Protein 4JCM (pdb70)

Nearest PDB structures (foldseek):
  4jcm-assembly1_A  TM=1.001E+00  e=0.000E+00  Evansella clarkii
  3bmv-assembly1_A  TM=9.777E-01  e=0.000E+00  Thermoanaerobacterium thermosulfurigenes
  1a47-assembly1_A  TM=9.792E-01  e=0.000E+00  Thermoanaerobacterium thermosulfurigenes
  1cyg-assembly1_A  TM=9.808E-01  e=2.756E-102  Geobacillus stearothermophilus
  1cgt-assembly1_A  TM=9.764E-01  e=5.165E-102  Niallia circulans

Foldseek 3Di:
DCPFFAQLLFAEAEDQQQFEDQQDQPLADDDLQEDDVCPPVQHRPRGALNGVLVCLVVVLPVLLLGAEYEYAAFAAADPWADPVSGHCSRNQAHAELQFGNPSRHGLVSVLSSLVSSVVSNYAYEYEDELFFHHQCVTPQRWHAYVNHTPDGQPPDPQQQFQDFDDDDPDDQVCLARPDDPRTTTGPCLRWVSVVSSLVSVLSVVVSPHAEYEYESPSHHFLFSLLLSLQSVLVRHFHAYEYEDDDALLGDPVRLCCCAPSLHHYAPRNQQRQLCCCLQVVHFFVVSNVVSQVNCLVSHLAQLSHEYENDEQAFWQSQDPPDDLLSLLLSLLCQLQGHYHYYYYQQSLVRQGAGGPPRVRHRNDDSDCPGLNSLSSSLRSNCSVQFVQSSFFRKDWQDDDRFWTWIKGDAQLKIKIKIFGSAQPDKDKDAPGFDPHAADKWAFSSNCSQDAGIWGADHRRGTHIDMQHRSHMGMTIDGDPQGAFWEWRDKGSQEHEAFRKIKTFGGNQDQDADWKDWANHTWAWDHDGGGITITGHHQDAWAWTFIWGAHNVGHIYDTRTGGYANANKAWEKEKEAPQDDDPQKAKWKAWCHVQQPNRDLVSTHDSFAAVIPHHPVMTIGIGIHHAQDKIWMWMWMAGPVGDIDTQDDGTDIDHHNDPTYYYDYYYGHD

B-factor: mean 29.0, std 12.61, range [12.06, 100.18]

CATH classification: 3.20.20.80 (+3 more: 2.60.40.1180, 2.60.40.10, 2.60.40.10)

InterPro domains:
  IPR002044 Carbohydrate binding module family 20 [PF00686] (603-695)
  IPR002044 Carbohydrate binding module family 20 [PS51166] (596-702)
  IPR002044 Carbohydrate binding module family 20 [SM01065] (601-698)
  IPR002909 IPT domain [PF01833] (518-595)
  IPR006046 Alpha amylase [PR00110] (154-165)
  IPR006046 Alpha amylase [PR00110] (242-253)
  IPR006046 Alpha amylase [PR00110] (336-348)
  IPR006047 Glycosyl hydrolase family 13, catalytic domain [PF00128] (48-402)
  IPR006047 Glycosyl hydrolase family 13, catalytic domain [SM00642] (47-416)
  IPR013780 Glycosyl hydrolase, all-beta [G3DSA:2.60.40.1180] (419-513)
  IPR013783 Immunoglobulin-like fold [G3DSA:2.60.40.10] (514-597)
  IPR013783 Immunoglobulin-like fold [G3DSA:2.60.40.10] (598-701)
  IPR013784 Carbohydrate-binding-like fold [SSF49452] (598-699)
  IPR014756 Immunoglobulin E-set [SSF81296] (517-596)
  IPR017853 Glycoside hydrolase superfamily [SSF51445] (37-421)
  IPR031319 Alpha-amylase, C-terminal domain [SM00632] (428-512)

Sequence (669 aa):
DLSNVNYAEEVIYHIVTDRFKDGDPDNNNPQGQLFSNGCSDLTKYCGGDWQGIIDEIESGYLPDMGITALWISPPVENVFDLHPEEGFSSYHGYYWARDFKKTNPFFGDFDDFSRLIETAHAHDIKVVIDFVPNHTSPVVDDIEEDGALYDNGTLLGHYSTDANNYFYNNYGGSDFSDYENSSIYRNLYDLASLNQQHSSFIDKKYLKESIQLWLDTGIDGIRVDDAVAHMPLGWQKAFISSSSVYDDYNPVFTFGEWFTGAQGSNHYHHFVNNSGMSALDFRYAQQVAQDVLRNQKGTMHDIYDMLASTQLDYERPQDQVTFIDNNHDIDRFTVEGRRDTRTTDIGLAFLLTSRGVPAIYYGTENNYMTGKGDPGNRKMMESFDQTTTAYQVIQKLAPLRQENKAVAYGSTKERWINDDVLIYERSFNGDYLLVAINKNVNQAYTISSGLLTEEMPAQVYHDVLDSLLDGQSLAVKENGTVVDSFLLGPGEVSVWQHISESGSAPVIGQVGPPMGKPGDAVKKISGSGFGSEPGTVYFRDTKIDDVLTWDDETIVITLPEETLGGKAQQISVTNSDGVTSNGYDFQQLLTGKQESVRFVVDNAHTNYGENVYLVGNVPELGNNWNPADAIGPMFNQVVYSYPTWYYDVSVPADTALEFKFIIVDGNGNVTWESGGNHNYRVTSGSTDTVRVSFRRR

Solvent-accessible surface area: 23376 Å² total; per-residue (Å²): 136,12,69,18,4,25,1,1,51,24,0,0,0,3,0,7,0,0,0,2,64,42,22,44,86,135,27,27,7,168,57,133,13,40,8,122,82,17,102,54,35,29,26,2,10,2,1,0,0,43,0,0,4,39,14,0,113,73,10,2,0,33,78,0,19,5,22,0,0,1,0,3,1,0,5,10,2,1,70,75,32,26,94,133,20,95,1,1,8,22,1,36,26,2,46,0,1,24,70,13,1,58,32,1,2,77,74,100,24,0,59,102,0,11,113,16,0,71,72,82,127,3,33,0,0,0,1,3,6,0,6,8,0,0,1,38,100,25,36,36,0,2,0,44,32,105,44,87,84,31,15,54,25,79,100,34,96,78,96,25,5,12,76,70,43,57,36,117,214,46,76,41,10,22,26,8,1,56,20,34,184,52,14,0,4,1,16,5,15,60,38,84,0,3,86,2,0,24,88,0,0,46,51,0,2,99,35,24,3,9,0,3,2,6,13,16,0,17,44,0,9,43,12,3,3,27,2,8,2,4,8,1,16,54,100,46,18,3,13,3,0,0,20,18,115,14,33,29,134,17,46,101,69,0,34,79,0,4,21,52,0,8,9,7,0,0,0,0,3,0,0,36,11,0,12,48,2,10,14,49,134,121,46,34,2,80,60,1,44,94,7,4,48,35,0,72,151,50,3,61,22,22,19,7,2,0,0,2,2,3,1,10,50,17,34,2,1,7,38,145,88,71,88,50,45,20,2,5,2,0,0,0,1,0,0,0,3,10,0,0,0,3,2,2,0,0,2,0,18,42,2,39,12,150,34,89,36,14,0,16,76,50,11,113,65,60,56,68,107,19,45,0,0,59,0,0,65,70,0,0,47,4,1,78,78,0,31,0,0,0,20,6,49,10,86,61,58,48,47,38,79,17,0,0,0,2,2,1,28,14,31,32,8,34,0,0,0,0,2,0,42,35,52,135,88,39,42,85,0,60,67,1,96,8,91,5,51,37,87,84,5,130,12,28,0,97,62,44,0,76,9,53,56,4,53,7,102,164,118,11,45,11,92,72,28,106,0,14,61,0,4,0,0,0,0,40,42,78,42,91,74,17,103,42,3,35,5,4,2,0,0,8,21,1,3,46,34,53,28,35,0,44,0,7,2,6,4,0,22,86,112,80,18,30,0,64,0,110,127,42,131,10,98,38,98,80,23,74,28,77,40,0,20,0,34,6,14,163,42,95,4,16,93,11,82,0,21,0,22,14,72,124,54,68,79,15,69,42,16,42,1,20,2,2,49,14,69,0,2,2,0,20,0,0,0,27,78,0,91,31,112,227,63,38,56,0,48,0,0,0,41,10,27,8,0,6,55,74,68,46,104,87,19,43,26,59,7,20,32,97,14,29,53,75,94,39,18,6,0,42,4,4,3,0,0,6,82,30,63,2,58,2,23,1,0,16,22,44,77,139,44,95,56,66,104,1,50,48,42,67,26,105,73,128,1,108,35,46,31,10,42,62,12,128,29,57,24,116,223

Secondary structure (DSSP, 8-state):
--TTS--TT--EEE--GGGT--S-GGGS--GGGB-GGG-STTSB----HHHHHHHHHTSHHHHHT--EEEE---EEE--S--TTS--STTS-SEEEEEEE-TTT--HHHHHHHHHHHHHTT-EEEEEE-TTEEEEHHHHTT-EEETTEEEE-STT-SS--B------SS--HHHHHHS-STTEEEB-TTSHHHHHHHHHHHHHHHHTT--EEEES-GGGS-HHHHHHHHHHHHHHS--EEEE-----TT--HHHHHHHHHSSSEEB-HHHHHHHIIIIIT--S-HHHHHHHHHHHHHH-S-GGGSEE-S--TTS--SS-TTS-THHHHHHHHHHHHSSSEEEEETTGGGT----STTTT--------TTSHHHHHHHHHTTHHHH-HHHHH-EEEEEEE-SSEEEEEEEETTEEEEEEEE--TT--EEE-S-B--SPSEEE--TTTTTTS---EEE-TTSBB--EEE-TT-EEEEEE--SS-SS-EEEEEESSEE-TT-EEEEEEE---SS--EEEETTEE-EEEEE-SSEEEEE--SS--EEEEEEEE-TTS-B---EEEEE-SSSEEEEEEEEES----TT-EEEEEESSGGGTTT-GGG-B-PPB-SSSS-TT-EEEEEEEETTSEEEEEEEEE-TT--EEEPSSS-EEEE--SSS-EEEEEE---

Structure (mmCIF, N/CA/C/O backbone):
data_4JCM
#
_entry.id   4JCM
#
_cell.length_a   205.736
_cell.length_b   205.736
_cell.length_c   43.504
_cell.angle_alpha   90.00
_cell.angle_beta   90.00
_cell.angle_gamma   120.00
#
_symmetry.space_group_name_H-M   'H 3'
#
loop_
_entity.id
_entity.type
_entity.pdbx_description
1 polymer 'Cyclodextrin glucanotransferase'
2 non-polymer 'CALCIUM ION'
3 non-polymer 'CHLORIDE ION'
4 non-polymer 'SODIUM ION'
5 non-polymer 'SULFATE ION'
6 non-polymer GLYCEROL
7 non-polymer 1,2-ETHANEDIOL
8 water water
#
loop_
_atom_site.group_PDB
_atom_site.id
_atom_site.type_symbol
_atom_site.label_atom_id
_atom_site.label_alt_id
_atom_site.label_comp_id
_atom_site.label_asym_id
_atom_site.label_entity_id
_atom_site.label_seq_id
_atom_site.pdbx_PDB_ins_code
_atom_site.Cartn_x
_atom_site.Cartn_y
_atom_site.Cartn_z
_atom_site.occupancy
_atom_site.B_iso_or_equiv
_atom_site.auth_seq_id
_atom_site.auth_comp_id
_atom_site.auth_asym_id
_atom_site.auth_atom_id
_atom_site.pdbx_PDB_model_num
ATOM 1 N N . ASP A 1 34 ? 30.359 25.970 21.384 1.00 53.62 6 ASP A N 1
ATOM 2 C CA . ASP A 1 34 ? 28.968 25.967 20.927 1.00 47.58 6 ASP A CA 1
ATOM 3 C C . ASP A 1 34 ? 28.822 26.573 19.539 1.00 36.29 6 ASP A C 1
ATOM 4 O O . ASP A 1 34 ? 28.330 25.923 18.619 1.00 35.05 6 ASP A O 1
ATOM 9 N N . LEU A 1 35 ? 29.201 27.841 19.413 1.00 24.01 7 LEU A N 1
ATOM 10 C CA . LEU A 1 35 ? 29.440 28.434 18.103 1.00 22.34 7 LEU A CA 1
ATOM 11 C C . LEU A 1 35 ? 30.945 28.497 17.875 1.00 25.93 7 LEU A C 1
ATOM 12 O O . LEU A 1 35 ? 31.424 29.262 17.037 1.00 25.77 7 LEU A O 1
ATOM 17 N N . SER A 1 36 ? 31.694 27.683 18.615 1.00 23.41 8 SER A N 1
ATOM 18 C CA . SER A 1 36 ? 33.151 27.751 18.536 1.00 23.23 8 SER A CA 1
ATOM 19 C C . SER A 1 36 ? 33.699 27.131 17.247 1.00 25.61 8 SER A C 1
ATOM 20 O O . SER A 1 36 ? 34.877 27.315 16.912 1.00 24.43 8 SER A O 1
ATOM 23 N N . ASN A 1 37 ? 32.841 26.423 16.515 1.00 20.35 9 ASN A N 1
ATOM 24 C CA . ASN A 1 37 ? 33.265 25.702 15.316 1.00 17.12 9 ASN A CA 1
ATOM 25 C C . ASN A 1 37 ? 32.666 26.212 14.012 1.00 18.02 9 ASN A C 1
ATOM 26 O O . ASN A 1 37 ? 32.784 25.542 12.983 1.00 20.21 9 ASN A O 1
ATOM 31 N N . VAL A 1 38 ? 32.041 27.389 14.032 1.00 17.54 10 VAL A N 1
ATOM 32 C CA . VAL A 1 38 ? 31.292 27.841 12.857 1.00 19.58 10 VAL A CA 1
ATOM 33 C C . VAL A 1 38 ? 32.104 28.720 11.912 1.00 20.24 10 VAL A C 1
ATOM 34 O O . VAL A 1 38 ? 31.684 28.980 10.786 1.00 22.10 10 VAL A O 1
ATOM 38 N N . ASN A 1 39 ? 33.260 29.177 12.383 1.00 18.79 11 ASN A N 1
ATOM 39 C CA . ASN A 1 39 ? 34.100 30.100 11.632 1.00 19.82 11 ASN A CA 1
ATOM 40 C C . ASN A 1 39 ? 35.499 29.527 11.522 1.00 18.10 11 ASN A C 1
ATOM 41 O O . ASN A 1 39 ? 36.213 29.426 12.520 1.00 20.30 11 ASN A O 1
ATOM 46 N N . TYR A 1 40 ? 35.886 29.143 10.309 1.00 18.81 12 TYR A N 1
ATOM 47 C CA . TYR A 1 40 ? 37.199 28.551 10.077 1.00 20.99 12 TYR A CA 1
ATOM 48 C C . TYR A 1 40 ? 38.174 29.506 9.396 1.00 20.16 12 TYR A C 1
ATOM 49 O O . TYR A 1 40 ? 39.268 29.106 8.991 1.00 19.92 12 TYR A O 1
ATOM 58 N N . ALA A 1 41 ? 37.778 30.762 9.264 1.00 17.23 13 ALA A N 1
ATOM 59 C CA . ALA A 1 41 ? 38.605 31.741 8.545 1.00 21.24 13 ALA A CA 1
ATOM 60 C C . ALA A 1 41 ? 40.014 31.868 9.115 1.00 18.23 13 ALA A C 1
ATOM 61 O O . ALA A 1 41 ? 40.940 32.238 8.393 1.00 20.49 13 ALA A O 1
ATOM 63 N N . GLU A 1 42 ? 40.176 31.572 10.403 1.00 20.67 14 GLU A N 1
ATOM 64 C CA . GLU A 1 42 ? 41.472 31.728 11.062 1.00 20.56 14 GLU A CA 1
ATOM 65 C C . GLU A 1 42 ? 42.212 30.394 11.197 1.00 22.68 14 GLU A C 1
ATOM 66 O O . GLU A 1 42 ? 43.269 30.315 11.824 1.00 24.20 14 GLU A O 1
ATOM 72 N N . GLU A 1 43 ? 41.657 29.349 10.596 1.00 19.58 15 GLU A N 1
ATOM 73 C CA . GLU A 1 43 ? 42.232 28.017 10.712 1.00 20.10 15 GLU A CA 1
ATOM 74 C C . GLU A 1 43 ? 43.142 27.683 9.540 1.00 21.89 15 GLU A C 1
ATOM 75 O O . GLU A 1 43 ? 43.041 28.279 8.468 1.00 21.00 15 GLU A O 1
ATOM 81 N N . VAL A 1 44 ? 44.036 26.723 9.761 1.00 19.22 16 VAL A N 1
ATOM 82 C CA . VAL A 1 44 ? 44.801 26.116 8.687 1.00 19.05 16 VAL A CA 1
ATOM 83 C C . VAL A 1 44 ? 44.590 24.622 8.838 1.00 16.63 16 VAL A C 1
ATOM 84 O O . VAL A 1 44 ? 44.892 24.043 9.883 1.00 22.11 16 VAL A O 1
ATOM 88 N N . ILE A 1 45 ? 44.038 24.006 7.801 1.00 15.79 17 ILE A N 1
ATOM 89 C CA . ILE A 1 45 ? 43.686 22.593 7.846 1.00 16.90 17 ILE A CA 1
ATOM 90 C C . ILE A 1 45 ? 44.818 21.738 7.287 1.00 20.31 17 ILE A C 1
ATOM 91 O O . ILE A 1 45 ? 45.473 22.105 6.306 1.00 20.31 17 ILE A O 1
ATOM 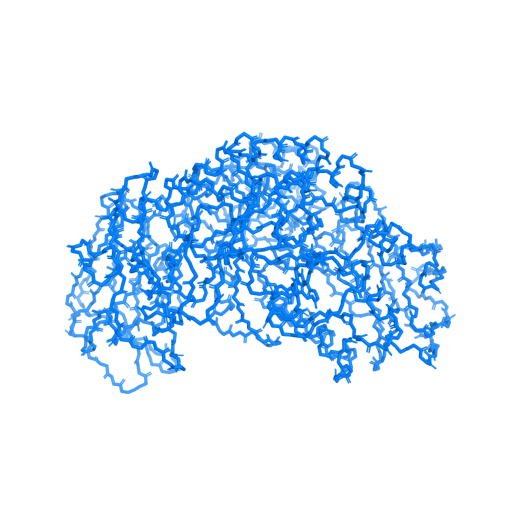96 N N . TYR A 1 46 ? 45.051 20.602 7.932 1.00 17.21 18 TYR A N 1
ATOM 97 C CA . TYR A 1 46 ? 45.987 19.609 7.426 1.00 17.70 18 TYR A CA 1
ATOM 98 C C . TYR A 1 46 ? 45.163 18.367 7.105 1.00 16.12 18 TYR A C 1
ATOM 99 O O . TYR A 1 46 ? 44.509 17.802 7.985 1.00 17.04 18 TYR A O 1
ATOM 108 N N . HIS A 1 47 ? 45.180 17.963 5.835 1.00 16.36 19 HIS A N 1
ATOM 109 C CA . HIS A 1 47 ? 44.293 16.918 5.329 1.00 18.32 19 HIS A CA 1
ATOM 110 C C . HIS A 1 47 ? 45.005 15.561 5.281 1.00 18.45 19 HIS A C 1
ATOM 111 O O . HIS A 1 47 ? 45.972 15.374 4.545 1.00 19.73 19 HIS A O 1
ATOM 118 N N . ILE A 1 48 ? 44.509 14.618 6.072 1.00 18.24 20 ILE A N 1
ATOM 119 C CA . ILE A 1 48 ? 45.116 13.302 6.205 1.00 20.22 20 ILE A CA 1
ATOM 120 C C . ILE A 1 48 ? 44.242 12.222 5.574 1.00 22.85 20 ILE A C 1
ATOM 121 O O . ILE A 1 48 ? 43.035 12.180 5.814 1.00 21.17 20 ILE A O 1
ATOM 126 N N . VAL A 1 49 ? 44.846 11.371 4.749 1.00 21.34 21 VAL A N 1
ATOM 127 C CA . VAL A 1 49 ? 44.236 10.093 4.394 1.00 17.29 21 VAL A CA 1
ATOM 128 C C . VAL A 1 49 ? 44.678 9.113 5.477 1.00 20.79 21 VAL A C 1
ATOM 129 O O . VAL A 1 49 ? 45.849 8.722 5.546 1.00 20.72 21 VAL A O 1
ATOM 133 N N . THR A 1 50 ? 43.738 8.749 6.343 1.00 20.14 22 THR A N 1
ATOM 134 C CA . THR A 1 50 ? 44.052 8.044 7.581 1.00 19.52 22 THR A CA 1
ATOM 135 C C . THR A 1 50 ? 44.947 6.821 7.395 1.00 18.70 22 THR A C 1
ATOM 136 O O . THR A 1 50 ? 45.941 6.646 8.117 1.00 23.57 22 THR A O 1
ATOM 140 N N . ASP A 1 51 ? 44.615 5.992 6.416 1.00 17.70 23 ASP A N 1
ATOM 141 C CA . ASP A 1 51 ? 45.357 4.752 6.192 1.00 19.63 23 ASP A CA 1
ATOM 142 C C . ASP A 1 51 ? 46.813 4.988 5.780 1.00 21.98 23 ASP A C 1
ATOM 143 O O . ASP A 1 51 ? 47.657 4.097 5.911 1.00 23.56 23 ASP A O 1
ATOM 148 N N . ARG A 1 52 ? 47.102 6.185 5.282 1.00 23.15 24 ARG A N 1
ATOM 149 C CA . ARG A 1 52 ? 48.389 6.458 4.657 1.00 21.89 24 ARG A CA 1
ATOM 150 C C . ARG A 1 52 ? 49.282 7.410 5.457 1.00 22.70 24 ARG A C 1
ATOM 151 O O . ARG A 1 52 ? 50.354 7.806 4.988 1.00 26.35 24 ARG A O 1
ATOM 159 N N . PHE A 1 53 ? 48.850 7.769 6.663 1.00 22.09 25 PHE A N 1
ATOM 160 C CA . PHE A 1 53 ? 49.607 8.711 7.486 1.00 20.75 25 PHE A CA 1
ATOM 161 C C . PHE A 1 53 ? 50.571 7.983 8.434 1.00 24.73 25 PHE A C 1
ATOM 162 O O . PHE A 1 53 ? 51.778 7.983 8.206 1.00 25.31 25 PHE A O 1
ATOM 170 N N . LYS A 1 54 ? 50.050 7.352 9.482 1.00 22.25 26 LYS A N 1
ATOM 171 C CA . LYS A 1 54 ? 50.910 6.603 10.396 1.00 25.88 26 LYS A CA 1
ATOM 172 C C . LYS A 1 54 ? 50.200 5.431 11.056 1.00 25.34 26 LYS A C 1
ATOM 173 O O . LYS A 1 54 ? 49.116 5.579 11.628 1.00 23.63 26 LYS A O 1
ATOM 179 N N . ASP A 1 55 ? 50.830 4.266 10.971 1.00 27.55 27 ASP A N 1
ATOM 180 C CA . ASP A 1 55 ? 50.345 3.070 11.639 1.00 28.63 27 ASP A CA 1
ATOM 181 C C . ASP A 1 55 ? 50.783 3.118 13.102 1.00 28.73 27 ASP A C 1
ATOM 182 O O . ASP A 1 55 ? 51.875 2.668 13.452 1.00 31.17 27 ASP A O 1
ATOM 187 N N . GLY A 1 56 ? 49.934 3.688 13.949 1.00 24.31 28 GLY A N 1
ATOM 188 C CA . GLY A 1 56 ? 50.242 3.821 15.361 1.00 26.12 28 GLY A CA 1
ATOM 189 C C . GLY A 1 56 ? 49.906 2.571 16.147 1.00 32.16 28 GLY A C 1
ATOM 190 O O . GLY A 1 56 ? 50.400 2.371 17.257 1.00 35.07 28 GLY A O 1
ATOM 191 N N . ASP A 1 57 ? 49.069 1.720 15.568 1.00 31.89 29 ASP A N 1
ATOM 192 C CA . ASP A 1 57 ? 48.662 0.494 16.237 1.00 32.63 29 ASP A CA 1
ATOM 193 C C . ASP A 1 57 ? 48.632 -0.672 15.254 1.00 32.03 29 ASP A C 1
ATOM 194 O O . ASP A 1 57 ? 47.595 -0.971 14.674 1.00 29.82 29 ASP A O 1
ATOM 199 N N . PRO A 1 58 ? 49.778 -1.341 15.067 1.00 31.57 30 PRO A N 1
ATOM 200 C CA . PRO A 1 58 ? 49.842 -2.462 14.122 1.00 31.17 30 PRO A CA 1
ATOM 201 C C . PRO A 1 58 ? 48.819 -3.557 14.422 1.00 37.68 30 PRO A C 1
ATOM 202 O O . PRO A 1 58 ? 48.444 -4.309 13.519 1.00 38.61 30 PRO A O 1
ATOM 206 N N . ASP A 1 59 ? 48.366 -3.638 15.671 1.00 39.13 31 ASP A N 1
ATOM 207 C CA . ASP A 1 59 ? 47.439 -4.691 16.080 1.00 36.96 31 ASP A CA 1
ATOM 208 C C . ASP A 1 59 ? 46.050 -4.584 15.441 1.00 36.26 31 ASP A C 1
ATOM 209 O O . ASP A 1 59 ? 45.352 -5.587 15.319 1.00 37.81 31 ASP A O 1
ATOM 214 N N . ASN A 1 60 ? 45.648 -3.380 15.038 1.00 29.54 32 ASN A N 1
ATOM 215 C CA A ASN A 1 60 ? 44.362 -3.248 14.358 0.77 27.11 32 ASN A CA 1
ATOM 216 C CA B ASN A 1 60 ? 44.379 -3.157 14.346 0.23 28.89 32 ASN A CA 1
ATOM 217 C C . ASN A 1 60 ? 44.492 -3.346 12.834 1.00 29.31 32 ASN A C 1
ATOM 218 O O . ASN A 1 60 ? 43.521 -3.175 12.107 1.00 28.46 32 ASN A O 1
ATOM 227 N N . ASN A 1 61 ? 45.691 -3.658 12.355 1.00 28.70 33 ASN A N 1
ATOM 228 C CA . ASN A 1 61 ? 45.897 -3.843 10.921 1.00 27.03 33 ASN A CA 1
ATOM 229 C C . ASN A 1 61 ? 45.046 -4.979 10.380 1.00 21.93 33 ASN A C 1
ATOM 230 O O . ASN A 1 61 ? 44.890 -6.005 11.044 1.00 29.60 33 ASN A O 1
ATOM 235 N N . PRO A 1 62 ? 44.506 -4.815 9.162 1.00 27.16 34 PRO A N 1
ATOM 236 C CA . PRO A 1 62 ? 43.866 -5.970 8.524 1.00 32.45 34 PRO A CA 1
ATOM 237 C C . PRO A 1 62 ? 44.891 -7.079 8.331 1.00 37.16 34 PRO A C 1
ATOM 238 O O . PRO A 1 62 ? 46.094 -6.813 8.303 1.00 35.97 34 PRO A O 1
ATOM 242 N N . GLN A 1 63 ? 44.417 -8.310 8.199 1.00 42.81 35 GLN A N 1
ATOM 243 C CA . GLN A 1 63 ? 45.293 -9.439 7.918 1.00 45.06 35 GLN A CA 1
ATOM 244 C C . GLN A 1 63 ? 44.877 -10.066 6.599 1.00 46.89 35 GLN A C 1
ATOM 245 O O . GLN A 1 63 ? 43.689 -10.149 6.299 1.00 54.21 35 GLN A O 1
ATOM 251 N N . GLY A 1 64 ? 45.851 -10.495 5.807 1.00 44.27 36 GLY A N 1
ATOM 252 C CA . GLY A 1 64 ? 45.560 -11.173 4.558 1.00 40.83 36 GLY A CA 1
ATOM 253 C C . GLY A 1 64 ? 45.424 -10.238 3.373 1.00 40.61 36 GLY A C 1
ATOM 254 O O . GLY A 1 64 ? 46.100 -9.213 3.293 1.00 40.29 36 GLY A O 1
ATOM 255 N N . GLN A 1 65 ? 44.530 -10.583 2.453 1.00 45.08 37 GLN A N 1
ATOM 256 C CA . GLN A 1 65 ? 44.461 -9.892 1.171 1.00 45.41 37 GLN A CA 1
ATOM 257 C C . GLN A 1 65 ? 44.140 -8.400 1.280 1.00 37.14 37 GLN A C 1
ATOM 258 O O . GLN A 1 65 ? 44.478 -7.633 0.381 1.00 38.06 37 GLN A O 1
ATOM 264 N N . LEU A 1 66 ? 43.504 -7.985 2.373 1.00 33.76 38 LEU A N 1
ATOM 265 C CA . LEU A 1 66 ? 43.148 -6.574 2.539 1.00 31.01 38 LEU A CA 1
ATOM 266 C C . LEU A 1 66 ? 44.354 -5.701 2.859 1.00 29.26 38 LEU A C 1
ATOM 267 O O . LEU A 1 66 ? 44.305 -4.484 2.684 1.00 28.24 38 LEU A O 1
ATOM 272 N N . PHE A 1 67 ? 45.432 -6.323 3.328 1.00 31.65 39 PHE A N 1
ATOM 273 C CA . PHE A 1 67 ? 46.598 -5.589 3.816 1.00 32.59 39 PHE A CA 1
ATOM 274 C C . PHE A 1 67 ? 47.793 -5.677 2.873 1.00 33.10 39 PHE A C 1
ATOM 275 O O . PHE A 1 67 ? 48.082 -6.738 2.307 1.00 36.04 39 PHE A O 1
ATOM 283 N N . SER A 1 68 ? 48.495 -4.557 2.714 1.00 35.99 40 SER A N 1
ATOM 284 C CA . SER A 1 68 ? 49.716 -4.537 1.926 1.00 31.99 40 SER A CA 1
ATOM 285 C C . SER A 1 68 ? 50.901 -4.204 2.820 1.00 37.48 40 SER A C 1
ATOM 286 O O . SER A 1 68 ? 51.047 -3.068 3.266 1.00 37.54 40 SER A O 1
ATOM 289 N N . ASN A 1 69 ? 51.738 -5.202 3.093 1.00 38.54 41 ASN A N 1
ATOM 290 C CA . ASN A 1 69 ? 52.960 -4.973 3.856 1.00 44.39 41 ASN A CA 1
ATOM 291 C C . ASN A 1 69 ? 53.890 -4.009 3.133 1.00 45.87 41 ASN A C 1
ATOM 292 O O . ASN A 1 69 ? 54.206 -4.208 1.961 1.00 50.27 41 ASN A O 1
ATOM 297 N N . GLY A 1 70 ? 54.313 -2.959 3.829 1.00 43.92 42 GLY A N 1
ATOM 298 C CA . GLY A 1 70 ? 55.186 -1.953 3.247 1.00 40.03 42 GLY A CA 1
ATOM 299 C C . GLY A 1 70 ? 54.478 -1.017 2.285 1.00 41.35 42 GLY A C 1
ATOM 300 O O . GLY A 1 70 ? 55.115 -0.181 1.641 1.00 43.44 42 GLY A O 1
ATOM 301 N N . CYS A 1 71 ? 53.157 -1.154 2.194 1.00 38.69 43 CYS A N 1
ATOM 302 C CA . CYS A 1 71 ? 52.333 -0.334 1.303 1.00 36.48 43 CYS A CA 1
ATOM 303 C C . CYS A 1 71 ? 52.825 -0.382 -0.146 1.00 37.96 43 CYS A C 1
ATOM 304 O O . CYS A 1 71 ? 52.937 0.652 -0.807 1.00 40.70 43 CYS A O 1
ATOM 307 N N . SER A 1 72 ? 53.113 -1.586 -0.634 1.00 38.14 44 SER A N 1
ATOM 308 C CA . SER A 1 72 ? 53.565 -1.770 -2.011 1.00 39.24 44 SER A CA 1
ATOM 309 C C . SER A 1 72 ? 52.403 -1.771 -3.006 1.00 35.44 44 SER A C 1
ATOM 310 O O . SER A 1 72 ? 52.587 -1.463 -4.184 1.00 37.35 44 SER A O 1
ATOM 313 N N . ASP A 1 73 ? 51.214 -2.123 -2.522 1.00 30.10 45 ASP A N 1
ATOM 314 C CA . ASP A 1 73 ? 49.999 -2.100 -3.329 1.00 29.10 45 ASP A CA 1
ATOM 315 C C . ASP A 1 73 ? 49.112 -0.979 -2.797 1.00 32.07 45 ASP A C 1
ATOM 316 O O . ASP A 1 73 ? 48.508 -1.118 -1.740 1.00 34.14 45 ASP A O 1
ATOM 321 N N . LEU A 1 74 ? 49.048 0.131 -3.528 1.00 31.59 46 LEU A N 1
ATOM 322 C CA . LEU A 1 74 ? 48.382 1.343 -3.049 1.00 27.76 46 LEU A CA 1
ATOM 323 C C . LEU A 1 74 ? 46.855 1.267 -3.076 1.00 26.32 46 LEU A C 1
ATOM 324 O O . LEU A 1 74 ? 46.168 2.250 -2.773 1.00 26.37 46 LEU A O 1
ATOM 329 N N . THR A 1 75 ? 46.321 0.105 -3.434 1.00 27.56 47 THR A N 1
ATOM 330 C CA . THR A 1 75 ? 44.873 -0.083 -3.433 1.00 26.66 47 THR A CA 1
ATOM 331 C C . THR A 1 75 ? 44.400 -0.795 -2.168 1.00 22.81 47 THR A C 1
ATOM 332 O O . THR A 1 75 ? 43.203 -0.948 -1.946 1.00 26.27 47 THR A O 1
ATOM 336 N N . LYS A 1 76 ? 45.348 -1.210 -1.332 1.00 24.37 48 LYS A N 1
ATOM 337 C CA . LYS A 1 76 ? 45.038 -1.986 -0.132 1.00 22.49 48 LYS A CA 1
ATOM 338 C C . LYS A 1 76 ? 45.179 -1.140 1.128 1.00 24.78 48 LYS A C 1
ATOM 339 O O . LYS A 1 76 ? 45.608 0.006 1.063 1.00 25.37 48 LYS A O 1
ATOM 345 N N . TYR A 1 77 ? 44.810 -1.700 2.275 1.00 22.27 49 TYR A N 1
ATOM 346 C CA . TYR A 1 77 ? 45.091 -1.049 3.548 1.00 20.54 49 TYR A CA 1
ATOM 347 C C . TYR A 1 77 ? 46.578 -1.162 3.842 1.00 23.22 49 TYR A C 1
ATOM 348 O O . TYR A 1 77 ? 47.158 -2.255 3.728 1.00 26.44 49 TYR A O 1
ATOM 357 N N . CYS A 1 78 ? 47.187 -0.048 4.241 1.00 24.43 50 CYS A N 1
ATOM 358 C CA . CYS A 1 78 ? 48.596 -0.032 4.609 1.00 22.25 50 CYS A CA 1
ATOM 359 C C . CYS A 1 78 ? 48.814 0.106 6.112 1.00 25.04 50 CYS A C 1
ATOM 360 O O . CYS A 1 78 ? 49.939 -0.039 6.599 1.00 28.74 50 CYS A O 1
ATOM 363 N N . GLY A 1 79 ? 47.749 0.405 6.845 1.00 23.66 51 GLY A N 1
ATOM 364 C CA . GLY A 1 79 ? 47.816 0.349 8.292 1.00 22.09 51 GLY A CA 1
ATOM 365 C C . GLY A 1 79 ? 47.671 1.649 9.056 1.00 26.14 51 GLY A C 1
ATOM 366 O O . GLY A 1 79 ? 47.580 1.623 10.279 1.00 26.54 51 GLY A O 1
ATOM 367 N N . GLY A 1 80 ? 47.652 2.783 8.361 1.00 21.64 52 GLY A N 1
ATOM 368 C CA . GLY A 1 80 ? 47.497 4.062 9.035 1.00 22.58 52 GLY A CA 1
ATOM 369 C C . GLY A 1 80 ? 46.225 4.126 9.864 1.00 22.05 52 GLY A C 1
ATOM 370 O O . GLY A 1 80 ? 45.160 3.673 9.427 1.00 23.06 52 GLY A O 1
ATOM 371 N N . ASP A 1 81 ? 46.316 4.702 11.061 1.00 20.78 53 ASP A N 1
ATOM 372 C CA . ASP A 1 81 ? 45.178 4.662 11.976 1.00 20.63 53 ASP A CA 1
ATOM 373 C C . ASP A 1 81 ? 45.112 5.887 12.886 1.00 23.68 53 ASP A C 1
ATOM 374 O O . ASP A 1 81 ? 45.940 6.788 12.780 1.00 22.25 53 ASP A O 1
ATOM 379 N N . TRP A 1 82 ? 44.119 5.925 13.770 1.00 20.79 54 TRP A N 1
ATOM 380 C CA . TRP A 1 82 ? 43.922 7.092 14.634 1.00 20.68 54 TRP A CA 1
ATOM 381 C C . TRP A 1 82 ? 45.030 7.221 15.679 1.00 22.61 54 TRP A C 1
ATOM 382 O O . TRP A 1 82 ? 45.450 8.329 16.019 1.00 22.08 54 TRP A O 1
ATOM 393 N N . GLN A 1 83 ? 45.519 6.095 16.180 1.00 21.47 55 GLN A N 1
ATOM 394 C CA . GLN A 1 83 ? 46.632 6.145 17.123 1.00 22.86 55 GLN A CA 1
ATOM 395 C C . GLN A 1 83 ? 47.846 6.816 16.483 1.00 20.83 55 GLN A C 1
ATOM 396 O O . GLN A 1 83 ? 48.585 7.541 17.151 1.00 24.74 55 GLN A O 1
ATOM 402 N N . GLY A 1 84 ? 48.043 6.583 15.186 1.00 21.37 56 GLY A N 1
ATOM 403 C CA . GLY A 1 84 ? 49.141 7.204 14.464 1.00 21.49 56 GLY A CA 1
ATOM 404 C C . GLY A 1 84 ? 49.009 8.715 14.425 1.00 19.28 56 GLY A C 1
ATOM 405 O O . GLY A 1 84 ? 49.987 9.439 14.584 1.00 24.08 56 GLY A O 1
ATOM 406 N N . ILE A 1 85 ? 47.794 9.206 14.201 1.00 23.08 57 ILE A N 1
ATOM 407 C CA . ILE A 1 85 ? 47.579 10.648 14.220 1.00 23.60 57 ILE A CA 1
ATOM 408 C C . ILE A 1 85 ? 47.850 11.191 15.621 1.00 26.58 57 ILE A C 1
ATOM 409 O O . ILE A 1 85 ? 48.521 12.212 15.787 1.00 23.11 57 ILE A O 1
ATOM 414 N N . ILE A 1 86 ? 47.339 10.497 16.630 1.00 23.64 58 ILE A N 1
ATOM 415 C CA . ILE A 1 86 ? 47.592 10.885 18.009 1.00 21.97 58 ILE A CA 1
ATOM 416 C C . ILE A 1 86 ? 49.098 10.980 18.263 1.00 24.84 58 ILE A C 1
ATOM 417 O O . ILE A 1 86 ? 49.577 11.956 18.849 1.00 25.75 58 ILE A O 1
ATOM 422 N N . ASP A 1 87 ? 49.841 9.967 17.820 1.00 25.29 59 ASP A N 1
ATOM 423 C CA . ASP A 1 87 ? 51.295 9.939 18.004 1.00 28.60 59 ASP A CA 1
ATOM 424 C C . ASP A 1 87 ? 51.961 11.201 17.477 1.00 30.43 59 ASP A C 1
ATOM 425 O O . ASP A 1 87 ? 52.906 11.715 18.088 1.00 30.43 59 ASP A O 1
ATOM 430 N N . GLU A 1 88 ? 51.486 11.680 16.328 1.00 26.97 60 GLU A N 1
ATOM 431 C CA . GLU A 1 88 ? 52.104 12.828 15.669 1.00 27.28 60 GLU A CA 1
ATOM 432 C C . GLU A 1 88 ? 51.601 14.163 16.212 1.00 26.82 60 GLU A C 1
ATOM 433 O O . GLU A 1 88 ? 52.161 15.215 15.908 1.00 27.80 60 GLU A O 1
ATOM 439 N N . ILE A 1 89 ? 50.539 14.124 17.006 1.00 27.22 61 ILE A N 1
ATOM 440 C CA . IL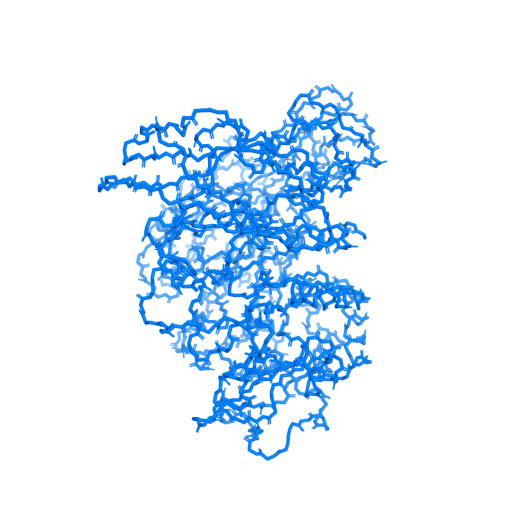E A 1 89 ? 50.169 15.295 17.784 1.00 28.60 61 ILE A CA 1
ATOM 441 C C . ILE A 1 89 ? 51.063 15.351 19.019 1.00 28.73 61 ILE A C 1
ATOM 442 O O . ILE A 1 89 ? 51.654 16.388 19.330 1.00 26.40 61 ILE A O 1
ATOM 447 N N . GLU A 1 90 ? 51.173 14.221 19.710 1.00 27.95 62 GLU A N 1
ATOM 448 C CA . GLU A 1 90 ? 51.964 14.145 20.937 1.00 31.10 62 GLU A CA 1
ATOM 449 C C . GLU A 1 90 ? 53.449 14.425 20.714 1.00 30.77 62 GLU A C 1
ATOM 450 O O . GLU A 1 90 ? 54.128 14.936 21.605 1.00 35.93 62 GLU A O 1
ATOM 456 N N . SER A 1 91 ? 53.958 14.082 19.536 1.00 30.25 63 SER A N 1
ATOM 457 C CA . SER A 1 91 ? 55.377 14.269 19.251 1.00 27.47 63 SER A CA 1
ATOM 458 C C . SER A 1 91 ? 55.663 15.734 18.943 1.00 30.96 63 SER A C 1
ATOM 459 O O . SER A 1 91 ? 56.813 16.181 18.977 1.00 33.15 63 SER A O 1
ATOM 462 N N . GLY A 1 92 ? 54.607 16.476 18.631 1.00 29.22 64 GLY A N 1
ATOM 463 C CA . GLY A 1 92 ? 54.735 17.880 18.295 1.00 27.03 64 GLY A CA 1
ATOM 464 C C . GLY A 1 92 ? 54.735 18.121 16.799 1.00 25.68 64 GLY A C 1
ATOM 465 O O . GLY A 1 92 ? 54.599 19.259 16.352 1.00 31.17 64 GLY A O 1
ATOM 466 N N . TYR A 1 93 ? 54.877 17.056 16.015 1.00 23.56 65 TYR A N 1
ATOM 467 C CA . TYR A 1 93 ? 54.993 17.222 14.568 1.00 24.48 65 TYR A CA 1
ATOM 468 C C . TYR A 1 93 ? 53.861 18.065 13.997 1.00 23.96 65 TYR A C 1
ATOM 469 O O . TYR A 1 93 ? 54.095 19.005 13.237 1.00 24.34 65 TYR A O 1
ATOM 478 N N . LEU A 1 94 ? 52.631 17.725 14.362 1.00 24.03 66 LEU A N 1
ATOM 479 C CA . LEU A 1 94 ? 51.475 18.440 13.833 1.00 22.89 66 LEU A CA 1
ATOM 480 C C . LEU A 1 94 ? 51.298 19.843 14.436 1.00 20.89 66 LEU A C 1
ATOM 481 O O . LEU A 1 94 ? 51.298 20.836 13.703 1.00 26.18 66 LEU A O 1
ATOM 486 N N . PRO A 1 95 ? 51.169 19.943 15.770 1.00 24.66 67 PRO A N 1
ATOM 487 C CA . PRO A 1 95 ? 50.955 21.287 16.334 1.00 24.09 67 PRO A CA 1
ATOM 488 C C . PRO A 1 95 ? 52.120 22.249 16.090 1.00 23.94 67 PRO A C 1
ATOM 489 O O . PRO A 1 95 ? 51.881 23.438 15.879 1.00 28.27 67 PRO A O 1
ATOM 493 N N . ASP A 1 96 ? 53.355 21.754 16.123 1.00 23.97 68 ASP A N 1
ATOM 494 C CA . ASP A 1 96 ? 54.507 22.627 15.903 1.00 26.06 68 ASP A CA 1
ATOM 495 C C . ASP A 1 96 ? 54.556 23.185 14.483 1.00 24.08 68 ASP A C 1
ATOM 496 O O . ASP A 1 96 ? 55.196 24.211 14.236 1.00 26.46 68 ASP A O 1
ATOM 501 N N . MET A 1 97 ? 53.895 22.502 13.553 1.00 24.82 69 MET A N 1
ATOM 502 C CA . MET A 1 97 ? 53.837 22.950 12.164 1.00 23.52 69 MET A CA 1
ATOM 503 C C . MET A 1 97 ? 53.007 24.224 12.026 1.00 22.06 69 MET A C 1
ATOM 504 O O . MET A 1 97 ? 53.174 24.982 11.071 1.00 24.27 69 MET A O 1
ATOM 509 N N . GLY A 1 98 ? 52.107 24.447 12.980 1.00 22.42 70 GLY A N 1
ATOM 510 C CA . GLY A 1 98 ? 51.279 25.638 12.973 1.00 24.87 70 GLY A CA 1
ATOM 511 C C . GLY A 1 98 ? 49.876 25.375 12.463 1.00 25.73 70 GLY A C 1
ATOM 512 O O . GLY A 1 98 ? 49.036 26.278 12.442 1.00 25.16 70 GLY A O 1
ATOM 513 N N . ILE A 1 99 ? 49.604 24.143 12.043 1.00 23.04 71 ILE A N 1
ATOM 514 C CA . ILE A 1 99 ? 48.258 23.807 11.583 1.00 25.83 71 ILE A CA 1
ATOM 515 C C . ILE A 1 99 ? 47.304 23.790 12.775 1.00 27.55 71 ILE A C 1
ATOM 516 O O . ILE A 1 99 ? 47.723 23.583 13.912 1.00 29.62 71 ILE A O 1
ATOM 521 N N . THR A 1 100 ? 46.021 24.019 12.523 1.00 22.20 72 THR A N 1
ATOM 522 C CA . THR A 1 100 ? 45.072 24.183 13.621 1.00 21.81 72 THR A CA 1
ATOM 523 C C . THR A 1 100 ? 43.851 23.281 13.488 1.00 18.63 72 THR A C 1
ATOM 524 O O . THR A 1 100 ? 42.946 23.328 14.322 1.00 21.83 72 THR A O 1
ATOM 528 N N . ALA A 1 101 ? 43.818 22.471 12.434 1.00 18.22 73 ALA A N 1
ATOM 529 C CA . ALA A 1 101 ? 42.702 21.556 12.220 1.00 18.33 73 ALA A CA 1
ATOM 530 C C . ALA A 1 101 ? 43.189 20.350 11.441 1.00 22.00 73 ALA A C 1
ATOM 531 O O . ALA A 1 101 ? 44.066 20.474 10.589 1.00 22.87 73 ALA A O 1
ATOM 533 N N . LEU A 1 102 ? 42.631 19.184 11.753 1.00 17.76 74 LEU A N 1
ATOM 534 C CA . LEU A 1 102 ? 42.955 17.942 11.056 1.00 17.93 74 LEU A CA 1
ATOM 535 C C . LEU A 1 102 ? 41.710 17.438 10.350 1.00 22.29 74 LEU A C 1
ATOM 536 O O . LEU A 1 102 ? 40.682 17.214 10.977 1.00 27.29 74 LEU A O 1
ATOM 541 N N . TRP A 1 103 ? 41.809 17.258 9.042 1.00 17.08 75 TRP A N 1
ATOM 542 C CA . TRP A 1 103 ? 40.688 16.790 8.241 1.00 17.86 75 TRP A CA 1
ATOM 543 C C . TRP A 1 103 ? 41.028 15.353 7.851 1.00 21.03 75 TRP A C 1
ATOM 544 O O . TRP A 1 103 ? 42.044 15.112 7.214 1.00 19.31 75 TRP A O 1
ATOM 555 N N . ILE A 1 104 ? 40.202 14.398 8.275 1.00 17.22 76 ILE A N 1
ATOM 556 C CA . ILE A 1 104 ? 40.532 12.987 8.125 1.00 17.83 76 ILE A CA 1
ATOM 557 C C . ILE A 1 104 ? 39.487 12.200 7.323 1.00 18.67 76 ILE A C 1
ATOM 558 O O . ILE A 1 104 ? 38.373 12.676 7.094 1.00 18.68 76 ILE A O 1
ATOM 563 N N . SER A 1 105 ? 39.867 10.992 6.903 1.00 18.21 77 SER A N 1
ATOM 564 C CA . SER A 1 105 ? 38.989 10.094 6.159 1.00 17.94 77 SER A CA 1
ATOM 565 C C . SER A 1 105 ? 37.726 9.759 6.947 1.00 18.88 77 SER A C 1
ATOM 566 O O . SER A 1 105 ? 37.695 9.891 8.171 1.00 19.94 77 SER A O 1
ATOM 569 N N . PRO A 1 106 ? 36.674 9.314 6.248 1.00 15.37 78 PRO A N 1
ATOM 570 C CA . PRO A 1 106 ? 35.456 8.906 6.960 1.00 16.11 78 PRO A CA 1
ATOM 571 C C . PRO A 1 106 ? 35.817 7.928 8.058 1.00 16.51 78 PRO A C 1
ATOM 572 O O . PRO A 1 106 ? 36.605 7.010 7.819 1.00 20.04 78 PRO A O 1
ATOM 576 N N . PRO A 1 107 ? 35.273 8.124 9.260 1.00 16.14 79 PRO A N 1
ATOM 577 C CA . PRO A 1 107 ? 35.625 7.226 10.364 1.00 17.30 79 PRO A CA 1
ATOM 578 C C . PRO A 1 107 ? 34.716 6.007 10.461 1.00 21.63 79 PRO A C 1
ATOM 579 O O . PRO A 1 107 ? 34.953 5.172 11.330 1.00 21.32 79 PRO A O 1
ATOM 583 N N . VAL A 1 108 ? 33.707 5.906 9.594 1.00 16.59 80 VAL A N 1
ATOM 584 C CA . VAL A 1 108 ? 32.665 4.885 9.737 1.00 17.48 80 VAL A CA 1
ATOM 585 C C . VAL A 1 108 ? 33.063 3.498 9.221 1.00 17.24 80 VAL A C 1
ATOM 586 O O . VAL A 1 108 ? 33.946 3.354 8.370 1.00 18.72 80 VAL A O 1
ATOM 590 N N . GLU A 1 109 ? 32.395 2.474 9.735 1.00 16.13 81 GLU A N 1
ATOM 591 C CA . GLU A 1 109 ? 32.704 1.110 9.333 1.00 14.69 81 GLU A CA 1
ATOM 592 C C . GLU A 1 109 ? 32.508 0.934 7.831 1.00 16.78 81 GLU A C 1
ATOM 593 O O . GLU A 1 109 ? 31.467 1.316 7.283 1.00 20.90 81 GLU A O 1
ATOM 599 N N . ASN A 1 110 ? 33.516 0.366 7.172 1.00 17.52 82 ASN A N 1
ATOM 600 C CA . ASN A 1 110 ? 33.470 0.116 5.733 1.00 19.80 82 ASN A CA 1
ATOM 601 C C . ASN A 1 110 ? 33.413 -1.377 5.443 1.00 19.19 82 ASN A C 1
ATOM 602 O O . ASN A 1 110 ? 33.689 -2.199 6.323 1.00 23.26 82 ASN A O 1
ATOM 607 N N . VAL A 1 111 ? 33.103 -1.730 4.199 1.00 16.97 83 VAL A N 1
ATOM 608 C CA . VAL A 1 111 ? 33.098 -3.132 3.808 1.00 19.07 83 VAL A CA 1
ATOM 609 C C . VAL A 1 111 ? 34.452 -3.793 4.068 1.00 23.08 83 VAL A C 1
ATOM 610 O O . VAL A 1 111 ? 35.508 -3.158 3.965 1.00 21.26 83 VAL A O 1
ATOM 614 N N . PHE A 1 112 ? 34.408 -5.076 4.407 1.00 21.89 84 PHE A N 1
ATOM 615 C CA . PHE A 1 112 ? 35.605 -5.821 4.791 1.00 23.72 84 PHE A CA 1
ATOM 616 C C . PHE A 1 112 ? 36.115 -6.749 3.691 1.00 24.71 84 PHE A C 1
ATOM 617 O O . PHE A 1 112 ? 37.107 -7.449 3.880 1.00 33.44 84 PHE A O 1
ATOM 625 N N . ASP A 1 113 ? 35.429 -6.766 2.556 1.00 25.03 85 ASP A N 1
ATOM 626 C CA . ASP A 1 113 ? 35.844 -7.582 1.418 1.00 25.97 85 ASP A CA 1
ATOM 627 C C . ASP A 1 113 ? 36.380 -6.694 0.307 1.00 26.78 85 ASP A C 1
ATOM 628 O O . ASP A 1 113 ? 36.025 -5.510 0.213 1.00 24.71 85 ASP A O 1
ATOM 633 N N . LEU A 1 114 ? 37.230 -7.268 -0.539 1.00 26.77 86 LEU A N 1
ATOM 634 C CA . LEU A 1 114 ? 37.795 -6.538 -1.668 1.00 24.77 86 LEU A CA 1
ATOM 635 C C . LEU A 1 114 ? 36.819 -6.460 -2.836 1.00 23.60 86 LEU A C 1
ATOM 636 O O . LEU A 1 114 ? 35.988 -7.352 -3.030 1.00 26.67 86 LEU A O 1
ATOM 641 N N . HIS A 1 115 ? 36.937 -5.383 -3.607 1.00 23.18 87 HIS A N 1
ATOM 642 C CA . HIS A 1 115 ? 36.325 -5.283 -4.924 1.00 22.06 87 HIS A CA 1
ATOM 643 C C . HIS A 1 115 ? 36.868 -6.432 -5.771 1.00 27.36 87 HIS A C 1
ATOM 644 O O . HIS A 1 115 ? 38.018 -6.833 -5.605 1.00 29.58 87 HIS A O 1
ATOM 651 N N . PRO A 1 116 ? 36.045 -6.972 -6.680 1.00 29.17 88 PRO A N 1
ATOM 652 C CA . PRO A 1 116 ? 36.504 -8.063 -7.550 1.00 31.17 88 PRO A CA 1
ATOM 653 C C . PRO A 1 116 ? 37.797 -7.732 -8.301 1.00 35.25 88 PRO A C 1
ATOM 654 O O . PRO A 1 116 ? 38.535 -8.646 -8.677 1.00 41.17 88 PRO A O 1
ATOM 658 N N . GLU A 1 117 ? 38.085 -6.450 -8.502 1.00 32.49 89 GLU A N 1
ATOM 659 C CA A GLU A 1 117 ? 39.286 -6.037 -9.222 0.50 36.10 89 GLU A CA 1
ATOM 660 C CA B GLU A 1 117 ? 39.293 -6.071 -9.225 0.50 35.42 89 GLU A CA 1
ATOM 661 C C . GLU A 1 117 ? 40.481 -5.807 -8.299 1.00 35.00 89 GLU A C 1
ATOM 662 O O . GLU A 1 117 ? 41.561 -5.444 -8.755 1.00 41.65 89 GLU A O 1
ATOM 673 N N . GLY A 1 118 ? 40.282 -6.010 -6.999 1.00 33.06 90 GLY A N 1
ATOM 674 C CA . GLY A 1 118 ? 41.365 -5.901 -6.036 1.00 33.99 90 GLY A CA 1
ATOM 675 C C . GLY A 1 118 ? 41.317 -4.689 -5.115 1.00 34.22 90 GLY A C 1
ATOM 676 O O . GLY A 1 118 ? 42.046 -4.624 -4.123 1.00 37.64 90 GLY A O 1
ATOM 677 N N . PHE A 1 119 ? 40.462 -3.727 -5.435 1.00 28.13 91 PHE A N 1
ATOM 678 C CA . PHE A 1 119 ? 40.389 -2.485 -4.661 1.00 25.57 91 PHE A CA 1
ATOM 679 C C . PHE A 1 119 ? 39.811 -2.681 -3.261 1.00 21.20 91 PHE A C 1
ATOM 680 O O . PHE A 1 119 ? 38.820 -3.392 -3.088 1.00 24.51 91 PHE A O 1
ATOM 688 N N . SER A 1 120 ? 40.427 -2.040 -2.271 1.00 21.20 92 SER A N 1
ATOM 689 C CA . SER A 1 120 ? 39.978 -2.125 -0.884 1.00 19.98 92 SER A CA 1
ATOM 690 C C . SER A 1 120 ? 39.313 -0.823 -0.421 1.00 19.77 92 SER A C 1
ATOM 691 O O . SER A 1 120 ? 39.382 0.207 -1.095 1.00 23.66 92 SER A O 1
ATOM 694 N N . SER A 1 121 ? 38.699 -0.873 0.757 1.00 19.56 93 SER A N 1
ATOM 695 C CA . SER A 1 121 ? 38.012 0.284 1.322 1.00 20.64 93 SER A CA 1
ATOM 696 C C . SER A 1 121 ? 38.925 1.139 2.193 1.00 19.48 93 SER A C 1
ATOM 697 O O . SER A 1 121 ? 38.441 1.850 3.078 1.00 17.52 93 SER A O 1
ATOM 700 N N . TYR A 1 122 ? 40.233 1.088 1.941 1.00 19.12 94 TYR A N 1
ATOM 701 C CA . TYR A 1 122 ? 41.203 1.797 2.783 1.00 20.71 94 TYR A CA 1
ATOM 702 C C . TYR A 1 122 ? 40.858 3.275 2.942 1.00 19.88 94 TYR A C 1
ATOM 703 O O . TYR A 1 122 ? 41.201 3.896 3.950 1.00 18.64 94 TYR A O 1
ATOM 712 N N . HIS A 1 123 ? 40.181 3.825 1.938 1.00 19.12 95 HIS A N 1
ATOM 713 C CA . HIS A 1 123 ? 39.905 5.255 1.874 1.00 17.21 95 HIS A CA 1
ATOM 714 C C . HIS A 1 123 ? 38.696 5.680 2.715 1.00 21.29 95 HIS A C 1
ATOM 715 O O . HIS A 1 123 ? 38.504 6.872 2.970 1.00 19.02 95 HIS A O 1
ATOM 722 N N . GLY A 1 124 ? 37.881 4.711 3.130 1.00 18.63 96 GLY A N 1
ATOM 723 C CA . GLY A 1 124 ? 36.738 4.986 3.988 1.00 16.01 96 GLY A CA 1
ATOM 724 C C . GLY A 1 124 ? 35.453 5.371 3.263 1.00 17.60 96 GLY A C 1
ATOM 725 O O . GLY A 1 124 ? 34.441 5.681 3.899 1.00 17.62 96 GLY A O 1
ATOM 726 N N A TYR A 1 125 ? 35.473 5.369 1.935 0.58 18.35 97 TYR A N 1
ATOM 727 N N B TYR A 1 125 ? 35.502 5.295 1.933 0.42 16.75 97 TYR A N 1
ATOM 728 C CA A TYR A 1 125 ? 34.314 5.867 1.196 0.58 18.77 97 TYR A CA 1
ATOM 729 C CA B TYR A 1 125 ? 34.454 5.782 1.029 0.42 16.46 97 TYR A CA 1
ATOM 730 C C A TYR A 1 125 ? 33.309 4.777 0.822 0.58 21.07 97 TYR A C 1
ATOM 731 C C B TYR A 1 125 ? 33.315 4.784 0.841 0.42 17.55 97 TYR A C 1
ATOM 732 O O A TYR A 1 125 ? 32.365 5.031 0.066 0.58 21.97 97 TYR A O 1
ATOM 733 O O B TYR A 1 125 ? 32.291 5.100 0.226 0.42 15.35 97 TYR A O 1
ATOM 750 N N . TRP A 1 126 ? 33.500 3.578 1.366 1.00 16.44 98 TRP A N 1
ATOM 751 C CA . TRP A 1 126 ? 32.573 2.471 1.121 1.00 17.29 98 TRP A CA 1
ATOM 752 C C . TRP A 1 126 ? 31.904 1.998 2.409 1.00 18.05 98 TRP A C 1
ATOM 753 O O . TRP A 1 126 ? 32.181 0.906 2.901 1.00 20.53 98 TRP A O 1
ATOM 764 N N . ALA A 1 127 ? 31.009 2.821 2.940 1.00 17.60 99 ALA A N 1
ATOM 765 C CA . ALA A 1 127 ? 30.394 2.560 4.235 1.00 14.97 99 ALA A CA 1
ATOM 766 C C . ALA A 1 127 ? 29.493 1.332 4.243 1.00 15.73 99 ALA A C 1
ATOM 767 O O . ALA A 1 127 ? 28.816 1.040 3.263 1.00 17.44 99 ALA A O 1
ATOM 769 N N . ARG A 1 128 ? 29.478 0.633 5.370 1.00 16.85 100 ARG A N 1
ATOM 770 C CA . ARG A 1 128 ? 28.467 -0.397 5.602 1.00 17.64 100 ARG A CA 1
ATOM 771 C C . ARG A 1 128 ? 27.663 -0.102 6.879 1.00 19.26 100 ARG A C 1
ATOM 772 O O . ARG A 1 128 ? 26.556 -0.588 7.036 1.00 19.15 100 ARG A O 1
ATOM 780 N N . ASP A 1 129 ? 28.200 0.725 7.773 1.00 16.60 101 ASP A N 1
ATOM 781 C CA . ASP A 1 129 ? 27.481 1.068 9.008 1.00 15.44 101 ASP A CA 1
ATOM 782 C C . ASP A 1 129 ? 27.918 2.449 9.493 1.00 18.51 101 ASP A C 1
ATOM 783 O O . ASP A 1 129 ? 29.030 2.621 9.977 1.00 17.19 101 ASP A O 1
ATOM 788 N N . PHE A 1 130 ? 27.038 3.433 9.355 1.00 16.17 102 PHE A N 1
ATOM 789 C CA . PHE A 1 130 ? 27.379 4.814 9.689 1.00 17.08 102 PHE A CA 1
ATOM 790 C C . PHE A 1 130 ? 27.415 5.061 11.193 1.00 18.08 102 PHE A C 1
ATOM 791 O O . PHE A 1 130 ? 27.806 6.146 11.623 1.00 20.69 102 PHE A O 1
ATOM 799 N N . LYS A 1 131 ? 27.017 4.059 11.982 1.00 17.56 103 LYS A N 1
ATOM 800 C CA . LYS A 1 131 ? 26.939 4.181 13.440 1.00 15.65 103 LYS A CA 1
ATOM 801 C C . LYS A 1 131 ? 28.120 3.527 14.153 1.00 20.12 103 LYS A C 1
ATOM 802 O O . LYS A 1 131 ? 28.189 3.557 15.383 1.00 22.17 103 LYS A O 1
ATOM 808 N N . LYS A 1 132 ? 29.031 2.918 13.395 1.00 18.29 104 LYS A N 1
ATOM 809 C CA . LYS A 1 132 ? 30.173 2.221 13.981 1.00 20.26 104 LYS A CA 1
ATOM 810 C C . LYS A 1 132 ? 31.483 2.733 13.393 1.00 17.45 104 LYS A C 1
ATOM 811 O O . LYS A 1 132 ? 31.496 3.311 12.313 1.00 19.54 104 LYS A O 1
ATOM 817 N N . THR A 1 133 ? 32.583 2.525 14.112 1.00 19.68 105 THR A N 1
ATOM 818 C CA . THR A 1 133 ? 33.898 2.893 13.599 1.00 16.40 105 THR A CA 1
ATOM 819 C C . THR A 1 133 ? 34.399 1.872 12.582 1.00 20.53 105 THR A C 1
ATOM 820 O O . THR A 1 133 ? 33.942 0.720 12.551 1.00 20.00 105 THR A O 1
ATOM 824 N N . ASN A 1 134 ? 35.333 2.311 11.745 1.00 19.55 106 ASN A N 1
ATOM 825 C CA . ASN A 1 134 ? 36.140 1.409 10.941 1.00 17.97 106 ASN A CA 1
ATOM 826 C C . ASN A 1 134 ? 37.174 0.824 11.890 1.00 26.50 106 ASN A C 1
ATOM 827 O O . ASN A 1 134 ? 38.057 1.545 12.348 1.00 21.26 106 ASN A O 1
ATOM 832 N N . PRO A 1 135 ? 37.065 -0.480 12.213 1.00 21.93 107 PRO A N 1
ATOM 833 C CA . PRO A 1 135 ? 37.926 -1.007 13.281 1.00 23.46 107 PRO A CA 1
ATOM 834 C C . PRO A 1 135 ? 39.399 -1.017 12.894 1.00 24.77 107 PRO A C 1
ATOM 835 O O . PRO A 1 135 ? 40.259 -1.197 13.763 1.00 27.62 107 PRO A O 1
ATOM 839 N N . PHE A 1 136 ? 39.695 -0.824 11.613 1.00 21.24 108 PHE A N 1
ATOM 840 C CA . PHE A 1 136 ? 41.091 -0.739 11.187 1.00 19.44 108 PHE A CA 1
ATOM 841 C C . PHE A 1 136 ? 41.711 0.607 11.561 1.00 24.00 108 PHE A C 1
ATOM 842 O O . PHE A 1 136 ? 42.927 0.710 11.708 1.00 24.32 108 PHE A O 1
ATOM 850 N N . PHE A 1 137 ? 40.875 1.630 11.719 1.00 22.86 109 PHE A N 1
ATOM 851 C CA . PHE A 1 137 ? 41.338 2.935 12.187 1.00 22.25 109 PHE A CA 1
ATOM 852 C C . PHE A 1 137 ? 41.326 2.999 13.720 1.00 23.09 109 PHE A C 1
ATOM 853 O O . PHE A 1 137 ? 42.133 3.714 14.334 1.00 23.36 109 PHE A O 1
ATOM 861 N N . GLY A 1 138 ? 40.406 2.256 14.332 1.00 20.70 110 GLY A N 1
ATOM 862 C CA . GLY A 1 138 ? 40.290 2.204 15.780 1.00 22.11 110 GLY A CA 1
ATOM 863 C C . GLY A 1 138 ? 38.865 1.951 16.244 1.00 24.72 110 GLY A C 1
ATOM 864 O O . GLY A 1 138 ? 37.950 1.840 15.418 1.00 24.15 110 GLY A O 1
ATOM 865 N N . ASP A 1 139 ? 38.674 1.847 17.560 1.00 23.61 111 ASP A N 1
ATOM 866 C CA . ASP A 1 139 ? 37.333 1.733 18.134 1.00 24.19 111 ASP A CA 1
ATOM 867 C C . ASP A 1 139 ? 36.878 3.094 18.656 1.00 22.08 111 ASP A C 1
ATOM 868 O O . ASP A 1 139 ? 37.608 4.074 18.533 1.00 23.87 111 ASP A O 1
ATOM 873 N N . PHE A 1 140 ? 35.676 3.173 19.223 1.00 22.07 112 PHE A N 1
ATOM 874 C CA . PHE A 1 140 ? 35.185 4.473 19.693 1.00 22.73 112 PHE A CA 1
ATOM 875 C C . PHE A 1 140 ? 36.084 5.082 20.766 1.00 22.43 112 PHE A C 1
ATOM 876 O O . PHE A 1 140 ? 36.229 6.304 20.838 1.00 23.81 112 PHE A O 1
ATOM 884 N N . ASP A 1 141 ? 36.704 4.240 21.587 1.00 26.08 113 ASP A N 1
ATOM 885 C CA . ASP A 1 141 ? 37.657 4.742 22.574 1.00 25.31 113 ASP A CA 1
ATOM 886 C C . ASP A 1 141 ? 38.855 5.417 21.908 1.00 27.72 113 ASP A C 1
ATOM 887 O O . ASP A 1 141 ? 39.294 6.488 22.342 1.00 26.50 113 ASP A O 1
ATOM 892 N N . ASP A 1 142 ? 39.379 4.798 20.852 1.00 25.44 114 ASP A N 1
ATOM 893 C CA . ASP A 1 142 ? 40.487 5.384 20.100 1.00 25.31 114 ASP A CA 1
ATOM 894 C C . ASP A 1 142 ? 40.060 6.717 19.510 1.00 23.29 114 ASP A C 1
ATOM 895 O O . ASP A 1 142 ? 40.798 7.700 19.564 1.00 22.58 114 ASP A O 1
ATOM 900 N N . PHE A 1 143 ? 38.861 6.749 18.938 1.00 24.11 115 PHE A N 1
ATOM 901 C CA . PHE A 1 143 ? 38.378 7.977 18.322 1.00 20.99 115 PHE A CA 1
ATOM 902 C C . PHE A 1 143 ? 38.257 9.088 19.359 1.00 21.22 115 PHE A C 1
ATOM 903 O O . PHE A 1 143 ? 38.635 10.230 19.102 1.00 22.80 115 PHE A O 1
ATOM 911 N N . SER A 1 144 ? 37.732 8.748 20.532 1.00 21.51 116 SER A N 1
ATOM 912 C CA . SER A 1 144 ? 37.609 9.722 21.611 1.00 24.86 116 SER A CA 1
ATOM 913 C C . SER A 1 144 ? 38.971 10.244 22.039 1.00 27.71 116 SER A C 1
ATOM 914 O O . SER A 1 144 ? 39.115 11.419 22.369 1.00 26.07 116 SER A O 1
ATOM 917 N N . ARG A 1 145 ? 39.971 9.369 22.041 1.00 23.99 117 ARG A N 1
ATOM 918 C CA . ARG A 1 145 ? 41.314 9.789 22.424 1.00 26.23 117 ARG A CA 1
ATOM 919 C C . ARG A 1 145 ? 41.898 10.722 21.374 1.00 21.67 117 ARG A C 1
ATOM 920 O O . ARG A 1 145 ? 42.632 11.650 21.703 1.00 25.40 117 ARG A O 1
ATOM 928 N N . LEU A 1 146 ? 41.568 10.480 20.110 1.00 21.27 118 LEU A N 1
ATOM 929 C CA . LEU A 1 146 ? 41.993 11.378 19.044 1.00 21.12 118 LEU A CA 1
ATOM 930 C C . LEU A 1 146 ? 41.373 12.765 19.227 1.00 22.09 118 LEU A C 1
ATOM 931 O O . LEU A 1 146 ? 42.068 13.783 19.179 1.00 20.75 118 LEU A O 1
ATOM 936 N N . ILE A 1 147 ? 40.061 12.803 19.438 1.00 22.19 119 ILE A N 1
ATOM 937 C CA . ILE A 1 147 ? 39.368 14.063 19.678 1.00 23.39 119 ILE A CA 1
ATOM 938 C C . ILE A 1 147 ? 39.962 14.804 20.873 1.00 24.85 119 ILE A C 1
ATOM 939 O O . ILE A 1 147 ? 40.249 16.005 20.795 1.00 24.74 119 ILE A O 1
ATOM 944 N N . GLU A 1 148 ? 40.142 14.084 21.976 1.00 23.84 120 GLU A N 1
ATOM 945 C CA . GLU A 1 148 ? 40.666 14.674 23.211 1.00 24.89 120 GLU A CA 1
ATOM 946 C C . GLU A 1 148 ? 42.086 15.206 23.008 1.00 22.75 120 GLU A C 1
ATOM 947 O O . GLU A 1 148 ? 42.423 16.303 23.455 1.00 25.14 120 GLU A O 1
ATOM 953 N N . THR A 1 149 ? 42.916 14.425 22.323 1.00 22.78 121 THR A N 1
ATOM 954 C CA . THR A 1 149 ? 44.298 14.824 22.077 1.00 27.13 121 THR A CA 1
ATOM 955 C C . THR A 1 149 ? 44.394 16.055 21.179 1.00 26.30 121 THR A C 1
ATOM 956 O O . THR A 1 149 ? 45.162 16.966 21.458 1.00 26.35 121 THR A O 1
ATOM 960 N N . ALA A 1 150 ? 43.613 16.078 20.103 1.00 20.87 122 ALA A N 1
ATOM 961 C CA . ALA A 1 150 ? 43.595 17.226 19.203 1.00 18.01 122 ALA A CA 1
ATOM 962 C C . ALA A 1 150 ? 43.106 18.461 19.952 1.00 22.76 122 ALA A C 1
ATOM 963 O O . ALA A 1 150 ? 43.723 19.522 19.890 1.00 22.68 122 ALA A O 1
ATOM 965 N N . HIS A 1 151 ? 41.983 18.328 20.653 1.00 22.37 123 HIS A N 1
ATOM 966 C CA . HIS A 1 151 ? 41.433 19.460 21.395 1.00 23.12 123 HIS A CA 1
ATOM 967 C C . HIS A 1 151 ? 42.407 19.988 22.448 1.00 27.33 123 HIS A C 1
ATOM 968 O O . HIS A 1 151 ? 42.476 21.200 22.700 1.00 25.56 123 HIS A O 1
ATOM 975 N N . ALA A 1 152 ? 43.172 19.083 23.049 1.00 27.57 124 ALA A N 1
ATOM 976 C CA . ALA A 1 152 ? 44.149 19.475 24.064 1.00 31.16 124 ALA A CA 1
ATOM 977 C C . ALA A 1 152 ? 45.200 20.419 23.486 1.00 29.99 124 ALA A C 1
ATOM 978 O O . ALA A 1 152 ? 45.827 21.192 24.215 1.00 30.16 124 ALA A O 1
ATOM 980 N N . HIS A 1 153 ? 45.389 20.357 22.174 1.00 27.45 125 HIS A N 1
ATOM 981 C CA . HIS A 1 153 ? 46.352 21.224 21.501 1.00 31.61 125 HIS A CA 1
ATOM 982 C C . HIS A 1 153 ? 45.667 22.274 20.629 1.00 29.76 125 HIS A C 1
ATOM 983 O O . HIS A 1 153 ? 46.287 22.831 19.724 1.00 32.36 125 HIS A O 1
ATOM 990 N N . ASP A 1 154 ? 44.392 22.539 20.912 1.00 30.12 126 ASP A N 1
ATOM 991 C CA . ASP A 1 154 ? 43.608 23.515 20.150 1.00 29.87 126 ASP A CA 1
ATOM 992 C C . ASP A 1 154 ? 43.592 23.204 18.661 1.00 30.57 126 ASP A C 1
ATOM 993 O O . ASP A 1 154 ? 43.637 24.102 17.817 1.00 29.54 126 ASP A O 1
ATOM 998 N N . ILE A 1 155 ? 43.530 21.918 18.351 1.00 24.10 127 ILE A N 1
ATOM 999 C CA . ILE A 1 155 ? 43.394 21.464 16.979 1.00 20.94 127 ILE A CA 1
ATOM 1000 C C . ILE A 1 155 ? 41.975 20.930 16.780 1.00 21.23 127 ILE A C 1
ATOM 1001 O O . ILE A 1 155 ? 41.492 20.128 17.580 1.00 24.90 127 ILE A O 1
ATOM 1006 N N . LYS A 1 156 ? 41.301 21.400 15.735 1.00 18.67 128 LYS A N 1
ATOM 1007 C CA . LYS A 1 156 ? 39.947 20.941 15.424 1.00 22.10 128 LYS A CA 1
ATOM 1008 C C . LYS A 1 156 ? 40.022 19.666 14.594 1.00 21.35 128 LYS A C 1
ATOM 1009 O O . LYS A 1 156 ? 41.019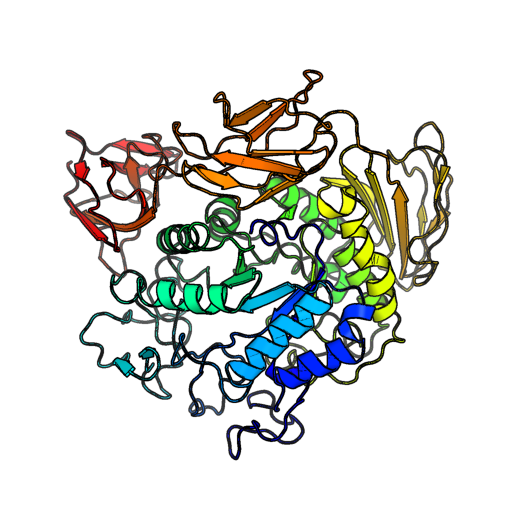 19.432 13.913 1.00 21.63 128 LYS A O 1
ATOM 1015 N N . VAL A 1 157 ? 38.971 18.847 14.643 1.00 19.30 129 VAL A N 1
ATOM 1016 C CA . VAL A 1 157 ? 38.915 17.635 13.835 1.00 18.65 129 VAL A CA 1
ATOM 1017 C C . VAL A 1 157 ? 37.720 17.664 12.884 1.00 18.20 129 VAL A C 1
ATOM 1018 O O . VAL A 1 157 ? 36.567 17.771 13.307 1.00 19.54 129 VAL A O 1
ATOM 1022 N N . VAL A 1 158 ? 38.021 17.578 11.595 1.00 18.86 130 VAL A N 1
ATOM 1023 C CA . VAL A 1 158 ? 37.023 17.559 10.532 1.00 19.76 130 VAL A CA 1
ATOM 1024 C C . VAL A 1 158 ? 36.963 16.149 9.950 1.00 16.25 130 VAL A C 1
ATOM 1025 O O . VAL A 1 158 ? 38.003 15.580 9.616 1.00 18.54 130 VAL A O 1
ATOM 1029 N N . ILE A 1 159 ? 35.767 15.577 9.828 1.00 17.08 131 ILE A N 1
ATOM 1030 C CA . ILE A 1 159 ? 35.633 14.254 9.214 1.00 16.62 131 ILE A CA 1
ATOM 1031 C C . ILE A 1 159 ? 34.926 14.322 7.866 1.00 18.03 131 ILE A C 1
ATOM 1032 O O . ILE A 1 159 ? 34.021 15.145 7.674 1.00 16.85 131 ILE A O 1
ATOM 1037 N N . ASP A 1 160 ? 35.360 13.467 6.935 1.00 15.02 132 ASP A N 1
ATOM 1038 C CA . ASP A 1 160 ? 34.603 13.177 5.721 1.00 14.98 132 ASP A CA 1
ATOM 1039 C C . ASP A 1 160 ? 33.305 12.468 6.092 1.00 18.66 132 ASP A C 1
ATOM 1040 O O . ASP A 1 160 ? 33.286 11.647 7.007 1.00 18.50 132 ASP A O 1
ATOM 1045 N N . PHE A 1 161 ? 32.230 12.783 5.374 1.00 17.32 133 PHE A N 1
ATOM 1046 C CA . PHE A 1 161 ? 30.934 12.127 5.564 1.00 15.54 133 PHE A CA 1
ATOM 1047 C C . PHE A 1 161 ? 30.308 11.892 4.189 1.00 17.35 133 PHE A C 1
ATOM 1048 O O . PHE A 1 161 ? 30.220 12.810 3.370 1.00 17.66 133 PHE A O 1
ATOM 1056 N N . VAL A 1 162 ? 29.866 10.662 3.941 1.00 15.05 134 VAL A N 1
ATOM 1057 C CA . VAL A 1 162 ? 29.469 10.250 2.600 1.00 16.44 134 VAL A CA 1
ATOM 1058 C C . VAL A 1 162 ? 28.020 9.755 2.551 1.00 18.80 134 VAL A C 1
ATOM 1059 O O . VAL A 1 162 ? 27.780 8.553 2.520 1.00 22.31 134 VAL A O 1
ATOM 1063 N N . PRO A 1 163 ? 27.047 10.681 2.525 1.00 17.14 135 PRO A N 1
ATOM 1064 C CA . PRO A 1 163 ? 25.629 10.284 2.588 1.00 18.45 135 PRO A CA 1
ATOM 1065 C C . PRO A 1 163 ? 25.057 9.811 1.255 1.00 17.67 135 PRO A C 1
ATOM 1066 O O . PRO A 1 163 ? 23.865 9.456 1.179 1.00 17.94 135 PRO A O 1
ATOM 1070 N N . ASN A 1 164 ? 25.893 9.791 0.221 1.00 14.31 136 ASN A N 1
ATOM 1071 C CA . ASN A 1 164 ? 25.426 9.438 -1.120 1.00 14.74 136 ASN A CA 1
ATOM 1072 C C . ASN A 1 164 ? 25.257 7.944 -1.377 1.00 15.23 136 ASN A C 1
ATOM 1073 O O . ASN A 1 164 ? 24.399 7.529 -2.159 1.00 15.85 136 ASN A O 1
ATOM 1078 N N . HIS A 1 165 ? 26.101 7.138 -0.755 1.00 15.51 137 HIS A N 1
ATOM 1079 C CA . HIS A 1 165 ? 26.169 5.737 -1.128 1.00 14.58 137 HIS A CA 1
ATOM 1080 C C . HIS A 1 165 ? 26.772 4.889 -0.034 1.00 16.30 137 HIS A C 1
ATOM 1081 O O . HIS A 1 165 ? 27.395 5.398 0.897 1.00 17.23 137 HIS A O 1
ATOM 1088 N N . THR A 1 166 ? 26.580 3.583 -0.156 1.00 14.89 138 THR A N 1
ATOM 1089 C CA . THR A 1 166 ? 27.301 2.655 0.693 1.00 16.54 138 THR A CA 1
ATOM 1090 C C . THR A 1 166 ? 28.554 2.164 -0.032 1.00 17.70 138 THR A C 1
ATOM 1091 O O . THR A 1 166 ? 29.587 2.834 0.001 1.00 18.77 138 THR A O 1
ATOM 1095 N N . SER A 1 167 ? 28.457 1.027 -0.715 1.00 19.00 139 SER A N 1
ATOM 1096 C CA . SER A 1 167 ? 29.638 0.385 -1.274 1.00 16.93 139 SER A CA 1
ATOM 1097 C C . SER A 1 167 ? 29.418 -0.138 -2.696 1.00 17.89 139 SER A C 1
ATOM 1098 O O . SER A 1 167 ? 28.279 -0.222 -3.165 1.00 19.16 139 SER A O 1
ATOM 1101 N N . PRO A 1 168 ? 30.509 -0.508 -3.388 1.00 18.02 140 PRO A N 1
ATOM 1102 C CA . PRO A 1 168 ? 30.369 -1.067 -4.736 1.00 20.16 140 PRO A CA 1
ATOM 1103 C C . PRO A 1 168 ? 29.434 -2.270 -4.700 1.00 18.98 140 PRO A C 1
ATOM 1104 O O . PRO A 1 168 ? 29.602 -3.155 -3.864 1.00 22.80 140 PRO A O 1
ATOM 1108 N N . VAL A 1 169 ? 28.468 -2.299 -5.610 1.00 19.22 141 VAL A N 1
ATOM 1109 C CA A VAL A 1 169 ? 27.405 -3.296 -5.550 0.53 18.29 141 VAL A CA 1
ATOM 1110 C CA B VAL A 1 169 ? 27.402 -3.293 -5.580 0.47 19.35 141 VAL A CA 1
ATOM 1111 C C . VAL A 1 169 ? 27.891 -4.744 -5.642 1.00 20.90 141 VAL A C 1
ATOM 1112 O O . VAL A 1 169 ? 27.231 -5.648 -5.135 1.00 26.20 141 VAL A O 1
ATOM 1119 N N . ASP A 1 170 ? 29.046 -4.974 -6.261 1.00 19.12 142 ASP A N 1
ATOM 1120 C CA A ASP A 1 170 ? 29.527 -6.345 -6.474 0.65 23.61 142 ASP A CA 1
ATOM 1121 C CA B ASP A 1 170 ? 29.520 -6.347 -6.471 0.35 22.92 142 ASP A CA 1
ATOM 1122 C C . ASP A 1 170 ? 30.248 -6.963 -5.274 1.00 22.77 142 ASP A C 1
ATOM 1123 O O . ASP A 1 170 ? 30.624 -8.142 -5.307 1.00 26.12 142 ASP A O 1
ATOM 1132 N N . ILE A 1 171 ? 30.444 -6.183 -4.216 1.00 20.65 143 ILE A N 1
ATOM 1133 C CA . ILE A 1 171 ? 31.166 -6.679 -3.043 1.00 22.31 143 ILE A CA 1
ATOM 1134 C C . ILE A 1 171 ? 30.239 -7.384 -2.051 1.00 19.59 143 ILE A C 1
ATOM 1135 O O . ILE A 1 171 ? 30.396 -8.575 -1.773 1.00 24.87 143 ILE A O 1
ATOM 1140 N N . GLU A 1 172 ? 29.269 -6.652 -1.522 1.00 20.06 144 GLU A N 1
ATOM 1141 C CA A GLU A 1 172 ? 28.281 -7.265 -0.633 0.37 20.55 144 GLU A CA 1
ATOM 1142 C CA B GLU A 1 172 ? 28.320 -7.179 -0.555 0.63 19.37 144 GLU A CA 1
ATOM 1143 C C . GLU A 1 172 ? 26.908 -6.657 -0.856 1.00 17.83 144 GLU A C 1
ATOM 1144 O O . GLU A 1 172 ? 26.147 -6.403 0.066 1.00 17.23 144 GLU A O 1
ATOM 1155 N N . ASP A 1 173 ? 26.591 -6.464 -2.130 1.00 17.03 145 ASP A N 1
ATOM 1156 C CA . ASP A 1 173 ? 25.289 -5.949 -2.538 1.00 17.29 145 ASP A CA 1
ATOM 1157 C C . ASP A 1 173 ? 24.895 -4.707 -1.738 1.00 15.62 145 ASP A C 1
ATOM 1158 O O . ASP A 1 173 ? 23.747 -4.568 -1.306 1.00 16.92 145 ASP A O 1
ATOM 1163 N N . GLY A 1 174 ? 25.859 -3.811 -1.543 1.00 17.87 146 GLY A N 1
ATOM 1164 C CA . GLY A 1 174 ? 25.603 -2.510 -0.944 1.00 16.56 146 GLY A CA 1
ATOM 1165 C C . GLY A 1 174 ? 25.134 -2.521 0.502 1.00 14.41 146 GLY A C 1
ATOM 1166 O O . GLY A 1 174 ? 24.591 -1.521 0.988 1.00 16.96 146 GLY A O 1
ATOM 1167 N N . ALA A 1 175 ? 25.373 -3.631 1.201 1.00 16.93 147 ALA A N 1
ATOM 1168 C CA . ALA A 1 175 ? 24.825 -3.831 2.549 1.00 17.55 147 ALA A CA 1
ATOM 1169 C C . ALA A 1 175 ? 24.874 -2.587 3.429 1.00 17.52 147 ALA A C 1
ATOM 1170 O O . ALA A 1 175 ? 25.911 -1.943 3.558 1.00 18.80 147 ALA A O 1
ATOM 1172 N N . LEU A 1 176 ? 23.734 -2.269 4.030 1.00 14.68 148 LEU A N 1
ATOM 1173 C CA . LEU A 1 176 ? 23.619 -1.167 4.978 1.00 15.42 148 LEU A CA 1
ATOM 1174 C C . LEU A 1 176 ? 23.188 -1.712 6.333 1.00 15.89 148 LEU A C 1
ATOM 1175 O O . LEU A 1 176 ? 22.179 -2.424 6.431 1.00 15.97 148 LEU A O 1
ATOM 1180 N N . TYR A 1 177 ? 23.957 -1.378 7.367 1.00 16.48 149 TYR A N 1
ATOM 1181 C CA . TYR A 1 177 ? 23.647 -1.744 8.749 1.00 15.28 149 TYR A CA 1
ATOM 1182 C C . TYR A 1 177 ? 23.439 -0.495 9.604 1.00 14.54 149 TYR A C 1
ATOM 1183 O O . TYR A 1 177 ? 23.958 0.593 9.299 1.00 18.60 149 TYR A O 1
ATOM 1192 N N . ASP A 1 178 ? 22.694 -0.676 10.689 1.00 18.24 150 ASP A N 1
ATOM 1193 C CA . ASP A 1 178 ? 22.354 0.391 11.617 1.00 19.47 150 ASP A CA 1
ATOM 1194 C C . ASP A 1 178 ? 22.811 -0.057 12.998 1.00 21.26 150 ASP A C 1
ATOM 1195 O O . ASP A 1 178 ? 22.084 -0.756 13.707 1.00 24.22 150 ASP A O 1
ATOM 1200 N N . ASN A 1 179 ? 24.030 0.328 13.365 1.00 20.53 151 ASN A N 1
ATOM 1201 C CA . ASN A 1 179 ? 24.635 -0.125 14.615 1.00 23.68 151 ASN A CA 1
ATOM 1202 C C . ASN A 1 179 ? 24.544 -1.645 14.791 1.00 24.99 151 ASN A C 1
ATOM 1203 O O . ASN A 1 179 ? 24.182 -2.145 15.862 1.00 27.85 151 ASN A O 1
ATOM 1208 N N . GLY A 1 180 ? 24.866 -2.376 13.726 1.00 23.24 152 GLY A N 1
ATOM 1209 C CA . GLY A 1 180 ? 24.925 -3.826 13.773 1.00 29.22 152 GLY A CA 1
ATOM 1210 C C . GLY A 1 180 ? 23.691 -4.523 13.236 1.00 25.36 152 GLY A C 1
ATOM 1211 O O . GLY A 1 180 ? 23.727 -5.717 12.930 1.00 29.81 152 GLY A O 1
ATOM 1212 N N . THR A 1 181 ? 22.596 -3.781 13.125 1.00 23.27 153 THR A N 1
ATOM 1213 C CA . THR A 1 181 ? 21.338 -4.330 12.628 1.00 22.83 153 THR A CA 1
ATOM 1214 C C . THR A 1 181 ? 21.223 -4.134 11.126 1.00 21.17 153 THR A C 1
ATOM 1215 O O . THR A 1 181 ? 21.275 -3.006 10.637 1.00 20.95 153 THR A O 1
ATOM 1219 N N . LEU A 1 182 ? 21.080 -5.228 10.386 1.00 18.44 154 LEU A N 1
ATOM 1220 C CA . LEU A 1 182 ? 20.980 -5.133 8.934 1.00 18.23 154 LEU A CA 1
ATOM 1221 C C . LEU A 1 182 ? 19.720 -4.375 8.560 1.00 19.75 154 LEU A C 1
ATOM 1222 O O . LEU A 1 182 ? 18.630 -4.736 9.018 1.00 19.66 154 LEU A O 1
ATOM 1227 N N . LEU A 1 183 ? 19.871 -3.334 7.739 1.00 16.69 155 LEU A N 1
ATOM 1228 C CA . LEU A 1 183 ? 18.729 -2.596 7.205 1.00 18.78 155 LEU A CA 1
ATOM 1229 C C . LEU A 1 183 ? 18.311 -3.164 5.856 1.00 21.10 155 LEU A C 1
ATOM 1230 O O . LEU A 1 183 ? 17.120 -3.330 5.574 1.00 21.41 155 LEU A O 1
ATOM 1235 N N . GLY A 1 184 ? 19.294 -3.448 5.011 1.00 17.52 156 GLY A N 1
ATOM 1236 C CA . GLY A 1 184 ? 18.990 -4.012 3.711 1.00 16.62 156 GLY A CA 1
ATOM 1237 C C . GLY A 1 184 ? 20.131 -3.994 2.718 1.00 14.27 156 GLY A C 1
ATOM 1238 O O . GLY A 1 184 ? 21.236 -3.545 3.012 1.00 18.44 156 GLY A O 1
ATOM 1239 N N . HIS A 1 185 ? 19.838 -4.496 1.526 1.00 15.44 157 HIS A N 1
ATOM 1240 C CA . HIS A 1 185 ? 20.806 -4.588 0.451 1.00 16.38 157 HIS A CA 1
ATOM 1241 C C . HIS A 1 185 ? 20.267 -3.876 -0.776 1.00 17.42 157 HIS A C 1
ATOM 1242 O O . HIS A 1 185 ? 19.077 -3.561 -0.857 1.00 17.48 157 HIS A O 1
ATOM 1249 N N . TYR A 1 186 ? 21.148 -3.641 -1.740 1.00 17.16 158 TYR A N 1
ATOM 1250 C CA . TYR A 1 186 ? 20.819 -2.839 -2.908 1.00 15.79 158 TYR A CA 1
ATOM 1251 C C . TYR A 1 186 ? 19.920 -3.559 -3.923 1.00 18.93 158 TYR A C 1
ATOM 1252 O O . TYR A 1 186 ? 18.812 -3.098 -4.243 1.00 16.22 158 TYR A O 1
ATOM 1261 N N . SER A 1 187 ? 20.386 -4.690 -4.437 1.00 18.61 159 SER A N 1
ATOM 1262 C CA . SER A 1 187 ? 19.683 -5.326 -5.549 1.00 18.17 159 SER A CA 1
ATOM 1263 C C . SER A 1 187 ? 18.347 -5.926 -5.125 1.00 14.24 159 SER A C 1
ATOM 1264 O O . SER A 1 187 ? 17.430 -6.044 -5.942 1.00 20.44 159 SER A O 1
ATOM 1267 N N . THR A 1 188 ? 18.247 -6.294 -3.849 1.00 15.57 160 THR A N 1
ATOM 1268 C CA . THR A 1 188 ? 17.060 -6.958 -3.305 1.00 17.62 160 THR A CA 1
ATOM 1269 C C . THR A 1 188 ? 16.194 -5.993 -2.495 1.00 16.44 160 THR A C 1
ATOM 1270 O O . THR A 1 188 ? 15.243 -6.407 -1.822 1.00 18.88 160 THR A O 1
ATOM 1274 N N . ASP A 1 189 ? 16.537 -4.709 -2.556 1.00 19.12 161 ASP A N 1
ATOM 1275 C CA . ASP A 1 189 ? 15.851 -3.661 -1.790 1.00 17.69 161 ASP A CA 1
ATOM 1276 C C . ASP A 1 189 ? 14.330 -3.760 -1.896 1.00 19.29 161 ASP A C 1
ATOM 1277 O O . ASP A 1 189 ? 13.768 -3.663 -2.989 1.00 22.04 161 ASP A O 1
ATOM 1282 N N . ALA A 1 190 ? 13.677 -3.963 -0.752 1.00 19.15 162 ALA A N 1
ATOM 1283 C CA . ALA A 1 190 ? 12.219 -4.051 -0.680 1.00 23.85 162 ALA A CA 1
ATOM 1284 C C . ALA A 1 190 ? 11.590 -2.819 -0.037 1.00 27.00 162 ALA A C 1
ATOM 1285 O O . ALA A 1 190 ? 10.358 -2.706 0.032 1.00 32.89 162 ALA A O 1
ATOM 1287 N N . ASN A 1 191 ? 12.428 -1.905 0.439 1.00 21.28 163 ASN A N 1
ATOM 1288 C CA . ASN A 1 191 ? 11.946 -0.777 1.232 1.00 17.93 163 ASN A CA 1
ATOM 1289 C C . ASN A 1 191 ? 12.285 0.579 0.627 1.00 19.74 163 ASN A C 1
ATOM 1290 O O . ASN A 1 191 ? 12.133 1.613 1.282 1.00 20.96 163 ASN A O 1
ATOM 1295 N N . ASN A 1 192 ? 12.728 0.574 -0.627 1.00 17.27 164 ASN A N 1
ATOM 1296 C CA . ASN A 1 192 ? 13.186 1.799 -1.274 1.00 18.19 164 ASN A CA 1
ATOM 1297 C C . ASN A 1 192 ? 14.238 2.546 -0.458 1.00 15.63 164 ASN A C 1
ATOM 1298 O O . ASN A 1 192 ? 14.215 3.783 -0.377 1.00 19.38 164 ASN A O 1
ATOM 1303 N N . TYR A 1 193 ? 15.154 1.794 0.147 1.00 16.40 165 TYR A N 1
ATOM 1304 C CA . TYR A 1 193 ? 16.292 2.391 0.852 1.00 15.21 165 TYR A CA 1
ATOM 1305 C C . TYR A 1 193 ? 17.356 2.891 -0.125 1.00 13.07 165 TYR A C 1
ATOM 1306 O O . TYR A 1 193 ? 18.181 3.730 0.229 1.00 16.81 165 TYR A O 1
ATOM 1315 N N . PHE A 1 194 ? 17.332 2.368 -1.351 1.00 14.42 166 PHE A N 1
ATOM 1316 C CA . PHE A 1 194 ? 18.332 2.701 -2.362 1.00 16.87 166 PHE A CA 1
ATOM 1317 C C . PHE A 1 194 ? 17.657 3.197 -3.628 1.00 19.10 166 PHE A C 1
ATOM 1318 O O . PHE A 1 194 ? 16.496 2.876 -3.884 1.00 19.52 166 PHE A O 1
ATOM 1326 N N . TYR A 1 195 ? 18.392 3.973 -4.421 1.00 14.70 167 TYR A N 1
ATOM 1327 C CA . TYR A 1 195 ? 17.981 4.278 -5.788 1.00 16.68 167 TYR A CA 1
ATOM 1328 C C . TYR A 1 195 ? 18.495 3.201 -6.729 1.00 24.66 167 TYR A C 1
ATOM 1329 O O . TYR A 1 195 ? 19.703 2.930 -6.772 1.00 26.86 167 TYR A O 1
ATOM 1338 N N . ASN A 1 196 ? 17.589 2.600 -7.494 1.00 26.20 168 ASN A N 1
ATOM 1339 C CA A ASN A 1 196 ? 17.940 1.567 -8.458 0.43 29.07 168 ASN A CA 1
ATOM 1340 C CA B ASN A 1 196 ? 18.005 1.604 -8.479 0.57 27.94 168 ASN A CA 1
ATOM 1341 C C . ASN A 1 196 ? 17.590 1.975 -9.892 1.00 30.79 168 ASN A C 1
ATOM 1342 O O . ASN A 1 196 ? 16.665 1.410 -10.478 1.00 34.40 168 ASN A O 1
ATOM 1351 N N . TYR A 1 197 ? 18.303 2.943 -10.448 1.00 31.94 169 TYR A N 1
ATOM 1352 C CA . TYR A 1 197 ? 18.057 3.345 -11.821 1.00 35.29 169 TYR A CA 1
ATOM 1353 C C . TYR A 1 197 ? 19.212 2.877 -12.700 1.00 47.20 169 TYR A C 1
ATOM 1354 O O . TYR A 1 197 ? 20.233 2.402 -12.196 1.00 50.74 169 TYR A O 1
ATOM 1363 N N . GLY A 1 198 ? 19.035 2.977 -14.012 1.00 57.52 170 GLY A N 1
ATOM 1364 C CA . GLY A 1 198 ? 20.042 2.508 -14.945 1.00 65.19 170 GLY A CA 1
ATOM 1365 C C . GLY A 1 198 ? 21.267 3.397 -14.944 1.00 71.18 170 GLY A C 1
ATOM 1366 O O . GLY A 1 198 ? 21.348 4.350 -14.172 1.00 75.52 170 GLY A O 1
ATOM 1367 N N . GLY A 1 199 ? 22.225 3.076 -15.806 1.00 71.92 171 GLY A N 1
ATOM 1368 C CA . GLY A 1 199 ? 23.416 3.888 -15.969 1.00 72.11 171 GLY A CA 1
ATOM 1369 C C . GLY A 1 199 ? 24.290 4.029 -14.735 1.00 71.32 171 GLY A C 1
ATOM 1370 O O . GLY A 1 199 ? 24.241 3.218 -13.807 1.00 67.14 171 GLY A O 1
ATOM 1371 N N . SER A 1 200 ? 25.102 5.080 -14.740 1.00 71.55 172 SER A N 1
ATOM 1372 C CA . SER A 1 200 ? 25.082 6.013 -15.858 1.00 74.27 172 SER A CA 1
ATOM 1373 C C . SER A 1 200 ? 26.479 6.371 -16.360 1.00 71.15 172 SER A C 1
ATOM 1374 O O . SER A 1 200 ? 27.445 6.388 -15.594 1.00 68.26 172 SER A O 1
ATOM 1377 N N . ASP A 1 201 ? 26.573 6.647 -17.658 1.00 70.99 173 ASP A N 1
ATOM 1378 C CA . ASP A 1 201 ? 27.821 7.083 -18.271 1.00 67.84 173 ASP A CA 1
ATOM 1379 C C . ASP A 1 201 ? 27.639 8.479 -18.850 1.00 60.75 173 ASP A C 1
ATOM 1380 O O . ASP A 1 201 ? 26.610 8.771 -19.464 1.00 59.42 173 ASP A O 1
ATOM 1385 N N . PHE A 1 202 ? 28.637 9.337 -18.653 1.00 55.73 174 PHE A N 1
ATOM 1386 C CA . PHE A 1 202 ? 28.589 10.699 -19.172 1.00 49.37 174 PHE A CA 1
ATOM 1387 C C . PHE A 1 202 ? 27.216 11.323 -18.912 1.00 50.46 174 PHE A C 1
ATOM 1388 O O . PHE A 1 202 ? 26.507 11.685 -19.850 1.00 51.60 174 PHE A O 1
ATOM 1396 N N . SER A 1 203 ? 26.851 11.449 -17.638 1.00 42.19 175 SER A N 1
ATOM 1397 C CA . SER A 1 203 ? 25.506 11.877 -17.241 1.00 51.20 175 SER A CA 1
ATOM 1398 C C . SER A 1 203 ? 25.264 13.389 -17.304 1.00 50.34 175 SER A C 1
ATOM 1399 O O . SER A 1 203 ? 26.207 14.171 -17.179 1.00 50.60 175 SER A O 1
ATOM 1402 N N . ASP A 1 204 ? 23.998 13.789 -17.483 1.00 39.13 176 ASP A N 1
ATOM 1403 C CA . ASP A 1 204 ? 23.583 15.170 -17.212 1.00 30.87 176 ASP A CA 1
ATOM 1404 C C . ASP A 1 204 ? 23.327 15.320 -15.713 1.00 25.08 176 ASP A C 1
ATOM 1405 O O . ASP A 1 204 ? 23.519 14.364 -14.974 1.00 27.14 176 ASP A O 1
ATOM 1410 N N . TYR A 1 205 ? 22.912 16.504 -15.263 1.00 26.65 177 TYR A N 1
ATOM 1411 C CA . TYR A 1 205 ? 22.750 16.761 -13.825 1.00 24.29 177 TYR A CA 1
ATOM 1412 C C . TYR A 1 205 ? 21.772 15.782 -13.172 1.00 25.30 177 TYR A C 1
ATOM 1413 O O . TYR A 1 205 ? 22.085 15.156 -12.163 1.00 23.34 177 TYR A O 1
ATOM 1422 N N . GLU A 1 206 ? 20.586 15.656 -13.753 1.00 22.65 178 GLU A N 1
ATOM 1423 C CA . GLU A 1 206 ? 19.576 14.757 -13.216 1.00 20.54 178 GLU A CA 1
ATOM 1424 C C . GLU A 1 206 ? 20.106 13.326 -13.110 1.00 17.08 178 GLU A C 1
ATOM 1425 O O . GLU A 1 206 ? 19.957 12.664 -12.079 1.00 19.74 178 GLU A O 1
ATOM 1431 N N . ASN A 1 207 ? 20.720 12.841 -14.184 1.00 20.79 179 ASN A N 1
ATOM 1432 C CA . ASN A 1 207 ? 21.275 11.498 -14.169 1.00 21.92 179 ASN A CA 1
ATOM 1433 C C . ASN A 1 207 ? 22.427 11.382 -13.175 1.00 21.44 179 ASN A C 1
ATOM 1434 O O . ASN A 1 207 ? 22.641 10.325 -12.590 1.00 25.15 179 ASN A O 1
ATOM 1439 N N A SER A 1 208 ? 23.152 12.479 -12.980 0.60 20.95 180 SER A N 1
ATOM 1440 N N B SER A 1 208 ? 23.145 12.485 -12.977 0.40 21.15 180 SER A N 1
ATOM 1441 C CA A SER A 1 208 ? 24.296 12.492 -12.076 0.60 21.56 180 SER A CA 1
ATOM 1442 C CA B SER A 1 208 ? 24.302 12.514 -12.086 0.40 21.59 180 SER A CA 1
ATOM 1443 C C A SER A 1 208 ? 23.838 12.326 -10.634 0.60 19.39 180 SER A C 1
ATOM 1444 C C B SER A 1 208 ? 23.870 12.438 -10.625 0.40 19.43 180 SER A C 1
ATOM 1445 O O A SER A 1 208 ? 24.593 11.858 -9.776 0.60 19.76 180 SER A O 1
ATOM 1446 O O B SER A 1 208 ? 24.680 12.144 -9.744 0.40 24.92 180 SER A O 1
ATOM 1451 N N . ILE A 1 209 ? 22.590 12.705 -10.378 1.00 19.64 181 ILE A N 1
ATOM 1452 C CA . ILE A 1 209 ? 22.034 12.636 -9.029 1.00 17.09 181 ILE A CA 1
ATOM 1453 C C . ILE A 1 209 ? 21.340 11.308 -8.734 1.00 16.77 181 ILE A C 1
ATOM 1454 O O . ILE A 1 209 ? 21.545 10.717 -7.672 1.00 19.47 181 ILE A O 1
ATOM 1459 N N . TYR A 1 210 ? 20.521 10.830 -9.663 1.00 18.40 182 TYR A N 1
ATOM 1460 C CA . TYR A 1 210 ? 19.662 9.688 -9.352 1.00 19.96 182 TYR A CA 1
ATOM 1461 C C . TYR A 1 210 ? 20.165 8.329 -9.849 1.00 24.57 182 TYR A C 1
ATOM 1462 O O . TYR A 1 210 ? 19.697 7.287 -9.389 1.00 24.06 182 TYR A O 1
ATOM 1471 N N . ARG A 1 211 ? 21.110 8.340 -10.782 1.00 25.58 183 ARG A N 1
ATOM 1472 C CA . ARG A 1 211 ? 21.754 7.104 -11.210 1.00 28.08 183 ARG A CA 1
ATOM 1473 C C . ARG A 1 211 ? 23.050 6.905 -10.419 1.00 29.95 183 ARG A C 1
ATOM 1474 O O . ARG A 1 211 ? 23.564 7.848 -9.822 1.00 31.11 183 ARG A O 1
ATOM 1482 N N . ASN A 1 212 ? 23.571 5.681 -10.394 1.00 33.90 184 ASN A N 1
ATOM 1483 C CA . ASN A 1 212 ? 24.726 5.372 -9.544 1.00 36.75 184 ASN A CA 1
ATOM 1484 C C . ASN A 1 212 ? 26.017 6.093 -9.917 1.00 31.15 184 ASN A C 1
ATOM 1485 O O . ASN A 1 212 ? 26.333 6.261 -11.090 1.00 29.94 184 ASN A O 1
ATOM 1490 N N . LEU A 1 213 ? 26.749 6.523 -8.894 1.00 37.55 185 LEU A N 1
ATOM 1491 C CA . LEU A 1 213 ? 28.110 7.007 -9.058 1.00 32.23 185 LEU A CA 1
ATOM 1492 C C . LEU A 1 213 ? 29.005 5.777 -9.236 1.00 27.80 185 LEU A C 1
ATOM 1493 O O . LEU A 1 213 ? 29.149 4.968 -8.317 1.00 28.76 185 LEU A O 1
ATOM 1498 N N . TYR A 1 214 ? 29.585 5.625 -10.423 1.00 30.70 186 TYR A N 1
ATOM 1499 C CA . TYR A 1 214 ? 30.374 4.436 -10.729 1.00 33.33 186 TYR A CA 1
ATOM 1500 C C . TYR A 1 214 ? 29.534 3.185 -10.466 1.00 31.99 186 TYR A C 1
ATOM 1501 O O . TYR A 1 214 ? 28.435 3.063 -11.006 1.00 32.65 186 TYR A O 1
ATOM 1510 N N . ASP A 1 215 ? 30.028 2.269 -9.634 1.00 25.26 187 ASP A N 1
ATOM 1511 C CA . ASP A 1 215 ? 29.273 1.056 -9.306 1.00 22.59 187 ASP A CA 1
ATOM 1512 C C . ASP A 1 215 ? 28.793 1.049 -7.861 1.00 23.91 187 ASP A C 1
ATOM 1513 O O . ASP A 1 215 ? 28.514 -0.007 -7.290 1.00 24.96 187 ASP A O 1
ATOM 1518 N N . LEU A 1 216 ? 28.683 2.239 -7.285 1.00 19.07 188 LEU A N 1
ATOM 1519 C CA . LEU A 1 216 ? 28.338 2.413 -5.880 1.00 17.47 188 LEU A CA 1
ATOM 1520 C C . LEU A 1 216 ? 26.827 2.364 -5.650 1.00 16.07 188 LEU A C 1
ATOM 1521 O O . LEU A 1 216 ? 26.057 2.952 -6.415 1.00 24.25 188 LEU A O 1
ATOM 1526 N N . ALA A 1 217 ? 26.412 1.683 -4.585 1.00 16.13 189 ALA A N 1
ATOM 1527 C CA . ALA A 1 217 ? 24.994 1.580 -4.235 1.00 16.79 189 ALA A CA 1
ATOM 1528 C C . ALA A 1 217 ? 24.466 2.917 -3.729 1.00 17.72 189 ALA A C 1
ATOM 1529 O O . ALA A 1 217 ? 24.794 3.338 -2.621 1.00 16.84 189 ALA A O 1
ATOM 1531 N N . SER A 1 218 ? 23.627 3.566 -4.529 1.00 18.57 190 SER A N 1
ATOM 1532 C CA . SER A 1 218 ? 23.086 4.883 -4.176 1.00 16.70 190 SER A CA 1
ATOM 1533 C C . SER A 1 218 ? 22.021 4.807 -3.090 1.00 13.56 190 SER A C 1
ATOM 1534 O O . SER A 1 218 ? 21.010 4.112 -3.262 1.00 18.38 190 SER A O 1
ATOM 1537 N N . LEU A 1 219 ? 22.229 5.531 -1.990 1.00 14.09 191 LEU A N 1
ATOM 1538 C CA . LEU A 1 219 ? 21.207 5.634 -0.952 1.00 15.93 191 LEU A CA 1
ATOM 1539 C C . LEU A 1 219 ? 20.064 6.519 -1.417 1.00 16.93 191 LEU A C 1
ATOM 1540 O O . LEU A 1 219 ? 20.278 7.527 -2.090 1.00 16.56 191 LEU A O 1
ATOM 1545 N N . ASN A 1 220 ? 18.844 6.132 -1.070 1.00 14.89 192 ASN A N 1
ATOM 1546 C CA . ASN A 1 220 ? 17.685 6.964 -1.363 1.00 15.96 192 ASN A CA 1
ATOM 1547 C C . ASN A 1 220 ? 17.458 7.918 -0.204 1.00 16.85 192 ASN A C 1
ATOM 1548 O O . ASN A 1 220 ? 16.733 7.582 0.731 1.00 15.49 192 ASN A O 1
ATOM 1553 N N . GLN A 1 221 ? 18.069 9.107 -0.260 1.00 14.23 193 GLN A N 1
ATOM 1554 C CA . GLN A 1 221 ? 18.011 10.037 0.869 1.00 14.23 193 GLN A CA 1
ATOM 1555 C C . GLN A 1 221 ? 16.615 10.569 1.100 1.00 15.67 193 GLN A C 1
ATOM 1556 O O . GLN A 1 221 ? 16.301 11.026 2.196 1.00 17.32 193 GLN A O 1
ATOM 1562 N N . GLN A 1 222 ? 15.786 10.513 0.065 1.00 15.31 194 GLN A N 1
ATOM 1563 C CA . GLN A 1 222 ? 14.439 11.078 0.127 1.00 16.23 194 GLN A CA 1
ATOM 1564 C C . GLN A 1 222 ? 13.472 10.154 0.874 1.00 16.08 194 GLN A C 1
ATOM 1565 O O . GLN A 1 222 ? 12.383 10.572 1.272 1.00 16.73 194 GLN A O 1
ATOM 1571 N N . HIS A 1 223 ? 13.871 8.898 1.062 1.00 15.58 195 HIS A N 1
ATOM 1572 C CA . HIS A 1 223 ? 13.070 7.963 1.844 1.00 14.96 195 HIS A CA 1
ATOM 1573 C C . HIS A 1 223 ? 13.171 8.364 3.304 1.00 14.69 195 HIS A C 1
ATOM 1574 O O . HIS A 1 223 ? 14.272 8.503 3.842 1.00 18.38 195 HIS A O 1
ATOM 1581 N N . SER A 1 224 ? 12.026 8.559 3.953 1.00 14.36 196 SER A N 1
ATOM 1582 C CA A SER A 1 224 ? 12.013 9.085 5.315 0.33 15.27 196 SER A CA 1
ATOM 1583 C CA B SER A 1 224 ? 12.012 9.085 5.316 0.67 15.35 196 SER A CA 1
ATOM 1584 C C . SER A 1 224 ? 12.940 8.328 6.266 1.00 18.21 196 SER A C 1
ATOM 1585 O O . SER A 1 224 ? 13.705 8.939 7.013 1.00 18.64 196 SER A O 1
ATOM 1590 N N . PHE A 1 225 ? 12.875 6.996 6.239 1.00 17.90 197 PHE A N 1
ATOM 1591 C CA . PHE A 1 225 ? 13.707 6.205 7.137 1.00 18.68 197 PHE A CA 1
ATOM 1592 C C . PHE A 1 225 ? 15.207 6.432 6.922 1.00 16.12 197 PHE A C 1
ATOM 1593 O O . PHE A 1 225 ? 15.976 6.458 7.883 1.00 18.60 197 PHE A O 1
ATOM 1601 N N . ILE A 1 226 ? 15.622 6.586 5.664 1.00 14.48 198 ILE A N 1
ATOM 1602 C CA . ILE A 1 226 ? 17.043 6.771 5.355 1.00 15.24 198 ILE A CA 1
ATOM 1603 C C . ILE A 1 226 ? 17.496 8.192 5.708 1.00 14.33 198 ILE A C 1
ATOM 1604 O O . ILE A 1 226 ? 18.601 8.400 6.224 1.00 15.71 198 ILE A O 1
ATOM 1609 N N . ASP A 1 227 ? 16.640 9.171 5.434 1.00 15.95 199 ASP A N 1
ATOM 1610 C CA . ASP A 1 227 ? 16.925 10.537 5.859 1.00 14.94 199 ASP A CA 1
ATOM 1611 C C . ASP A 1 227 ? 17.127 10.563 7.368 1.00 18.47 199 ASP A C 1
ATOM 1612 O O . ASP A 1 227 ? 18.100 11.144 7.864 1.00 16.02 199 ASP A O 1
ATOM 1617 N N . LYS A 1 228 ? 16.232 9.909 8.102 1.00 14.64 200 LYS A N 1
ATOM 1618 C CA A LYS A 1 228 ? 16.335 9.876 9.562 0.53 15.42 200 LYS A CA 1
ATOM 1619 C CA B LYS A 1 228 ? 16.330 9.880 9.557 0.47 14.56 200 LYS A CA 1
ATOM 1620 C C . LYS A 1 228 ? 17.608 9.169 10.018 1.00 16.69 200 LYS A C 1
ATOM 1621 O O . LYS A 1 228 ? 18.276 9.598 10.972 1.00 16.73 200 LYS A O 1
ATOM 1632 N N . TYR A 1 229 ? 17.941 8.075 9.345 1.00 15.55 201 TYR A N 1
ATOM 1633 C CA . TYR A 1 229 ? 19.149 7.320 9.652 1.00 14.97 201 TYR A CA 1
ATOM 1634 C C . TYR A 1 229 ? 20.412 8.152 9.448 1.00 13.77 201 TYR A C 1
ATOM 1635 O O . TYR A 1 229 ? 21.325 8.122 10.282 1.00 16.48 201 TYR A O 1
ATOM 1644 N N . LEU A 1 230 ? 20.476 8.887 8.341 1.00 14.19 202 LEU A N 1
ATOM 1645 C CA . LEU A 1 230 ? 21.641 9.720 8.079 1.00 13.61 202 LEU A CA 1
ATOM 1646 C C . LEU A 1 230 ? 21.765 10.854 9.107 1.00 16.85 202 LEU A C 1
ATOM 1647 O O . LEU A 1 230 ? 22.877 11.224 9.519 1.00 15.39 202 LEU A O 1
ATOM 1652 N N . LYS A 1 231 ? 20.626 11.396 9.525 1.00 16.30 203 LYS A N 1
ATOM 1653 C CA . LYS A 1 231 ? 20.612 12.420 10.565 1.00 15.32 203 LYS A CA 1
ATOM 1654 C C . LYS A 1 231 ? 21.044 11.859 11.918 1.00 16.20 203 LYS A C 1
ATOM 1655 O O . LYS A 1 231 ? 21.831 12.478 12.617 1.00 17.25 203 LYS A O 1
ATOM 1661 N N . GLU A 1 232 ? 20.528 10.694 12.291 1.00 17.05 204 GLU A N 1
ATOM 1662 C CA . GLU A 1 232 ? 20.956 10.055 13.533 1.00 18.92 204 GLU A CA 1
ATOM 1663 C C . GLU A 1 232 ? 22.456 9.788 13.493 1.00 12.06 204 GLU A C 1
ATOM 1664 O O . GLU A 1 232 ? 23.149 9.934 14.496 1.00 17.44 204 GLU A O 1
ATOM 1670 N N . SER A 1 233 ? 22.946 9.385 12.318 1.00 13.83 205 SER A N 1
ATOM 1671 C CA . SER A 1 233 ? 24.355 9.050 12.160 1.00 12.27 205 SER A CA 1
ATOM 1672 C C . SER A 1 233 ? 25.246 10.277 12.322 1.00 18.24 205 SER A C 1
ATOM 1673 O O . SER A 1 233 ? 26.215 10.243 13.077 1.00 17.49 205 SER A O 1
ATOM 1676 N N . ILE A 1 234 ? 24.929 11.368 11.628 1.00 14.88 206 ILE A N 1
ATOM 1677 C CA . ILE A 1 234 ? 25.793 12.543 11.745 1.00 14.57 206 ILE A CA 1
ATOM 1678 C C . ILE A 1 234 ? 25.711 13.103 13.161 1.00 19.05 206 ILE A C 1
ATOM 1679 O O . ILE A 1 234 ? 26.688 13.636 13.694 1.00 18.59 206 ILE A O 1
ATOM 1684 N N . GLN A 1 235 ? 24.554 12.948 13.791 1.00 15.26 207 GLN A N 1
ATOM 1685 C CA . GLN A 1 235 ? 24.398 13.444 15.152 1.00 14.88 207 GLN A CA 1
ATOM 1686 C C . GLN A 1 235 ? 25.277 12.669 16.122 1.00 16.25 207 GLN A C 1
ATOM 1687 O O . GLN A 1 235 ? 25.844 13.245 17.033 1.00 17.45 207 GLN A O 1
ATOM 1693 N N . LEU A 1 236 ? 25.395 11.358 15.906 1.00 15.46 208 LEU A N 1
ATOM 1694 C CA . LEU A 1 236 ? 26.256 10.525 16.732 1.00 18.03 208 LEU A CA 1
ATOM 1695 C C . LEU A 1 236 ? 27.681 11.061 16.649 1.00 16.38 208 LEU A C 1
ATOM 1696 O O . LEU A 1 236 ? 28.357 11.248 17.662 1.00 17.72 208 LEU A O 1
ATOM 1701 N N . TRP A 1 237 ? 28.141 11.321 15.435 1.00 19.46 209 TRP A N 1
ATOM 1702 C CA . TRP A 1 237 ? 29.510 11.811 15.269 1.00 15.74 209 TRP A CA 1
ATOM 1703 C C . TRP A 1 237 ? 29.684 13.217 15.839 1.00 17.41 209 TRP A C 1
ATOM 1704 O O . TRP A 1 237 ? 30.718 13.526 16.429 1.00 18.81 209 TRP A O 1
ATOM 1715 N N . LEU A 1 238 ? 28.671 14.062 15.688 1.00 16.59 210 LEU A N 1
ATOM 1716 C CA . LEU A 1 238 ? 28.720 15.379 16.320 1.00 16.75 210 LEU A CA 1
ATOM 1717 C C . LEU A 1 238 ? 28.863 15.222 17.829 1.00 18.24 210 LEU A C 1
ATOM 1718 O O . LEU A 1 238 ? 29.616 15.960 18.466 1.00 19.73 210 LEU A O 1
ATOM 1723 N N . ASP A 1 239 ? 28.156 14.248 18.398 1.00 17.81 211 ASP A N 1
ATOM 1724 C CA . ASP A 1 239 ? 28.231 13.988 19.836 1.00 16.70 211 ASP A CA 1
ATOM 1725 C C . ASP A 1 239 ? 29.624 13.557 20.297 1.00 18.36 211 ASP A C 1
ATOM 1726 O O . ASP A 1 239 ? 29.971 13.747 21.469 1.00 20.72 211 ASP A O 1
ATOM 1731 N N . THR A 1 240 ? 30.408 12.950 19.404 1.00 20.45 212 THR A N 1
ATOM 1732 C CA . THR A 1 240 ? 31.776 12.535 19.759 1.00 18.93 212 THR A CA 1
ATOM 1733 C C . THR A 1 240 ? 32.747 13.706 19.876 1.00 21.80 212 THR A C 1
ATOM 1734 O O . THR A 1 240 ? 33.853 13.542 20.386 1.00 22.78 212 THR A O 1
ATOM 1738 N N . GLY A 1 241 ? 32.343 14.873 19.382 1.00 18.32 213 GLY A N 1
ATOM 1739 C CA . GLY A 1 241 ? 33.150 16.073 19.509 1.00 20.19 213 GLY A CA 1
ATOM 1740 C C . GLY A 1 241 ? 33.826 16.566 18.244 1.00 19.32 213 GLY A C 1
ATOM 1741 O O . GLY A 1 241 ? 34.692 17.444 18.313 1.00 23.21 213 GLY A O 1
ATOM 1742 N N . ILE A 1 242 ? 33.450 16.022 17.089 1.00 18.92 214 ILE A N 1
ATOM 1743 C CA . ILE A 1 242 ? 33.994 16.531 15.831 1.00 18.10 214 ILE A CA 1
ATOM 1744 C C . ILE A 1 242 ? 33.666 18.014 15.664 1.00 20.23 214 ILE A C 1
ATOM 1745 O O . ILE A 1 242 ? 32.685 18.514 16.226 1.00 20.03 214 ILE A O 1
ATOM 1750 N N . ASP A 1 243 ? 34.476 18.709 14.867 1.00 18.38 215 ASP A N 1
ATOM 1751 C CA . ASP A 1 243 ? 34.421 20.168 14.795 1.00 17.26 215 ASP A CA 1
ATOM 1752 C C . ASP A 1 243 ? 34.083 20.677 13.406 1.00 13.94 215 ASP A C 1
ATOM 1753 O O . ASP A 1 243 ? 34.030 21.886 13.177 1.00 18.38 215 ASP A O 1
ATOM 1758 N N . GLY A 1 244 ? 33.875 19.760 12.471 1.00 13.98 216 GLY A N 1
ATOM 1759 C CA . GLY A 1 244 ? 33.619 20.153 11.103 1.00 14.40 216 GLY A CA 1
ATOM 1760 C C . GLY A 1 244 ? 33.316 18.938 10.260 1.00 16.97 216 GLY A C 1
ATOM 1761 O O . GLY A 1 244 ? 33.657 17.817 10.642 1.00 18.27 216 GLY A O 1
ATOM 1762 N N . ILE A 1 245 ? 32.677 19.158 9.113 1.00 16.20 217 ILE A N 1
ATOM 1763 C CA . ILE A 1 245 ? 32.288 18.064 8.236 1.00 15.68 217 ILE A CA 1
ATOM 1764 C C . ILE A 1 245 ? 32.625 18.404 6.796 1.00 15.77 217 ILE A C 1
ATOM 1765 O O . ILE A 1 245 ? 32.348 19.514 6.337 1.00 18.44 217 ILE A O 1
ATOM 1770 N N . ARG A 1 246 ? 33.239 17.457 6.093 1.00 15.45 218 ARG A N 1
ATOM 1771 C CA . ARG A 1 246 ? 33.396 17.563 4.651 1.00 15.40 218 ARG A CA 1
ATOM 1772 C C . ARG A 1 246 ? 32.445 16.559 4.010 1.00 16.47 218 ARG A C 1
ATOM 1773 O O . ARG A 1 246 ? 32.617 15.360 4.162 1.00 18.31 218 ARG A O 1
ATOM 1781 N N . VAL A 1 247 ? 31.426 17.060 3.319 1.00 16.26 219 VAL A N 1
ATOM 1782 C CA . VAL A 1 247 ? 30.446 16.198 2.667 1.00 16.32 219 VAL A CA 1
ATOM 1783 C C . VAL A 1 247 ? 30.945 15.768 1.290 1.00 18.03 219 VAL A C 1
ATOM 1784 O O . VAL A 1 247 ? 31.319 16.593 0.457 1.00 20.80 219 VAL A O 1
ATOM 1788 N N . ASP A 1 248 ? 30.966 14.460 1.062 1.00 14.81 220 ASP A N 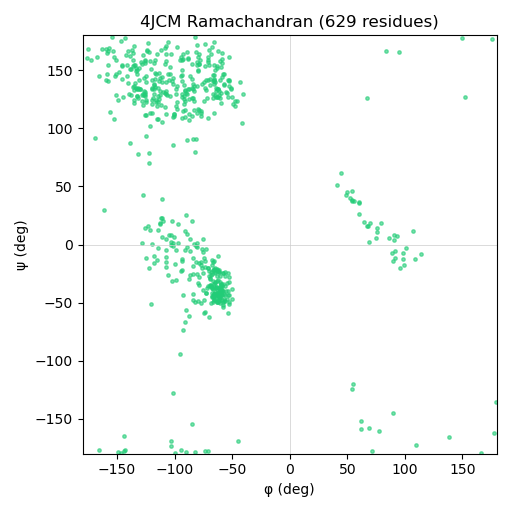1
ATOM 1789 C CA A ASP A 1 248 ? 31.402 13.887 -0.204 0.42 15.36 220 ASP A CA 1
ATOM 1790 C CA B ASP A 1 248 ? 31.415 13.957 -0.222 0.58 17.62 220 ASP A CA 1
ATOM 1791 C C . ASP A 1 248 ? 30.272 13.865 -1.227 1.00 19.42 220 ASP A C 1
ATOM 1792 O O . ASP A 1 248 ? 29.107 13.745 -0.858 1.00 21.21 220 ASP A O 1
ATOM 1801 N N . ALA A 1 249 ? 30.632 13.945 -2.506 1.00 17.57 221 ALA A N 1
ATOM 1802 C CA . ALA A 1 249 ? 29.715 13.715 -3.621 1.00 19.28 221 ALA A CA 1
ATOM 1803 C C . ALA A 1 249 ? 28.529 14.664 -3.670 1.00 19.03 221 ALA A C 1
ATOM 1804 O O . ALA A 1 249 ? 27.419 14.256 -4.053 1.00 19.80 221 ALA A O 1
ATOM 1806 N N . VAL A 1 250 ? 28.755 15.925 -3.300 1.00 17.41 222 VAL A N 1
ATOM 1807 C CA . VAL A 1 250 ? 27.666 16.896 -3.274 1.00 16.49 222 VAL A CA 1
ATOM 1808 C C . VAL A 1 250 ? 27.154 17.208 -4.673 1.00 19.74 222 VAL A C 1
ATOM 1809 O O . VAL A 1 250 ? 26.047 17.723 -4.828 1.00 17.86 222 VAL A O 1
ATOM 1813 N N . ALA A 1 251 ? 27.942 16.883 -5.694 1.00 16.73 223 ALA A N 1
ATOM 1814 C CA . ALA A 1 251 ? 27.482 17.068 -7.064 1.00 17.67 223 ALA A CA 1
ATOM 1815 C C . ALA A 1 251 ? 26.486 15.990 -7.481 1.00 21.03 223 ALA A C 1
ATOM 1816 O O . ALA A 1 251 ? 25.941 16.047 -8.583 1.00 21.82 223 ALA A O 1
ATOM 1818 N N . HIS A 1 252 ? 26.245 15.017 -6.601 1.00 16.39 224 HIS A N 1
ATOM 1819 C CA . HIS A 1 252 ? 25.448 13.840 -6.946 1.00 19.56 224 HIS A CA 1
ATOM 1820 C C . HIS A 1 252 ? 24.246 13.613 -6.046 1.00 18.27 224 HIS A C 1
ATOM 1821 O O . HIS A 1 252 ? 23.677 12.526 -6.043 1.00 15.70 224 HIS A O 1
ATOM 1828 N N . MET A 1 253 ? 23.869 14.634 -5.283 1.00 15.65 225 MET A N 1
ATOM 1829 C CA . MET A 1 253 ? 22.688 14.587 -4.440 1.00 14.33 225 MET A CA 1
ATOM 1830 C C . MET A 1 253 ? 21.881 15.855 -4.688 1.00 15.33 225 MET A C 1
ATOM 1831 O O . MET A 1 253 ? 22.444 16.896 -5.052 1.00 16.66 225 MET A O 1
ATOM 1836 N N . PRO A 1 254 ? 20.558 15.778 -4.504 1.00 15.26 226 PRO A N 1
ATOM 1837 C CA . PRO A 1 254 ? 19.740 16.969 -4.752 1.00 16.12 226 PRO A CA 1
ATOM 1838 C C . PRO A 1 254 ? 20.116 18.093 -3.794 1.00 16.77 226 PRO A C 1
ATOM 1839 O O . PRO A 1 254 ? 20.255 17.857 -2.598 1.00 16.61 226 PRO A O 1
ATOM 1843 N N . LEU A 1 255 ? 20.273 19.303 -4.314 1.00 17.58 227 LEU A N 1
ATOM 1844 C CA . LEU A 1 255 ? 20.634 20.436 -3.469 1.00 16.39 227 LEU A CA 1
ATOM 1845 C C . LEU A 1 255 ? 19.572 20.653 -2.384 1.00 22.21 227 LEU A C 1
ATOM 1846 O O . LEU A 1 255 ? 19.896 20.994 -1.242 1.00 19.91 227 LEU A O 1
ATOM 1851 N N . GLY A 1 256 ? 18.306 20.448 -2.743 1.00 16.62 228 GLY A N 1
ATOM 1852 C CA . GLY A 1 256 ? 17.225 20.564 -1.782 1.00 15.36 228 GLY A CA 1
ATOM 1853 C C . GLY A 1 256 ? 17.357 19.622 -0.596 1.00 15.34 228 GLY A C 1
ATOM 1854 O O . GLY A 1 256 ? 17.128 20.014 0.551 1.00 17.11 228 GLY A O 1
ATOM 1855 N N . TRP A 1 257 ? 17.714 18.369 -0.860 1.00 14.71 229 TRP A N 1
ATOM 1856 C CA . TRP A 1 257 ? 17.918 17.424 0.226 1.00 16.22 229 TRP A CA 1
ATOM 1857 C C . TRP A 1 257 ? 19.095 17.863 1.102 1.00 12.31 229 TRP A C 1
ATOM 1858 O O . TRP A 1 257 ? 19.042 17.809 2.337 1.00 12.91 229 TRP A O 1
ATOM 1869 N N . GLN A 1 258 ? 20.171 18.296 0.452 1.00 16.78 230 GLN A N 1
ATOM 1870 C CA . GLN A 1 258 ? 21.372 18.704 1.177 1.00 13.39 230 GLN A CA 1
ATOM 1871 C C . GLN A 1 258 ? 21.124 19.931 2.049 1.00 15.06 230 GLN A C 1
ATOM 1872 O O . GLN A 1 258 ? 21.618 20.015 3.181 1.00 15.23 230 GLN A O 1
ATOM 1878 N N . LYS A 1 259 ? 20.369 20.892 1.521 1.00 14.58 231 LYS A N 1
ATOM 1879 C CA . LYS A 1 259 ? 20.024 22.079 2.294 1.00 14.91 231 LYS A CA 1
ATOM 1880 C C . LYS A 1 259 ? 19.230 21.691 3.541 1.00 13.81 231 LYS A C 1
ATOM 1881 O O . LYS A 1 259 ? 19.511 22.180 4.641 1.00 15.38 231 LYS A O 1
ATOM 1887 N N . ALA A 1 260 ? 18.234 20.819 3.383 1.00 14.38 232 ALA A N 1
ATOM 1888 C CA . ALA A 1 260 ? 17.460 20.384 4.545 1.00 14.18 232 ALA A CA 1
ATOM 1889 C C . ALA A 1 260 ? 18.337 19.630 5.540 1.00 16.51 232 ALA A C 1
ATOM 1890 O O . ALA A 1 260 ? 18.190 19.781 6.758 1.00 15.95 232 ALA A O 1
ATOM 1892 N N . PHE A 1 261 ? 19.262 18.829 5.022 1.00 15.65 233 PHE A N 1
ATOM 1893 C CA . PHE A 1 261 ? 20.113 18.022 5.879 1.00 15.49 233 PHE A CA 1
ATOM 1894 C C . PHE A 1 261 ? 21.076 18.893 6.667 1.00 15.86 233 PHE A C 1
ATOM 1895 O O . PHE A 1 261 ? 21.195 18.758 7.890 1.00 17.07 233 PHE A O 1
ATOM 1903 N N . ILE A 1 262 ? 21.774 19.786 5.974 1.00 14.21 234 ILE A N 1
ATOM 1904 C CA . ILE A 1 262 ? 22.717 20.645 6.680 1.00 15.49 234 ILE A CA 1
ATOM 1905 C C . ILE A 1 262 ? 22.001 21.580 7.658 1.00 16.43 234 ILE A C 1
ATOM 1906 O O . ILE A 1 262 ? 22.536 21.896 8.724 1.00 17.02 234 ILE A O 1
ATOM 1911 N N . SER A 1 263 ? 20.787 22.009 7.320 1.00 14.14 235 SER A N 1
ATOM 1912 C CA A SER A 1 263 ? 20.009 22.830 8.238 0.57 15.37 235 SER A CA 1
ATOM 1913 C CA B SER A 1 263 ? 20.026 22.837 8.245 0.43 15.24 235 SER A CA 1
ATOM 1914 C C . SER A 1 263 ? 19.775 22.064 9.538 1.00 19.74 235 SER A C 1
ATOM 1915 O O . SER A 1 263 ? 19.780 22.648 10.623 1.00 18.85 235 SER A O 1
ATOM 1920 N N . SER A 1 264 ? 19.581 20.747 9.433 1.00 15.98 236 SER A N 1
ATOM 1921 C CA A SER A 1 264 ? 19.359 19.936 10.631 0.68 14.70 236 SER A CA 1
ATOM 1922 C CA B SER A 1 264 ? 19.365 19.922 10.616 0.32 18.07 236 SER A CA 1
ATOM 1923 C C . SER A 1 264 ? 20.648 19.788 11.428 1.00 18.25 236 SER A C 1
ATOM 1924 O O . SER A 1 264 ? 20.615 19.691 12.660 1.00 18.10 236 SER A O 1
ATOM 1929 N N . VAL A 1 265 ? 21.780 19.776 10.731 1.00 15.75 237 VAL A N 1
ATOM 1930 C CA . VAL A 1 265 ? 23.076 19.754 11.402 1.00 17.98 237 VAL A CA 1
ATOM 1931 C C . VAL A 1 265 ? 23.266 21.059 12.165 1.00 20.42 237 VAL A C 1
ATOM 1932 O O . VAL A 1 265 ? 23.641 21.051 13.341 1.00 18.43 237 VAL A O 1
ATOM 1936 N N . TYR A 1 266 ? 22.991 22.181 11.503 1.00 16.02 238 TYR A N 1
ATOM 1937 C CA . TYR A 1 266 ? 23.110 23.481 12.164 1.00 16.55 238 TYR A CA 1
ATOM 1938 C C . TYR A 1 266 ? 22.170 23.577 13.365 1.00 20.91 238 TYR A C 1
ATOM 1939 O O . TYR A 1 266 ? 22.529 24.155 14.386 1.00 21.50 238 TYR A O 1
ATOM 1948 N N . ASP A 1 267 ? 20.971 23.005 13.256 1.00 16.11 239 ASP A N 1
ATOM 1949 C CA A ASP A 1 267 ? 19.999 22.993 14.354 0.67 15.86 239 ASP A CA 1
ATOM 1950 C CA B ASP A 1 267 ? 20.057 23.068 14.381 0.33 18.75 239 ASP A CA 1
ATOM 1951 C C . ASP A 1 267 ? 20.543 22.241 15.567 1.00 18.81 239 ASP A C 1
ATOM 1952 O O . ASP A 1 267 ? 20.314 22.618 16.723 1.00 22.28 239 ASP A O 1
ATOM 1961 N N . TYR A 1 268 ? 21.232 21.140 15.289 1.00 16.81 240 TYR A N 1
ATOM 1962 C CA . TYR A 1 268 ? 21.640 20.199 16.331 1.00 16.54 240 TYR A CA 1
ATOM 1963 C C . TYR A 1 268 ? 22.932 20.580 17.038 1.00 16.21 240 TYR A C 1
ATOM 1964 O O . TYR A 1 268 ? 23.012 20.566 18.277 1.00 19.68 240 TYR A O 1
ATOM 1973 N N . ASN A 1 269 ? 23.936 20.920 16.244 1.00 18.10 241 ASN A N 1
ATOM 1974 C CA . ASN A 1 269 ? 25.254 21.253 16.759 1.00 19.91 241 ASN A CA 1
ATOM 1975 C C . ASN A 1 269 ? 26.030 21.833 15.595 1.00 20.41 241 ASN A C 1
ATOM 1976 O O . ASN A 1 269 ? 26.637 21.102 14.818 1.00 19.51 241 ASN A O 1
ATOM 1981 N N . PRO A 1 270 ? 25.976 23.157 15.441 1.00 16.52 242 PRO A N 1
ATOM 1982 C CA . PRO A 1 270 ? 26.523 23.767 14.230 1.00 19.63 242 PRO A CA 1
ATOM 1983 C C . PRO A 1 270 ? 28.029 23.603 14.155 1.00 21.71 242 PRO A C 1
ATOM 1984 O O . PRO A 1 270 ? 28.732 23.939 15.101 1.00 28.07 242 PRO A O 1
ATOM 1988 N N . VAL A 1 271 ? 28.506 23.058 13.044 1.00 18.03 243 VAL A N 1
ATOM 1989 C CA . VAL A 1 271 ? 29.933 23.046 12.748 1.00 16.41 243 VAL A CA 1
ATOM 1990 C C . VAL A 1 271 ? 30.131 23.468 11.302 1.00 17.85 243 VAL A C 1
ATOM 1991 O O . VAL A 1 271 ? 29.225 23.315 10.474 1.00 17.51 243 VAL A O 1
ATOM 1995 N N . PHE A 1 272 ? 31.308 24.016 11.014 1.00 15.87 244 PHE A N 1
ATOM 1996 C CA . PHE A 1 272 ? 31.708 24.363 9.655 1.00 16.85 244 PHE A CA 1
ATOM 1997 C C . PHE A 1 272 ? 31.557 23.153 8.753 1.00 21.02 244 PHE A C 1
ATOM 1998 O O . PHE A 1 272 ? 32.083 22.071 9.053 1.00 18.68 244 PHE A O 1
ATOM 2006 N N . THR A 1 273 ? 30.842 23.332 7.645 1.00 19.37 245 THR A N 1
ATOM 2007 C CA . THR A 1 273 ? 30.580 22.237 6.723 1.00 16.95 245 THR A CA 1
ATOM 2008 C C . THR A 1 273 ? 30.853 22.684 5.299 1.00 17.28 245 THR A C 1
ATOM 2009 O O . THR A 1 273 ? 30.449 23.779 4.890 1.00 17.33 245 THR A O 1
ATOM 2013 N N . PHE A 1 274 ? 31.572 21.847 4.557 1.00 17.03 246 PHE A N 1
ATOM 2014 C CA . PHE A 1 274 ? 31.891 22.134 3.166 1.00 14.85 246 PHE A CA 1
ATOM 2015 C C . PHE A 1 274 ? 31.828 20.859 2.336 1.00 14.23 246 PHE A C 1
ATOM 2016 O O . PHE A 1 274 ? 31.979 19.757 2.862 1.00 19.84 246 PHE A O 1
ATOM 2024 N N . GLY A 1 275 ? 31.572 21.003 1.041 1.00 14.28 247 GLY A N 1
ATOM 2025 C CA . GLY A 1 275 ? 31.383 19.834 0.205 1.00 17.02 247 GLY A CA 1
ATOM 2026 C C . GLY A 1 275 ? 32.448 19.742 -0.860 1.00 16.20 247 GLY A C 1
ATOM 2027 O O . GLY A 1 275 ? 33.085 20.739 -1.193 1.00 18.57 247 GLY A O 1
ATOM 2028 N N . GLU A 1 276 ? 32.652 18.543 -1.388 1.00 18.61 248 GLU A N 1
ATOM 2029 C CA . GLU A 1 276 ? 33.550 18.371 -2.512 1.00 19.66 248 GLU A CA 1
ATOM 2030 C C . GLU A 1 276 ? 32.757 18.267 -3.802 1.00 19.48 248 GLU A C 1
ATOM 2031 O O . GLU A 1 276 ? 32.052 17.281 -4.028 1.00 19.40 248 GLU A O 1
ATOM 2037 N N . TRP A 1 277 ? 32.874 19.295 -4.634 1.00 18.63 249 TRP A N 1
ATOM 2038 C CA . TRP A 1 277 ? 32.246 19.331 -5.944 1.00 17.51 249 TRP A CA 1
ATOM 2039 C C . TRP A 1 277 ? 33.377 19.519 -6.945 1.00 19.38 249 TRP A C 1
ATOM 2040 O O . TRP A 1 277 ? 33.898 20.624 -7.103 1.00 21.55 249 TRP A O 1
ATOM 2051 N N . PHE A 1 278 ? 33.780 18.437 -7.605 1.00 21.66 250 PHE A N 1
ATOM 2052 C CA . PHE A 1 278 ? 34.871 18.527 -8.560 1.00 24.66 250 PHE A CA 1
ATOM 2053 C C . PHE A 1 278 ? 34.479 19.411 -9.742 1.00 25.03 250 PHE A C 1
ATOM 2054 O O . PHE A 1 278 ? 33.432 19.219 -10.358 1.00 25.01 250 PHE A O 1
ATOM 2062 N N . THR A 1 279 ? 35.326 20.383 -10.052 1.00 24.95 251 THR A N 1
ATOM 2063 C CA . THR A 1 279 ? 35.094 21.263 -11.187 1.00 24.73 251 THR A CA 1
ATOM 2064 C C . THR A 1 279 ? 36.433 21.821 -11.676 1.00 23.80 251 THR A C 1
ATOM 2065 O O . THR A 1 279 ? 37.486 21.523 -11.101 1.00 24.06 251 THR A O 1
ATOM 2069 N N . GLY A 1 280 ? 36.391 22.618 -12.739 1.00 28.16 252 GLY A N 1
ATOM 2070 C CA . GLY A 1 280 ? 37.597 23.175 -13.323 1.00 25.27 252 GLY A CA 1
ATOM 2071 C C . GLY A 1 280 ? 37.814 24.634 -12.974 1.00 26.37 252 GLY A C 1
ATOM 2072 O O . GLY A 1 280 ? 37.128 25.190 -12.117 1.00 26.49 252 GLY A O 1
ATOM 2073 N N . ALA A 1 281 ? 38.771 25.253 -13.654 1.00 25.93 253 ALA A N 1
ATOM 2074 C CA . ALA A 1 281 ? 39.156 26.639 -13.394 1.00 26.20 253 ALA A CA 1
ATOM 2075 C C . ALA A 1 281 ? 37.971 27.600 -13.361 1.00 26.33 253 ALA A C 1
ATOM 2076 O O . ALA A 1 281 ? 37.940 28.526 -12.553 1.00 24.65 253 ALA A O 1
ATOM 2078 N N . GLN A 1 282 ? 36.998 27.391 -14.243 1.00 24.16 254 GLN A N 1
ATOM 2079 C CA . GLN A 1 282 ? 35.881 28.332 -14.345 1.00 27.44 254 GLN A CA 1
ATOM 2080 C C . GLN A 1 282 ? 34.638 27.909 -13.562 1.00 25.51 254 GLN A C 1
ATOM 2081 O O . GLN A 1 282 ? 33.627 28.608 -13.580 1.00 28.78 254 GLN A O 1
ATOM 2087 N N . GLY A 1 283 ? 34.713 26.774 -12.873 1.00 23.94 255 GLY A N 1
ATOM 2088 C CA . GLY A 1 283 ? 33.566 26.258 -12.151 1.00 24.96 255 GLY A CA 1
ATOM 2089 C C . GLY A 1 283 ? 32.417 25.953 -13.094 1.00 22.73 255 GLY A C 1
ATOM 2090 O O . GLY A 1 283 ? 32.626 25.647 -14.270 1.00 26.95 255 GLY A O 1
ATOM 2091 N N . SER A 1 284 ? 31.195 26.038 -12.588 1.00 24.96 256 SER A N 1
ATOM 2092 C CA . SER A 1 284 ? 30.021 25.763 -13.410 1.00 27.37 256 SER A CA 1
ATOM 2093 C C . SER A 1 284 ? 28.810 26.397 -12.765 1.00 28.53 256 SER A C 1
ATOM 2094 O O . SER A 1 284 ? 28.868 26.826 -11.611 1.00 25.16 256 SER A O 1
ATOM 2097 N N . ASN A 1 285 ? 27.713 26.452 -13.511 1.00 28.24 257 ASN A N 1
ATOM 2098 C CA . ASN A 1 285 ? 26.471 26.997 -12.991 1.00 28.06 257 ASN A CA 1
ATOM 2099 C C . ASN A 1 285 ? 26.030 26.246 -11.742 1.00 23.61 257 ASN A C 1
ATOM 2100 O O . ASN A 1 285 ? 25.706 26.850 -10.721 1.00 26.08 257 ASN A O 1
ATOM 2105 N N . HIS A 1 286 ? 26.006 24.921 -11.824 1.00 24.53 258 HIS A N 1
ATOM 2106 C CA . HIS A 1 286 ? 25.541 24.122 -10.694 1.00 21.70 258 HIS A CA 1
ATOM 2107 C C . HIS A 1 286 ? 26.479 24.211 -9.496 1.00 19.48 258 HIS A C 1
ATOM 2108 O O . HIS A 1 286 ? 26.027 24.241 -8.347 1.00 21.91 258 HIS A O 1
ATOM 2115 N N . TYR A 1 287 ? 27.780 24.263 -9.773 1.00 23.23 259 TYR A N 1
ATOM 2116 C CA . TYR A 1 287 ? 28.783 24.421 -8.729 1.00 22.70 259 TYR A CA 1
ATOM 2117 C C . TYR A 1 287 ? 28.582 25.747 -7.993 1.00 19.55 259 TYR A C 1
ATOM 2118 O O . TYR A 1 287 ? 28.551 25.793 -6.760 1.00 20.11 259 TYR A O 1
ATOM 2127 N N . HIS A 1 288 ? 28.423 26.826 -8.747 1.00 23.54 260 HIS A N 1
ATOM 2128 C CA . HIS A 1 288 ? 28.225 28.128 -8.121 1.00 20.24 260 HIS A CA 1
ATOM 2129 C C . HIS A 1 288 ? 26.930 28.215 -7.317 1.00 21.29 260 HIS A C 1
ATOM 2130 O O . HIS A 1 288 ? 26.905 28.842 -6.257 1.00 22.95 260 HIS A O 1
ATOM 2137 N N . HIS A 1 289 ? 25.869 27.581 -7.812 1.00 19.61 261 HIS A N 1
ATOM 2138 C CA . HIS A 1 289 ? 24.604 27.514 -7.075 1.00 22.02 261 HIS A CA 1
ATOM 2139 C C . HIS A 1 289 ? 24.810 26.786 -5.759 1.00 24.12 261 HIS A C 1
ATOM 2140 O O . HIS A 1 289 ? 24.267 27.177 -4.728 1.00 23.99 261 HIS A O 1
ATOM 2147 N N . PHE A 1 290 ? 25.594 25.713 -5.795 1.00 23.88 262 PHE A N 1
ATOM 2148 C CA . PHE A 1 290 ? 25.894 24.985 -4.569 1.00 20.11 262 PHE A CA 1
ATOM 2149 C C . PHE A 1 290 ? 26.656 25.877 -3.594 1.00 21.70 262 PHE A C 1
ATOM 2150 O O . PHE A 1 290 ? 26.305 25.979 -2.415 1.00 23.90 262 PHE A O 1
ATOM 2158 N N . VAL A 1 291 ? 27.702 26.526 -4.093 1.00 18.90 263 VAL A N 1
ATOM 2159 C CA . VAL A 1 291 ? 28.537 27.380 -3.249 1.00 21.56 263 VAL A CA 1
ATOM 2160 C C . VAL A 1 291 ? 27.711 28.470 -2.571 1.00 22.39 263 VAL A C 1
ATOM 2161 O O . VAL A 1 291 ? 27.877 28.740 -1.376 1.00 21.02 263 VAL A O 1
ATOM 2165 N N . ASN A 1 292 ? 26.795 29.075 -3.323 1.00 21.62 264 ASN A N 1
ATOM 2166 C CA . ASN A 1 292 ? 26.073 30.245 -2.825 1.00 20.04 264 ASN A CA 1
ATOM 2167 C C . ASN A 1 292 ? 24.722 29.946 -2.174 1.00 20.87 264 ASN A C 1
ATOM 2168 O O . ASN A 1 292 ? 24.245 30.733 -1.354 1.00 26.19 264 ASN A O 1
ATOM 2173 N N . ASN A 1 293 ? 24.114 28.808 -2.514 1.00 21.98 265 ASN A N 1
ATOM 2174 C CA . ASN A 1 293 ? 22.736 28.545 -2.094 1.00 23.32 265 ASN A CA 1
ATOM 2175 C C . ASN A 1 293 ? 22.506 27.332 -1.191 1.00 23.48 265 ASN A C 1
ATOM 2176 O O . ASN A 1 293 ? 21.451 27.222 -0.574 1.00 24.44 265 ASN A O 1
ATOM 2181 N N . SER A 1 294 ? 23.478 26.423 -1.114 1.00 20.91 266 SER A N 1
ATOM 2182 C CA . SER A 1 294 ? 23.296 25.175 -0.370 1.00 19.31 266 SER A CA 1
ATOM 2183 C C . SER A 1 294 ? 23.220 25.370 1.137 1.00 22.05 266 SER A C 1
ATOM 2184 O O . SER A 1 294 ? 22.592 24.578 1.837 1.00 23.97 266 SER A O 1
ATOM 2187 N N . GLY A 1 295 ? 23.879 26.406 1.644 1.00 18.40 267 GLY A N 1
ATOM 2188 C CA . GLY A 1 295 ? 23.991 26.578 3.081 1.00 17.51 267 GLY A CA 1
ATOM 2189 C C . GLY A 1 295 ? 25.328 26.075 3.604 1.00 19.18 267 GLY A C 1
ATOM 2190 O O . GLY A 1 295 ? 25.649 26.246 4.778 1.00 20.19 267 GLY A O 1
ATOM 2191 N N . MET A 1 296 ? 26.112 25.434 2.743 1.00 21.83 268 MET A N 1
ATOM 2192 C CA . MET A 1 296 ? 27.484 25.079 3.109 1.00 19.33 268 MET A CA 1
ATOM 2193 C C . MET A 1 296 ? 28.468 25.676 2.098 1.00 19.68 268 MET A C 1
ATOM 2194 O O . MET A 1 296 ? 28.064 26.270 1.100 1.00 20.38 268 MET A O 1
ATOM 2199 N N . SER A 1 297 ? 29.758 25.555 2.363 1.00 15.13 269 SER A N 1
ATOM 2200 C CA . SER A 1 297 ? 30.736 26.052 1.410 1.00 15.24 269 SER A CA 1
ATOM 2201 C C . SER A 1 297 ? 31.327 24.875 0.641 1.00 15.35 269 SER A C 1
ATOM 2202 O O . SER A 1 297 ? 30.841 23.744 0.758 1.00 17.29 269 SER A O 1
ATOM 2205 N N . ALA A 1 298 ? 32.344 25.135 -0.173 1.00 18.27 270 ALA A N 1
ATOM 2206 C CA . ALA A 1 298 ? 32.926 24.071 -0.986 1.00 15.77 270 ALA A CA 1
ATOM 2207 C C . ALA A 1 298 ? 34.439 24.087 -0.983 1.00 17.42 270 ALA A C 1
ATOM 2208 O O . ALA A 1 298 ? 35.073 25.084 -0.614 1.00 17.41 270 ALA A O 1
ATOM 2210 N N . LEU A 1 299 ? 35.017 22.983 -1.436 1.00 18.15 271 LEU A N 1
ATOM 2211 C CA . LEU A 1 299 ? 36.425 22.973 -1.790 1.00 16.57 271 LEU A CA 1
ATOM 2212 C C . LEU A 1 299 ? 36.607 23.874 -3.004 1.00 18.97 271 LEU A C 1
ATOM 2213 O O . LEU A 1 299 ? 35.872 23.750 -3.988 1.00 19.84 271 LEU A O 1
ATOM 2218 N N . ASP A 1 300 ? 37.568 24.792 -2.932 1.00 19.45 272 ASP A N 1
ATOM 2219 C CA . ASP A 1 300 ? 37.741 25.781 -3.990 1.00 17.41 272 ASP A CA 1
ATOM 2220 C C . ASP A 1 300 ? 38.550 25.212 -5.150 1.00 18.91 272 ASP A C 1
ATOM 2221 O O . ASP A 1 300 ? 39.751 25.471 -5.282 1.00 18.53 272 ASP A O 1
ATOM 2226 N N . PHE A 1 301 ? 37.879 24.439 -5.992 1.00 19.50 273 PHE A N 1
ATOM 2227 C CA . PHE A 1 301 ? 38.530 23.818 -7.132 1.00 18.92 273 PHE A CA 1
ATOM 2228 C C . PHE A 1 301 ? 38.958 24.829 -8.182 1.00 21.50 273 PHE A C 1
ATOM 2229 O O . PHE A 1 301 ? 39.891 24.573 -8.926 1.00 22.55 273 PHE A O 1
ATOM 2237 N N . ARG A 1 302 ? 38.281 25.971 -8.255 1.00 20.49 274 ARG A N 1
ATOM 2238 C CA . ARG A 1 302 ? 38.713 27.020 -9.185 1.00 19.86 274 ARG A CA 1
ATOM 2239 C C . ARG A 1 302 ? 40.116 27.507 -8.820 1.00 20.63 274 ARG A C 1
ATOM 2240 O O . ARG A 1 302 ? 41.011 27.593 -9.670 1.00 21.24 274 ARG A O 1
ATOM 2248 N N . TYR A 1 303 ? 40.307 27.793 -7.539 1.00 17.10 275 TYR A N 1
ATOM 2249 C CA . TYR A 1 303 ? 41.605 28.208 -7.022 1.00 18.40 275 TYR A CA 1
ATOM 2250 C C . TYR A 1 303 ? 42.644 27.109 -7.262 1.00 21.08 275 TYR A C 1
ATOM 2251 O O . TYR A 1 303 ? 43.722 27.363 -7.804 1.00 20.48 275 TYR A O 1
ATOM 2260 N N . ALA A 1 304 ? 42.314 25.884 -6.867 1.00 20.76 276 ALA A N 1
ATOM 2261 C CA . ALA A 1 304 ? 43.269 24.777 -6.959 1.00 19.93 276 ALA A CA 1
ATOM 2262 C C . ALA A 1 304 ? 43.712 24.472 -8.388 1.00 21.75 276 ALA A C 1
ATOM 2263 O O . ALA A 1 304 ? 44.893 24.242 -8.639 1.00 22.57 276 ALA A O 1
ATOM 2265 N N A GLN A 1 305 ? 42.761 24.470 -9.318 0.53 20.91 277 GLN A N 1
ATOM 2266 N N B GLN A 1 305 ? 42.767 24.461 -9.319 0.47 20.64 277 GLN A N 1
ATOM 2267 C CA A GLN A 1 305 ? 43.051 24.127 -10.709 0.53 20.43 277 GLN A CA 1
ATOM 2268 C CA B GLN A 1 305 ? 43.091 24.131 -10.700 0.47 19.17 277 GLN A CA 1
ATOM 2269 C C A GLN A 1 305 ? 43.929 25.183 -11.390 0.53 26.08 277 GLN A C 1
ATOM 2270 C C B GLN A 1 305 ? 44.004 25.185 -11.317 0.47 23.12 277 GLN A C 1
ATOM 2271 O O A GLN A 1 305 ? 44.805 24.850 -12.191 0.53 29.61 277 GLN A O 1
ATOM 2272 O O B GLN A 1 305 ? 44.977 24.855 -11.998 0.47 23.60 277 GLN A O 1
ATOM 2283 N N . VAL A 1 306 ? 43.700 26.456 -11.076 1.00 20.72 278 VAL A N 1
ATOM 2284 C CA . VAL A 1 306 ? 44.535 27.522 -11.639 1.00 21.40 278 VAL A CA 1
ATOM 2285 C C . VAL A 1 306 ? 45.920 27.545 -10.989 1.00 21.45 278 VAL A C 1
ATOM 2286 O O . VAL A 1 306 ? 46.930 27.781 -11.659 1.00 24.57 278 VAL A O 1
ATOM 2290 N N . ALA A 1 307 ? 45.979 27.271 -9.690 1.00 20.68 279 ALA A N 1
ATOM 2291 C CA . ALA A 1 307 ? 47.272 27.161 -9.020 1.00 18.19 279 ALA A CA 1
ATOM 2292 C C . ALA A 1 307 ? 48.098 26.020 -9.626 1.00 22.46 279 ALA A C 1
ATOM 2293 O O . ALA A 1 307 ? 49.304 26.162 -9.843 1.00 23.08 279 ALA A O 1
ATOM 2295 N N . GLN A 1 308 ? 47.455 24.889 -9.901 1.00 23.02 280 GLN A N 1
ATOM 2296 C CA . GLN A 1 308 ? 48.149 23.777 -10.547 1.00 27.50 280 GLN A CA 1
ATOM 2297 C C . GLN A 1 308 ? 48.561 24.125 -11.973 1.00 27.79 280 GLN A C 1
ATOM 2298 O O . GLN A 1 308 ? 49.687 23.846 -12.386 1.00 29.18 280 GLN A O 1
ATOM 2304 N N . ASP A 1 309 ? 47.652 24.728 -12.731 1.00 23.29 281 ASP A N 1
ATOM 2305 C CA . ASP A 1 309 ? 47.976 25.128 -14.098 1.00 25.57 281 ASP A CA 1
ATOM 2306 C C . ASP A 1 309 ? 49.237 25.986 -14.155 1.00 25.75 281 ASP A C 1
ATOM 2307 O O . ASP A 1 309 ? 50.207 25.640 -14.819 1.00 27.86 281 ASP A O 1
ATOM 2312 N N . VAL A 1 310 ? 49.200 27.115 -13.458 1.00 25.76 282 VAL A N 1
ATOM 2313 C CA . VAL A 1 310 ? 50.251 28.119 -13.552 1.00 24.55 282 VAL A CA 1
ATOM 2314 C C . VAL A 1 310 ? 51.511 27.757 -12.775 1.00 24.86 282 VAL A C 1
ATOM 2315 O O . VAL A 1 310 ? 52.623 27.826 -13.308 1.00 28.55 282 VAL A O 1
ATOM 2319 N N . LEU A 1 311 ? 51.347 27.378 -11.513 1.00 24.53 283 LEU A N 1
ATOM 2320 C CA . LEU A 1 311 ? 52.504 27.130 -10.662 1.00 26.68 283 LEU A CA 1
ATOM 2321 C C . LEU A 1 311 ? 53.089 25.735 -10.858 1.00 26.99 283 LEU A C 1
ATOM 2322 O O . LEU A 1 311 ? 54.292 25.587 -11.042 1.00 32.06 283 LEU A O 1
ATOM 2327 N N . ARG A 1 312 ? 52.249 24.707 -10.816 1.00 26.18 284 ARG A N 1
ATOM 2328 C CA . ARG A 1 312 ? 52.763 23.348 -10.953 1.00 24.52 284 ARG A CA 1
ATOM 2329 C C . ARG A 1 312 ? 53.159 23.030 -12.387 1.00 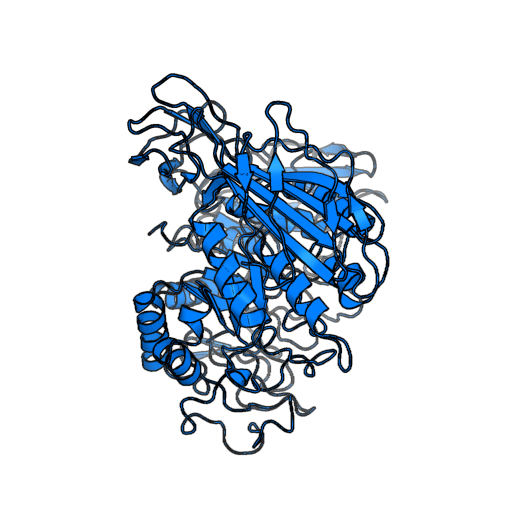26.99 284 ARG A C 1
ATOM 2330 O O . ARG A 1 312 ? 54.234 22.495 -12.635 1.00 26.34 284 ARG A O 1
ATOM 2338 N N . ASN A 1 313 ? 52.288 23.346 -13.336 1.00 23.76 285 ASN A N 1
ATOM 2339 C CA . ASN A 1 313 ? 52.469 22.838 -14.697 1.00 28.05 285 ASN A CA 1
ATOM 2340 C C . ASN A 1 313 ? 52.926 23.853 -15.740 1.00 27.89 285 ASN A C 1
ATOM 2341 O O . ASN A 1 313 ? 53.019 23.529 -16.931 1.00 28.33 285 ASN A O 1
ATOM 2346 N N . GLN A 1 314 ? 53.215 25.070 -15.289 1.00 25.78 286 GLN A N 1
ATOM 2347 C CA . GLN A 1 314 ? 53.815 26.083 -16.148 1.00 29.72 286 GLN A CA 1
ATOM 2348 C C . GLN A 1 314 ? 52.937 26.430 -17.351 1.00 29.55 286 GLN A C 1
ATOM 2349 O O . GLN A 1 314 ? 53.433 26.861 -18.398 1.00 36.38 286 GLN A O 1
ATOM 2355 N N . LYS A 1 315 ? 51.630 26.240 -17.186 1.00 31.26 287 LYS A N 1
ATOM 2356 C CA . LYS A 1 315 ? 50.653 26.666 -18.174 1.00 30.13 287 LYS A CA 1
ATOM 2357 C C . LYS A 1 315 ? 50.213 28.075 -17.814 1.00 32.31 287 LYS A C 1
ATOM 2358 O O . LYS A 1 315 ? 49.898 28.356 -16.657 1.00 37.10 287 LYS A O 1
ATOM 2364 N N . GLY A 1 316 ? 50.194 28.960 -18.801 1.00 29.60 288 GLY A N 1
ATOM 2365 C CA . GLY A 1 316 ? 49.754 30.326 -18.573 1.00 33.93 288 GLY A CA 1
ATOM 2366 C C . GLY A 1 316 ? 50.709 31.130 -17.715 1.00 35.38 288 GLY A C 1
ATOM 2367 O O . GLY A 1 316 ? 51.892 30.801 -17.610 1.00 37.98 288 GLY A O 1
ATOM 2368 N N . THR A 1 317 ? 50.190 32.186 -17.094 1.00 31.16 289 THR A N 1
ATOM 2369 C CA . THR A 1 317 ? 51.023 33.164 -16.400 1.00 25.74 289 THR A CA 1
ATOM 2370 C C . THR A 1 317 ? 50.336 33.672 -15.136 1.00 23.34 289 THR A C 1
ATOM 2371 O O . THR A 1 317 ? 49.203 33.285 -14.838 1.00 28.50 289 THR A O 1
ATOM 2375 N N . MET A 1 318 ? 51.027 34.535 -14.392 1.00 23.88 290 MET A N 1
ATOM 2376 C CA . MET A 1 318 ? 50.453 35.139 -13.189 1.00 27.45 290 MET A CA 1
ATOM 2377 C C . MET A 1 318 ? 49.171 35.904 -13.508 1.00 23.91 290 MET A C 1
ATOM 2378 O O . MET A 1 318 ? 48.311 36.085 -12.641 1.00 24.81 290 MET A O 1
ATOM 2383 N N . HIS A 1 319 ? 49.034 36.351 -14.753 1.00 26.75 291 HIS A N 1
ATOM 2384 C CA . HIS A 1 319 ? 47.796 37.008 -15.167 1.00 25.42 291 HIS A CA 1
ATOM 2385 C C . HIS A 1 319 ? 46.605 36.070 -15.008 1.00 30.03 291 HIS A C 1
ATOM 2386 O O . HIS A 1 319 ? 45.500 36.513 -14.700 1.00 26.77 291 HIS A O 1
ATOM 2393 N N . ASP A 1 320 ? 46.834 34.777 -15.221 1.00 28.96 292 ASP A N 1
ATOM 2394 C CA . ASP A 1 320 ? 45.781 33.775 -15.050 1.00 26.03 292 ASP A CA 1
ATOM 2395 C C . ASP A 1 320 ? 45.431 33.575 -13.579 1.00 21.17 292 ASP A C 1
ATOM 2396 O O . ASP A 1 320 ? 44.267 33.344 -13.231 1.00 26.77 292 ASP A O 1
ATOM 2401 N N . ILE A 1 321 ? 46.436 33.668 -12.712 1.00 24.25 293 ILE A N 1
ATOM 2402 C CA . ILE A 1 321 ? 46.185 33.568 -11.283 1.00 21.22 293 ILE A CA 1
ATOM 2403 C C . ILE A 1 321 ? 45.346 34.749 -10.815 1.00 21.49 293 ILE A C 1
ATOM 2404 O O . ILE A 1 321 ? 44.345 34.568 -10.116 1.00 25.11 293 ILE A O 1
ATOM 2409 N N . TYR A 1 322 ? 45.719 35.963 -11.206 1.00 23.02 294 TYR A N 1
ATOM 2410 C CA . TYR A 1 322 ? 44.916 37.090 -10.746 1.00 25.60 294 TYR A CA 1
ATOM 2411 C C . TYR A 1 322 ? 43.506 37.128 -11.369 1.00 23.27 294 TYR A C 1
ATOM 2412 O O . TYR A 1 322 ? 42.541 37.502 -10.694 1.00 27.98 294 TYR A O 1
ATOM 2421 N N . ASP A 1 323 ? 43.376 36.736 -12.636 1.00 22.93 295 ASP A N 1
ATOM 2422 C CA . ASP A 1 323 ? 42.044 36.604 -13.230 1.00 24.92 295 ASP A CA 1
ATOM 2423 C C . ASP A 1 323 ? 41.165 35.709 -12.363 1.00 26.59 295 ASP A C 1
ATOM 2424 O O . ASP A 1 323 ? 39.992 36.007 -12.136 1.00 25.96 295 ASP A O 1
ATOM 2429 N N . MET A 1 324 ? 41.734 34.607 -11.887 1.00 23.13 296 MET A N 1
ATOM 2430 C CA . MET A 1 324 ? 40.982 33.675 -11.044 1.00 20.33 296 MET A CA 1
ATOM 2431 C C . MET A 1 324 ? 40.608 34.316 -9.706 1.00 23.55 296 MET A C 1
ATOM 2432 O O . MET A 1 324 ? 39.482 34.159 -9.220 1.00 22.32 296 MET A O 1
ATOM 2437 N N . LEU A 1 325 ? 41.551 35.037 -9.109 1.00 22.74 297 LEU A N 1
ATOM 2438 C CA . LEU A 1 325 ? 41.292 35.701 -7.837 1.00 20.53 297 LEU A CA 1
ATOM 2439 C C . LEU A 1 325 ? 40.168 36.734 -7.958 1.00 24.00 297 LEU A C 1
ATOM 2440 O O . LEU A 1 325 ? 39.257 36.777 -7.126 1.00 26.40 297 LEU A O 1
ATOM 2445 N N . ALA A 1 326 ? 40.235 37.567 -8.994 1.00 25.35 298 ALA A N 1
ATOM 2446 C CA . ALA A 1 326 ? 39.201 38.573 -9.222 1.00 26.72 298 ALA A CA 1
ATOM 2447 C C . ALA A 1 326 ? 37.851 37.934 -9.535 1.00 26.38 298 ALA A C 1
ATOM 2448 O O . ALA A 1 326 ? 36.812 38.364 -9.020 1.00 26.01 298 ALA A O 1
ATOM 2450 N N . SER A 1 327 ? 37.868 36.901 -10.371 1.00 26.01 299 SER A N 1
ATOM 2451 C CA . SER A 1 327 ? 36.638 36.229 -10.778 1.00 23.16 299 SER A CA 1
ATOM 2452 C C . SER A 1 327 ? 35.939 35.526 -9.614 1.00 23.03 299 SER A C 1
ATOM 2453 O O . SER A 1 327 ? 34.728 35.660 -9.439 1.00 26.57 299 SER A O 1
ATOM 2456 N N . THR A 1 328 ? 36.699 34.771 -8.824 1.00 22.21 300 THR A N 1
ATOM 2457 C CA . THR A 1 328 ? 36.125 34.072 -7.677 1.00 20.34 300 THR A CA 1
ATOM 2458 C C . THR A 1 328 ? 35.703 35.030 -6.563 1.00 23.12 300 THR A C 1
ATOM 2459 O O . THR A 1 328 ? 34.774 34.740 -5.817 1.00 25.34 300 THR A O 1
ATOM 2463 N N . GLN A 1 329 ? 36.388 36.164 -6.440 1.00 22.69 301 GLN A N 1
ATOM 2464 C CA . GLN A 1 329 ? 36.002 37.155 -5.440 1.00 23.78 301 GLN A CA 1
ATOM 2465 C C . GLN A 1 329 ? 34.608 37.680 -5.770 1.00 25.42 301 GLN A C 1
ATOM 2466 O O . GLN A 1 329 ? 33.836 38.040 -4.881 1.00 28.34 301 GLN A O 1
ATOM 2472 N N . LEU A 1 330 ? 34.293 37.709 -7.059 1.00 25.18 302 LEU A N 1
ATOM 2473 C CA . LEU A 1 330 ? 33.008 38.201 -7.533 1.00 27.08 302 LEU A CA 1
ATOM 2474 C C . LEU A 1 330 ? 31.928 37.120 -7.474 1.00 29.76 302 LEU A C 1
ATOM 2475 O O . LEU A 1 330 ? 30.792 37.381 -7.066 1.00 29.72 302 LEU A O 1
ATOM 2480 N N . ASP A 1 331 ? 32.292 35.907 -7.882 1.00 24.35 303 ASP A N 1
ATOM 2481 C CA . ASP A 1 331 ? 31.330 34.819 -8.054 1.00 22.99 303 ASP A CA 1
ATOM 2482 C C . ASP A 1 331 ? 30.908 34.142 -6.754 1.00 24.51 303 ASP A C 1
ATOM 2483 O O . ASP A 1 331 ? 29.810 33.581 -6.668 1.00 27.11 303 ASP A O 1
ATOM 2488 N N . TYR A 1 332 ? 31.787 34.167 -5.757 1.00 22.42 304 TYR A N 1
ATOM 2489 C CA . TYR A 1 332 ? 31.496 33.566 -4.458 1.00 23.12 304 TYR A CA 1
ATOM 2490 C C . TYR A 1 332 ? 30.933 34.631 -3.532 1.00 21.33 304 TYR A C 1
ATOM 2491 O O . TYR A 1 332 ? 31.565 35.669 -3.339 1.00 26.51 304 TYR A O 1
ATOM 2500 N N . GLU A 1 333 ? 29.769 34.379 -2.936 1.00 19.09 305 GLU A N 1
ATOM 2501 C CA . GLU A 1 333 ? 29.202 35.340 -1.987 1.00 20.58 305 GLU A CA 1
ATOM 2502 C C . GLU A 1 333 ? 30.098 35.446 -0.755 1.00 23.04 305 GLU A C 1
ATOM 2503 O O . GLU A 1 333 ? 30.261 36.525 -0.179 1.00 26.97 305 GLU A O 1
ATOM 2509 N N . ARG A 1 334 ? 30.708 34.321 -0.386 1.00 24.96 306 ARG A N 1
ATOM 2510 C CA . ARG A 1 334 ? 31.521 34.228 0.820 1.00 22.70 306 ARG A CA 1
ATOM 2511 C C . ARG A 1 334 ? 32.860 33.553 0.526 1.00 22.68 306 ARG A C 1
ATOM 2512 O O . ARG A 1 334 ? 33.045 32.378 0.837 1.00 22.37 306 ARG A O 1
ATOM 2520 N N . PRO A 1 335 ? 33.803 34.292 -0.075 1.00 25.46 307 PRO A N 1
ATOM 2521 C CA . PRO A 1 335 ? 35.108 33.707 -0.414 1.00 23.43 307 PRO A CA 1
ATOM 2522 C C . PRO A 1 335 ? 35.833 33.147 0.801 1.00 25.92 307 PRO A C 1
ATOM 2523 O O . PRO A 1 335 ? 36.537 32.142 0.689 1.00 23.46 307 PRO A O 1
ATOM 2527 N N . GLN A 1 336 ? 35.654 33.793 1.947 1.00 25.21 308 GLN A N 1
ATOM 2528 C CA . GLN A 1 336 ? 36.341 33.412 3.174 1.00 23.28 308 GLN A CA 1
ATOM 2529 C C . GLN A 1 336 ? 35.909 32.044 3.722 1.00 24.40 308 GLN A C 1
ATOM 2530 O O . GLN A 1 336 ? 36.595 31.472 4.575 1.00 24.72 308 GLN A O 1
ATOM 2536 N N . ASP A 1 337 ? 34.784 31.525 3.226 1.00 24.67 309 ASP A N 1
ATOM 2537 C CA . ASP A 1 337 ? 34.227 30.256 3.699 1.00 21.18 309 ASP A CA 1
ATOM 2538 C C . ASP A 1 337 ? 34.684 29.062 2.861 1.00 20.53 309 ASP A C 1
ATOM 2539 O O . ASP A 1 337 ? 34.495 27.913 3.263 1.00 22.01 309 ASP A O 1
ATOM 2544 N N . GLN A 1 338 ? 35.260 29.322 1.690 1.00 16.87 310 GLN A N 1
ATOM 2545 C CA . GLN A 1 338 ? 35.662 28.237 0.798 1.00 14.36 310 GLN A CA 1
ATOM 2546 C C . GLN A 1 338 ? 36.983 27.640 1.270 1.00 17.62 310 GLN A C 1
ATOM 2547 O O . GLN A 1 338 ? 37.809 28.333 1.859 1.00 22.56 310 GLN A O 1
ATOM 2553 N N . VAL A 1 339 ? 37.181 26.351 1.016 1.00 17.08 311 VAL A N 1
ATOM 2554 C CA . VAL A 1 339 ? 38.387 25.681 1.475 1.00 17.93 311 VAL A CA 1
ATOM 2555 C C . VAL A 1 339 ? 39.358 25.555 0.317 1.00 20.07 311 VAL A C 1
ATOM 2556 O O . VAL A 1 339 ? 39.101 24.833 -0.651 1.00 18.79 311 VAL A O 1
ATOM 2560 N N . THR A 1 340 ? 40.465 26.280 0.403 1.00 15.85 312 THR A N 1
ATOM 2561 C CA . THR A 1 340 ? 41.430 26.305 -0.681 1.00 16.78 312 THR A CA 1
ATOM 2562 C C . THR A 1 340 ? 42.460 25.184 -0.540 1.00 19.79 312 THR A C 1
ATOM 2563 O O . THR A 1 340 ? 42.661 24.626 0.544 1.00 20.39 312 THR A O 1
ATOM 2567 N N . PHE A 1 341 ? 43.123 24.865 -1.642 1.00 17.75 313 PHE A N 1
ATOM 2568 C CA . PHE A 1 341 ? 44.140 23.818 -1.632 1.00 18.29 313 PHE A CA 1
ATOM 2569 C C . PHE A 1 341 ? 44.932 23.901 -2.923 1.00 20.54 313 PHE A C 1
ATOM 2570 O O . PHE A 1 341 ? 44.478 24.521 -3.883 1.00 19.93 313 PHE A O 1
ATOM 2578 N N . ILE A 1 342 ? 46.120 23.302 -2.940 1.00 21.75 314 ILE A N 1
ATOM 2579 C CA . ILE A 1 342 ? 46.910 23.228 -4.170 1.00 20.65 314 ILE A CA 1
ATOM 2580 C C . ILE A 1 342 ? 47.082 21.785 -4.635 1.00 20.17 314 ILE A C 1
ATOM 2581 O O . ILE A 1 342 ? 47.515 21.532 -5.759 1.00 23.14 314 ILE A O 1
ATOM 2586 N N . ASP A 1 343 ? 46.751 20.844 -3.757 1.00 20.99 315 ASP A N 1
ATOM 2587 C CA . ASP A 1 343 ? 46.563 19.452 -4.152 1.00 22.64 315 ASP A CA 1
ATOM 2588 C C . ASP A 1 343 ? 45.663 18.734 -3.146 1.00 20.27 315 ASP A C 1
ATOM 2589 O O . ASP A 1 343 ? 45.329 19.275 -2.083 1.00 21.78 315 ASP A O 1
ATOM 2594 N N . ASN A 1 344 ? 45.240 17.532 -3.501 1.00 24.37 316 ASN A N 1
ATOM 2595 C CA A ASN A 1 344 ? 44.261 16.801 -2.716 0.43 26.11 316 ASN A CA 1
ATOM 2596 C CA B ASN A 1 344 ? 44.409 16.749 -2.600 0.57 26.45 316 ASN A CA 1
ATOM 2597 C C . ASN A 1 344 ? 44.287 15.327 -3.099 1.00 30.27 316 ASN A C 1
ATOM 2598 O O . ASN A 1 344 ? 44.973 14.941 -4.045 1.00 31.86 316 ASN A O 1
ATOM 2607 N N . HIS A 1 345 ? 43.474 14.535 -2.414 1.00 31.69 317 HIS A N 1
ATOM 2608 C CA . HIS A 1 345 ? 43.394 13.108 -2.678 1.00 33.49 317 HIS A CA 1
ATOM 2609 C C . HIS A 1 345 ? 42.917 12.796 -4.094 1.00 29.98 317 HIS A C 1
ATOM 2610 O O . HIS A 1 345 ? 42.984 11.645 -4.527 1.00 40.65 317 HIS A O 1
ATOM 2617 N N . ASP A 1 346 ? 42.445 13.809 -4.821 1.00 30.46 318 ASP A N 1
ATOM 2618 C CA . ASP A 1 346 ? 41.920 13.565 -6.167 1.00 35.60 318 ASP A CA 1
ATOM 2619 C C . ASP A 1 346 ? 42.528 14.404 -7.302 1.00 38.53 318 ASP A C 1
ATOM 2620 O O . ASP A 1 346 ? 41.976 14.450 -8.401 1.00 43.67 318 ASP A O 1
ATOM 2625 N N . ILE A 1 347 ? 43.659 15.058 -7.045 1.00 34.41 319 ILE A N 1
ATOM 2626 C CA . ILE A 1 347 ? 44.470 15.631 -8.126 1.00 33.38 319 ILE A CA 1
ATOM 2627 C C . ILE A 1 347 ? 45.949 15.320 -7.912 1.00 26.60 319 ILE A C 1
ATOM 2628 O O . ILE A 1 347 ? 46.330 14.817 -6.863 1.00 27.28 319 ILE A O 1
ATOM 2633 N N . ASP A 1 348 ? 46.778 15.623 -8.907 1.00 26.60 320 ASP A N 1
ATOM 2634 C CA . ASP A 1 348 ? 48.209 15.342 -8.821 1.00 24.65 320 ASP A CA 1
ATOM 2635 C C . ASP A 1 348 ? 48.856 16.044 -7.637 1.00 25.90 320 ASP A C 1
ATOM 2636 O O . ASP A 1 348 ? 48.493 17.177 -7.290 1.00 25.67 320 ASP A O 1
ATOM 2641 N N . ARG A 1 349 ? 49.829 15.371 -7.030 1.00 25.40 321 ARG A N 1
ATOM 2642 C CA . ARG A 1 349 ? 50.652 15.979 -5.995 1.00 25.60 321 ARG A CA 1
ATOM 2643 C C . ARG A 1 349 ? 51.309 17.225 -6.567 1.00 26.60 321 ARG A C 1
ATOM 2644 O O . ARG A 1 349 ? 51.812 17.203 -7.695 1.00 24.00 321 ARG A O 1
ATOM 2652 N N . PHE A 1 350 ? 51.323 18.302 -5.786 1.00 25.04 322 PHE A N 1
ATOM 2653 C CA . PHE A 1 350 ? 51.837 19.575 -6.266 1.00 21.95 322 PHE A CA 1
ATOM 2654 C C . PHE A 1 350 ? 53.333 19.526 -6.572 1.00 25.29 322 PHE A C 1
ATOM 2655 O O . PHE A 1 350 ? 53.810 20.218 -7.472 1.00 26.75 322 PHE A O 1
ATOM 2663 N N . THR A 1 351 ? 54.067 18.708 -5.823 1.00 25.74 323 THR A N 1
ATOM 2664 C CA . THR A 1 351 ? 55.511 18.585 -6.020 1.00 23.01 323 THR A CA 1
ATOM 2665 C C . THR A 1 351 ? 55.818 17.691 -7.217 1.00 25.10 323 THR A C 1
ATOM 2666 O O . THR A 1 351 ? 55.508 16.504 -7.200 1.00 28.16 323 THR A O 1
ATOM 2670 N N . VAL A 1 352 ? 56.431 18.266 -8.248 1.00 27.81 324 VAL A N 1
ATOM 2671 C CA . VAL A 1 352 ? 56.814 17.513 -9.438 1.00 29.56 324 VAL A CA 1
ATOM 2672 C C . VAL A 1 352 ? 58.155 16.823 -9.218 1.00 28.42 324 VAL A C 1
ATOM 2673 O O . VAL A 1 352 ? 59.104 17.433 -8.722 1.00 35.32 324 VAL A O 1
ATOM 2677 N N . GLU A 1 353 ? 58.227 15.545 -9.579 1.00 33.03 325 GLU A N 1
ATOM 2678 C CA . GLU A 1 353 ? 59.448 14.768 -9.411 1.00 41.56 325 GLU A CA 1
ATOM 2679 C C . GLU A 1 353 ? 60.579 15.351 -10.247 1.00 45.94 325 GLU A C 1
ATOM 2680 O O . GLU A 1 353 ? 60.385 15.687 -11.414 1.00 44.07 325 GLU A O 1
ATOM 2686 N N . GLY A 1 354 ? 61.755 15.483 -9.639 1.00 50.29 326 GLY A N 1
ATOM 2687 C CA . GLY A 1 354 ? 62.947 15.905 -10.354 1.00 50.60 326 GLY A CA 1
ATOM 2688 C C . GLY A 1 354 ? 63.060 17.394 -10.622 1.00 50.04 326 GLY A C 1
ATOM 2689 O O . GLY A 1 354 ? 63.833 17.819 -11.485 1.00 50.33 326 GLY A O 1
ATOM 2690 N N . ARG A 1 355 ? 62.300 18.192 -9.879 1.00 42.62 327 ARG A N 1
ATOM 2691 C CA A ARG A 1 355 ? 62.310 19.642 -10.039 0.51 41.09 327 ARG A CA 1
ATOM 2692 C CA B ARG A 1 355 ? 62.344 19.639 -10.042 0.49 42.28 327 ARG A CA 1
ATOM 2693 C C . ARG A 1 355 ? 62.634 20.335 -8.718 1.00 39.58 327 ARG A C 1
ATOM 2694 O O . ARG A 1 355 ? 62.332 19.806 -7.650 1.00 38.58 327 ARG A O 1
ATOM 2709 N N . ASP A 1 356 ? 63.242 21.517 -8.800 1.00 37.48 328 ASP A N 1
ATOM 2710 C CA . ASP A 1 356 ? 63.529 22.331 -7.622 1.00 35.18 328 ASP A CA 1
ATOM 2711 C C . ASP A 1 356 ? 62.264 22.437 -6.780 1.00 32.71 328 ASP A C 1
ATOM 2712 O O . ASP A 1 356 ? 61.235 22.918 -7.255 1.00 36.21 328 ASP A O 1
ATOM 2717 N N . THR A 1 357 ? 62.339 21.982 -5.532 1.00 31.01 329 THR A N 1
ATOM 2718 C CA . THR A 1 357 ? 61.176 21.996 -4.651 1.00 28.84 329 THR A CA 1
ATOM 2719 C C . THR A 1 357 ? 60.797 23.395 -4.163 1.00 28.66 329 THR A C 1
ATOM 2720 O O . THR A 1 357 ? 59.789 23.555 -3.479 1.00 29.87 329 THR A O 1
ATOM 2724 N N . ARG A 1 358 ? 61.584 24.407 -4.523 1.00 27.82 330 ARG A N 1
ATOM 2725 C CA . ARG A 1 358 ? 61.225 25.789 -4.194 1.00 30.20 330 ARG A CA 1
ATOM 2726 C C . ARG A 1 358 ? 59.808 26.091 -4.679 1.00 28.36 330 ARG A C 1
ATOM 2727 O O . ARG A 1 358 ? 59.077 26.858 -4.061 1.00 27.88 330 ARG A O 1
ATOM 2735 N N . THR A 1 359 ? 59.418 25.471 -5.785 1.00 25.16 331 THR A N 1
ATOM 2736 C CA . THR A 1 359 ? 58.087 25.698 -6.332 1.00 24.02 331 THR A CA 1
ATOM 2737 C C . THR A 1 359 ? 56.963 25.281 -5.370 1.00 23.55 331 THR A C 1
ATOM 2738 O O . THR A 1 359 ? 55.930 25.958 -5.279 1.00 26.33 331 THR A O 1
ATOM 2742 N N . THR A 1 360 ? 57.168 24.183 -4.644 1.00 22.26 332 THR A N 1
ATOM 2743 C CA . THR A 1 360 ? 56.202 23.747 -3.630 1.00 21.14 332 THR A CA 1
ATOM 2744 C C . THR A 1 360 ? 56.171 24.749 -2.472 1.00 23.53 332 THR A C 1
ATOM 2745 O O . THR A 1 360 ? 55.105 25.101 -1.970 1.00 25.29 332 THR A O 1
ATOM 2749 N N . ASP A 1 361 ? 57.347 25.227 -2.069 1.00 25.61 333 ASP A N 1
ATOM 2750 C CA . ASP A 1 361 ? 57.429 26.262 -1.041 1.00 22.84 333 ASP A CA 1
ATOM 2751 C C . ASP A 1 361 ? 56.623 27.504 -1.439 1.00 23.51 333 ASP A C 1
ATOM 2752 O O . ASP A 1 361 ? 55.909 28.092 -0.613 1.00 23.92 333 ASP A O 1
ATOM 2757 N N . ILE A 1 362 ? 56.754 27.903 -2.703 1.00 24.22 334 ILE A N 1
ATOM 2758 C CA . ILE A 1 362 ? 56.022 29.052 -3.232 1.00 24.69 334 ILE A CA 1
ATOM 2759 C C . ILE A 1 362 ? 54.516 28.783 -3.254 1.00 23.09 334 ILE A C 1
ATOM 2760 O O . ILE A 1 362 ? 53.710 29.650 -2.903 1.00 25.12 334 ILE A O 1
ATOM 2765 N N . GLY A 1 363 ? 54.136 27.577 -3.666 1.00 21.66 335 GLY A N 1
ATOM 2766 C CA . GLY A 1 363 ? 52.734 27.204 -3.691 1.00 21.58 335 GLY A CA 1
ATOM 2767 C C . GLY A 1 363 ? 52.114 27.264 -2.312 1.00 22.92 335 GLY A C 1
ATOM 2768 O O . GLY A 1 363 ? 50.980 27.727 -2.152 1.00 23.34 335 GLY A O 1
ATOM 2769 N N . LEU A 1 364 ? 52.853 26.796 -1.312 1.00 22.59 336 LEU A N 1
ATOM 2770 C CA . LEU A 1 364 ? 52.378 26.837 0.071 1.00 20.87 336 LEU A CA 1
ATOM 2771 C C . LEU A 1 364 ? 52.230 28.269 0.584 1.00 22.79 336 LEU A C 1
ATOM 2772 O O . LEU A 1 364 ? 51.258 28.600 1.259 1.00 24.06 336 LEU A O 1
ATOM 2777 N N . ALA A 1 365 ? 53.208 29.113 0.275 1.00 21.15 337 ALA A N 1
ATOM 2778 C CA . ALA A 1 365 ? 53.167 30.503 0.704 1.00 19.64 337 ALA A CA 1
ATOM 2779 C C . ALA A 1 365 ? 51.938 31.210 0.121 1.00 19.09 337 ALA A C 1
ATOM 2780 O O . ALA A 1 365 ? 51.229 31.935 0.821 1.00 21.63 337 ALA A O 1
ATOM 2782 N N . PHE A 1 366 ? 51.697 30.986 -1.164 1.00 20.26 338 PHE A N 1
ATOM 2783 C CA . PHE A 1 366 ? 50.519 31.504 -1.851 1.00 20.83 338 PHE A CA 1
ATOM 2784 C C . PHE A 1 366 ? 49.239 31.010 -1.169 1.00 22.87 338 PHE A C 1
ATOM 2785 O O . PHE A 1 366 ? 48.364 31.793 -0.792 1.00 22.24 338 PHE A O 1
ATOM 2793 N N . LEU A 1 367 ? 49.142 29.699 -1.007 1.00 17.36 339 LEU A N 1
ATOM 2794 C CA . LEU A 1 367 ? 47.981 29.089 -0.365 1.00 17.37 339 LEU A CA 1
ATOM 2795 C C . LEU A 1 367 ? 47.686 29.722 0.999 1.00 17.75 339 LEU A C 1
ATOM 2796 O O . LEU A 1 367 ? 46.553 30.150 1.279 1.00 21.04 339 LEU A O 1
ATOM 2801 N N . LEU A 1 368 ? 48.710 29.802 1.841 1.00 18.58 340 LEU A N 1
ATOM 2802 C CA . LEU A 1 368 ? 48.507 30.207 3.226 1.00 16.93 340 LEU A CA 1
ATOM 2803 C C . LEU A 1 368 ? 48.135 31.674 3.379 1.00 20.88 340 LEU A C 1
ATOM 2804 O O . LEU A 1 368 ? 47.546 32.061 4.390 1.00 22.20 340 LEU A O 1
ATOM 2809 N N . THR A 1 369 ? 48.476 32.494 2.387 1.00 17.95 341 THR A N 1
ATOM 2810 C CA . THR A 1 369 ? 48.197 33.931 2.474 1.00 19.22 341 THR A CA 1
ATOM 2811 C C . THR A 1 369 ? 47.004 34.378 1.634 1.00 20.62 341 THR A C 1
ATOM 2812 O O . THR A 1 369 ? 46.684 35.569 1.598 1.00 21.89 341 THR A O 1
ATOM 2816 N N . SER A 1 370 ? 46.346 33.429 0.968 1.00 19.00 342 SER A N 1
ATOM 2817 C CA . SER A 1 370 ? 45.227 33.747 0.083 1.00 17.94 342 SER A CA 1
ATOM 2818 C C . SER A 1 370 ? 43.903 33.668 0.818 1.00 22.19 342 SER A C 1
ATOM 2819 O O . SER A 1 370 ? 43.804 33.071 1.903 1.00 19.45 342 SER A O 1
ATOM 2822 N N . ARG A 1 371 ? 42.879 34.252 0.207 1.00 18.35 343 ARG A N 1
ATOM 2823 C CA . ARG A 1 371 ? 41.545 34.226 0.788 1.00 18.67 343 ARG A CA 1
ATOM 2824 C C . ARG A 1 371 ? 41.029 32.790 0.845 1.00 18.45 343 ARG A C 1
ATOM 2825 O O . ARG A 1 371 ? 41.397 31.947 0.017 1.00 20.51 343 ARG A O 1
ATOM 2833 N N . GLY A 1 372 ? 40.181 32.514 1.827 1.00 19.19 344 GLY A N 1
ATOM 2834 C CA . GLY A 1 372 ? 39.621 31.185 1.983 1.00 19.34 344 GLY A CA 1
ATOM 2835 C C . GLY A 1 372 ? 40.435 30.380 2.974 1.00 20.98 344 GLY A C 1
ATOM 2836 O O . GLY A 1 372 ? 41.552 30.758 3.316 1.00 24.98 344 GLY A O 1
ATOM 2837 N N . VAL A 1 373 ? 39.876 29.261 3.422 1.00 18.77 345 VAL A N 1
ATOM 2838 C CA . VAL A 1 373 ? 40.478 28.432 4.464 1.00 18.20 345 VAL A CA 1
ATOM 2839 C C . VAL A 1 373 ? 41.437 27.414 3.851 1.00 16.45 345 VAL A C 1
ATOM 2840 O O . VAL A 1 373 ? 41.005 26.510 3.150 1.00 19.86 345 VAL A O 1
ATOM 2844 N N . PRO A 1 374 ? 42.746 27.560 4.105 1.00 17.48 346 PRO A N 1
ATOM 2845 C CA . PRO A 1 374 ? 43.700 26.689 3.410 1.00 19.00 346 PRO A CA 1
ATOM 2846 C C . PRO A 1 374 ? 43.755 25.267 3.970 1.00 20.45 346 PRO A C 1
ATOM 2847 O O . PRO A 1 374 ? 43.737 25.073 5.187 1.00 20.96 346 PRO A O 1
ATOM 2851 N N . ALA A 1 375 ? 43.814 24.287 3.072 1.00 19.28 347 ALA A N 1
ATOM 2852 C CA . ALA A 1 375 ? 43.965 22.879 3.450 1.00 14.88 347 ALA A CA 1
ATOM 2853 C C . ALA A 1 375 ? 45.214 22.300 2.814 1.00 18.95 347 ALA A C 1
ATOM 2854 O O . ALA A 1 375 ? 45.297 22.163 1.589 1.00 23.60 347 ALA A O 1
ATOM 2856 N N . ILE A 1 376 ? 46.181 21.960 3.660 1.00 20.14 348 ILE A N 1
ATOM 2857 C CA . ILE A 1 376 ? 47.437 21.364 3.224 1.00 17.41 348 ILE A CA 1
ATOM 2858 C C . ILE A 1 376 ? 47.283 19.848 3.191 1.00 15.66 348 ILE A C 1
ATOM 2859 O O . ILE A 1 376 ? 46.832 19.244 4.160 1.00 19.84 348 ILE A O 1
ATOM 2864 N N . TYR A 1 377 ? 47.659 19.236 2.074 1.00 19.24 349 TYR A N 1
ATOM 2865 C CA . TYR A 1 377 ? 47.532 17.789 1.903 1.00 17.94 349 TYR A CA 1
ATOM 2866 C C . TYR A 1 377 ? 48.745 17.102 2.535 1.00 20.64 349 TYR A C 1
ATOM 2867 O O . TYR A 1 377 ? 49.886 17.514 2.297 1.00 22.29 349 TYR A O 1
ATOM 2876 N N . TYR A 1 378 ? 48.503 16.070 3.341 1.00 18.38 350 TYR A N 1
ATOM 2877 C CA . TYR A 1 378 ? 49.566 15.437 4.115 1.00 21.31 350 TYR A CA 1
ATOM 2878 C C . TYR A 1 378 ? 50.728 15.089 3.195 1.00 21.17 350 TYR A C 1
ATOM 2879 O O . TYR A 1 378 ? 50.528 14.562 2.102 1.00 24.06 350 TYR A O 1
ATOM 2888 N N . GLY A 1 379 ? 51.945 15.393 3.629 1.00 24.94 351 GLY A N 1
ATOM 2889 C CA . GLY A 1 379 ? 53.114 15.035 2.851 1.00 23.79 351 GLY A CA 1
ATOM 2890 C C . GLY A 1 379 ? 53.586 16.101 1.878 1.00 25.25 351 GLY A C 1
ATOM 2891 O O . GLY A 1 379 ? 54.680 15.974 1.327 1.00 25.16 351 GLY A O 1
ATOM 2892 N N . THR A 1 380 ? 52.783 17.142 1.655 1.00 24.60 352 THR A N 1
ATOM 2893 C CA . THR A 1 380 ? 53.232 18.262 0.823 1.00 27.25 352 THR A CA 1
ATOM 2894 C C . THR A 1 380 ? 54.493 18.839 1.435 1.00 23.77 352 THR A C 1
ATOM 2895 O O . THR A 1 380 ? 55.427 19.217 0.726 1.00 24.91 352 THR A O 1
ATOM 2899 N N . GLU A 1 381 ? 54.499 18.911 2.763 1.00 21.19 353 GLU A N 1
ATOM 2900 C CA . GLU A 1 381 ? 55.564 19.575 3.503 1.00 22.43 353 GLU A CA 1
ATOM 2901 C C . GLU A 1 381 ? 56.873 18.791 3.479 1.00 24.91 353 GLU A C 1
ATOM 2902 O O . GLU A 1 381 ? 57.922 19.309 3.863 1.00 29.58 353 GLU A O 1
ATOM 2908 N N A ASN A 1 382 ? 56.836 17.542 3.031 0.42 26.68 354 ASN A N 1
ATOM 2909 N N B ASN A 1 382 ? 56.790 17.542 3.025 0.58 26.75 354 ASN A N 1
ATOM 2910 C CA A ASN A 1 382 ? 58.088 16.821 2.823 0.42 28.15 354 ASN A CA 1
ATOM 2911 C CA B ASN A 1 382 ? 57.964 16.697 2.835 0.58 30.41 354 ASN A CA 1
ATOM 2912 C C A ASN A 1 382 ? 58.277 16.458 1.352 0.42 28.49 354 ASN A C 1
ATOM 2913 C C B ASN A 1 382 ? 58.169 16.364 1.355 0.58 30.31 354 ASN A C 1
ATOM 2914 O O A ASN A 1 382 ? 59.055 15.566 1.005 0.42 28.26 354 ASN A O 1
ATOM 2915 O O B ASN A 1 382 ? 58.857 15.401 1.004 0.58 32.23 354 ASN A O 1
ATOM 2924 N N . TYR A 1 383 ? 57.549 17.169 0.495 1.00 27.74 355 TYR A N 1
ATOM 2925 C CA . TYR A 1 383 ? 57.743 17.082 -0.952 1.00 28.25 355 TYR A CA 1
ATOM 2926 C C . TYR A 1 383 ? 57.421 15.726 -1.571 1.00 30.27 355 TYR A C 1
ATOM 2927 O O . TYR A 1 383 ? 58.113 15.272 -2.481 1.00 34.26 355 TYR A O 1
ATOM 2936 N N . MET A 1 384 ? 56.365 15.085 -1.084 1.00 24.83 356 MET A N 1
ATOM 2937 C CA . MET A 1 384 ? 55.918 13.826 -1.672 1.00 21.87 356 MET A CA 1
ATOM 2938 C C . MET A 1 384 ? 55.403 14.041 -3.088 1.00 21.92 356 MET A C 1
ATOM 2939 O O . MET A 1 384 ? 54.730 15.033 -3.367 1.00 27.93 356 MET A O 1
ATOM 2944 N N . THR A 1 385 ? 55.720 13.104 -3.978 1.00 23.46 357 THR A N 1
ATOM 2945 C CA . THR A 1 385 ? 55.307 13.206 -5.369 1.00 23.63 357 THR A CA 1
ATOM 2946 C C . THR A 1 385 ? 54.344 12.081 -5.720 1.00 31.45 357 THR A C 1
ATOM 2947 O O . THR A 1 385 ? 54.237 11.091 -4.993 1.00 29.82 357 THR A O 1
ATOM 2951 N N . GLY A 1 386 ? 53.645 12.228 -6.839 1.00 27.37 358 GLY A N 1
ATOM 2952 C CA . GLY A 1 386 ? 52.730 11.192 -7.278 1.00 32.74 358 GLY A CA 1
ATOM 2953 C C . GLY A 1 386 ? 51.588 11.729 -8.113 1.00 28.60 358 GLY A C 1
ATOM 2954 O O . GLY A 1 386 ? 50.887 12.653 -7.707 1.00 32.00 358 GLY A O 1
ATOM 2955 N N . LYS A 1 387 ? 51.406 11.147 -9.292 1.00 30.82 359 LYS A N 1
ATOM 2956 C CA . LYS A 1 387 ? 50.340 11.559 -10.195 1.00 31.65 359 LYS A CA 1
ATOM 2957 C C . LYS A 1 387 ? 49.174 10.579 -10.157 1.00 36.14 359 LYS A C 1
ATOM 2958 O O . LYS A 1 387 ? 49.370 9.363 -10.084 1.00 36.74 359 LYS A O 1
ATOM 2964 N N . GLY A 1 388 ? 47.960 11.119 -10.206 1.00 34.32 360 GLY A N 1
ATOM 2965 C CA . GLY A 1 388 ? 46.762 10.305 -10.255 1.00 35.21 360 GLY A CA 1
ATOM 2966 C C . GLY A 1 388 ? 46.442 9.589 -8.956 1.00 33.30 360 GLY A C 1
ATOM 2967 O O . GLY A 1 388 ? 47.139 9.752 -7.952 1.00 35.51 360 GLY A O 1
ATOM 2968 N N . ASP A 1 389 ? 45.373 8.797 -8.991 1.00 33.67 361 ASP A N 1
ATOM 2969 C CA . ASP A 1 389 ? 44.923 7.992 -7.864 1.00 38.24 361 ASP A CA 1
ATOM 2970 C C . ASP A 1 389 ? 45.249 6.542 -8.206 1.00 40.65 361 ASP A C 1
ATOM 2971 O O . ASP A 1 389 ? 44.940 6.089 -9.306 1.00 45.21 361 ASP A O 1
ATOM 2976 N N . PRO A 1 390 ? 45.871 5.800 -7.274 1.00 36.23 362 PRO A N 1
ATOM 2977 C CA . PRO A 1 390 ? 46.240 6.173 -5.907 1.00 30.60 362 PRO A CA 1
ATOM 2978 C C . PRO A 1 390 ? 47.690 6.626 -5.766 1.00 30.63 362 PRO A C 1
ATOM 2979 O O . PRO A 1 390 ? 48.207 6.638 -4.648 1.00 27.42 362 PRO A O 1
ATOM 2983 N N . GLY A 1 391 ? 48.332 6.986 -6.874 1.00 29.21 363 GLY A N 1
ATOM 2984 C CA . GLY A 1 391 ? 49.707 7.450 -6.836 1.00 32.05 363 GLY A CA 1
ATOM 2985 C C . GLY A 1 391 ? 49.913 8.664 -5.946 1.00 28.69 363 GLY A C 1
ATOM 2986 O O . GLY A 1 391 ? 51.020 8.905 -5.462 1.00 31.52 363 GLY A O 1
ATOM 2987 N N . ASN A 1 392 ? 48.847 9.433 -5.735 1.00 27.02 364 ASN A N 1
ATOM 2988 C CA . ASN A 1 392 ? 48.901 10.610 -4.874 1.00 22.33 364 ASN A CA 1
ATOM 2989 C C . ASN A 1 392 ? 48.555 10.310 -3.414 1.00 22.13 364 ASN A C 1
ATOM 2990 O O . ASN A 1 392 ? 48.342 11.227 -2.622 1.00 26.56 364 ASN A O 1
ATOM 2995 N N . ARG A 1 393 ? 48.490 9.030 -3.064 1.00 22.22 365 ARG A N 1
ATOM 2996 C CA . ARG A 1 393 ? 48.151 8.626 -1.700 1.00 22.68 365 ARG A CA 1
ATOM 2997 C C . ARG A 1 393 ? 49.168 7.652 -1.107 1.00 22.18 365 ARG A C 1
ATOM 2998 O O . ARG A 1 393 ? 48.798 6.684 -0.445 1.00 24.04 365 ARG A O 1
ATOM 3006 N N . LYS A 1 394 ? 50.450 7.914 -1.326 1.00 24.26 366 LYS A N 1
ATOM 3007 C CA . LYS A 1 394 ? 51.477 7.033 -0.787 1.00 23.76 366 LYS A CA 1
ATOM 3008 C C . LYS A 1 394 ? 51.564 7.187 0.726 1.00 23.63 366 LYS A C 1
ATOM 3009 O O . LYS A 1 394 ? 51.087 8.182 1.292 1.00 24.43 366 LYS A O 1
ATOM 3015 N N . MET A 1 395 ? 52.160 6.194 1.377 1.00 27.12 367 MET A N 1
ATOM 3016 C CA . MET A 1 395 ? 52.390 6.255 2.811 1.00 27.74 367 MET A CA 1
ATOM 3017 C C . MET A 1 395 ? 53.296 7.438 3.130 1.00 25.37 367 MET A C 1
ATOM 3018 O O . MET A 1 395 ? 54.327 7.633 2.483 1.00 29.67 367 MET A O 1
ATOM 3023 N N . MET A 1 396 ? 52.899 8.227 4.124 1.00 27.09 368 MET A N 1
ATOM 3024 C CA . MET A 1 396 ? 53.700 9.344 4.595 1.00 25.91 368 MET A CA 1
ATOM 3025 C C . MET A 1 396 ? 55.151 8.886 4.753 1.00 36.36 368 MET A C 1
ATOM 3026 O O . MET A 1 396 ? 55.442 7.918 5.462 1.00 37.73 368 MET A O 1
ATOM 3031 N N . GLU A 1 397 ? 56.054 9.585 4.070 1.00 39.94 369 GLU A N 1
ATOM 3032 C CA . GLU A 1 397 ? 57.441 9.150 3.941 1.00 47.24 369 GLU A CA 1
ATOM 3033 C C . GLU A 1 397 ? 58.229 9.262 5.243 1.00 54.60 369 GLU A C 1
ATOM 3034 O O . GLU A 1 397 ? 58.711 8.261 5.776 1.00 62.60 369 GLU A O 1
ATOM 3040 N N . SER A 1 398 ? 58.367 10.483 5.742 1.00 47.73 370 SER A N 1
ATOM 3041 C CA . SER A 1 398 ? 59.022 10.719 7.021 1.00 52.59 370 SER A CA 1
ATOM 3042 C C . SER A 1 398 ? 58.359 11.907 7.701 1.00 47.81 370 SER A C 1
ATOM 3043 O O . SER A 1 398 ? 57.408 12.489 7.166 1.00 54.38 370 SER A O 1
ATOM 3046 N N . PHE A 1 399 ? 58.845 12.260 8.883 1.00 36.84 371 PHE A N 1
ATOM 3047 C CA . PHE A 1 399 ? 58.277 13.379 9.624 1.00 32.32 371 PHE A CA 1
ATOM 3048 C C . PHE A 1 399 ? 59.350 14.422 9.898 1.00 39.35 371 PHE A C 1
ATOM 3049 O O . PHE A 1 399 ? 59.779 14.625 11.038 1.00 44.37 371 PHE A O 1
ATOM 3057 N N . ASP A 1 400 ? 59.764 15.081 8.820 1.00 33.37 372 ASP A N 1
ATOM 3058 C CA . ASP A 1 400 ? 60.923 15.960 8.815 1.00 30.51 372 ASP A CA 1
ATOM 3059 C C . ASP A 1 400 ? 60.501 17.395 9.073 1.00 27.72 372 ASP A C 1
ATOM 3060 O O . ASP A 1 400 ? 59.893 18.035 8.216 1.00 33.05 372 ASP A O 1
ATOM 3065 N N . GLN A 1 401 ? 60.825 17.900 10.258 1.00 29.01 373 GLN A N 1
ATOM 3066 C CA . GLN A 1 401 ? 60.438 19.254 10.623 1.00 26.88 373 GLN A CA 1
ATOM 3067 C C . GLN A 1 401 ? 61.421 20.290 10.086 1.00 28.23 373 GLN A C 1
ATOM 3068 O O . GLN A 1 401 ? 61.244 21.484 10.296 1.00 32.52 373 GLN A O 1
ATOM 3074 N N . THR A 1 402 ? 62.450 19.836 9.381 1.00 29.46 374 THR A N 1
ATOM 3075 C CA . THR A 1 402 ? 63.506 20.750 8.947 1.00 31.68 374 THR A CA 1
ATOM 3076 C C . THR A 1 402 ? 63.396 21.171 7.482 1.00 29.74 374 THR A C 1
ATOM 3077 O O . THR A 1 402 ? 64.229 21.924 6.986 1.00 32.11 374 THR A O 1
ATOM 3081 N N . THR A 1 403 ? 62.373 20.693 6.786 1.00 29.12 375 THR A N 1
ATOM 3082 C CA . THR A 1 403 ? 62.188 21.102 5.402 1.00 26.53 375 THR A CA 1
ATOM 3083 C C . THR A 1 403 ? 61.858 22.587 5.360 1.00 29.94 375 THR A C 1
ATOM 3084 O O . THR A 1 403 ? 61.345 23.149 6.328 1.00 30.77 375 THR A O 1
ATOM 3088 N N . THR A 1 404 ? 62.162 23.223 4.236 1.00 25.97 376 THR A N 1
ATOM 3089 C CA . THR A 1 404 ? 61.791 24.613 4.033 1.00 29.01 376 THR A CA 1
ATOM 3090 C C . THR A 1 404 ? 60.265 24.730 4.098 1.00 28.06 376 THR A C 1
ATOM 3091 O O . THR A 1 404 ? 59.723 25.658 4.704 1.00 25.28 376 THR A O 1
ATOM 3095 N N . ALA A 1 405 ? 59.577 23.773 3.484 1.00 25.91 377 ALA A N 1
ATOM 3096 C CA . ALA A 1 405 ? 58.116 23.801 3.432 1.00 24.66 377 ALA A CA 1
ATOM 3097 C C . ALA A 1 405 ? 57.486 23.785 4.828 1.00 26.86 377 ALA A C 1
ATOM 3098 O O . ALA A 1 405 ? 56.542 24.529 5.099 1.00 23.51 377 ALA A O 1
ATOM 3100 N N . TYR A 1 406 ? 58.006 22.936 5.709 1.00 25.05 378 TYR A N 1
ATOM 3101 C CA . TYR A 1 406 ? 57.521 22.871 7.087 1.00 22.47 378 TYR A CA 1
ATOM 3102 C C . TYR A 1 406 ? 57.705 24.223 7.770 1.00 25.58 378 TYR A C 1
ATOM 3103 O O . TYR A 1 406 ? 56.822 24.690 8.487 1.00 24.29 378 TYR A O 1
ATOM 3112 N N . GLN A 1 407 ? 58.862 24.845 7.553 1.00 24.71 379 GLN A N 1
ATOM 3113 C CA . GLN A 1 407 ? 59.143 26.148 8.138 1.00 25.88 379 GLN A CA 1
ATOM 3114 C C . GLN A 1 407 ? 58.268 27.253 7.545 1.00 24.11 379 GLN A C 1
ATOM 3115 O O . GLN A 1 407 ? 57.895 28.196 8.243 1.00 25.36 379 GLN A O 1
ATOM 3121 N N . VAL A 1 408 ? 57.955 27.145 6.257 1.00 22.62 380 VAL A N 1
ATOM 3122 C CA . VAL A 1 408 ? 57.075 28.111 5.607 1.00 23.69 380 VAL A CA 1
ATOM 3123 C C . VAL A 1 408 ? 55.706 28.088 6.284 1.00 25.16 380 VAL A C 1
ATOM 3124 O O . VAL A 1 408 ? 55.127 29.138 6.592 1.00 24.56 380 VAL A O 1
ATOM 3128 N N . ILE A 1 409 ? 55.194 26.885 6.527 1.00 20.55 381 ILE A N 1
ATOM 3129 C CA . ILE A 1 409 ? 53.906 26.731 7.202 1.00 19.72 381 ILE A CA 1
ATOM 3130 C C . ILE A 1 409 ? 53.984 27.311 8.616 1.00 21.88 381 ILE A C 1
ATOM 3131 O O . ILE A 1 409 ? 53.074 28.002 9.063 1.00 24.19 381 ILE A O 1
ATOM 3136 N N . GLN A 1 410 ? 55.090 27.052 9.306 1.00 22.01 382 GLN A N 1
ATOM 3137 C CA . GLN A 1 410 ? 55.276 27.564 10.658 1.00 22.34 382 GLN A CA 1
ATOM 3138 C C . GLN A 1 410 ? 55.200 29.083 10.704 1.00 26.62 382 GLN A C 1
ATOM 3139 O O . GLN A 1 410 ? 54.649 29.661 11.643 1.00 27.22 382 GLN A O 1
ATOM 3145 N N . LYS A 1 411 ? 55.767 29.732 9.695 1.00 21.67 383 LYS A N 1
ATOM 3146 C CA . LYS A 1 411 ? 55.809 31.190 9.682 1.00 22.47 383 LYS A CA 1
ATOM 3147 C C . LYS A 1 411 ? 54.483 31.806 9.254 1.00 25.83 383 LYS A C 1
ATOM 3148 O O . LYS A 1 411 ? 54.093 32.862 9.750 1.00 23.30 383 LYS A O 1
ATOM 3154 N N . LEU A 1 412 ? 53.781 31.154 8.337 1.00 22.31 384 LEU A N 1
ATOM 3155 C CA . LEU A 1 412 ? 52.595 31.783 7.754 1.00 20.27 384 LEU A CA 1
ATOM 3156 C C . LEU A 1 412 ? 51.247 31.348 8.344 1.00 20.89 384 LEU A C 1
ATOM 3157 O O . LEU A 1 412 ? 50.294 32.135 8.359 1.00 21.60 384 LEU A O 1
ATOM 3162 N N . ALA A 1 413 ? 51.149 30.109 8.818 1.00 23.65 385 ALA A N 1
ATOM 3163 C CA . ALA A 1 413 ? 49.882 29.648 9.397 1.00 24.48 385 ALA A CA 1
ATOM 3164 C C . ALA A 1 413 ? 49.358 30.600 10.479 1.00 23.70 385 ALA A C 1
ATOM 3165 O O . ALA A 1 413 ? 48.168 30.911 10.508 1.00 26.74 385 ALA A O 1
ATOM 3167 N N . PRO A 1 414 ? 50.252 31.085 11.364 1.00 25.68 386 PRO A N 1
ATOM 3168 C CA . PRO A 1 414 ? 49.815 31.958 12.462 1.00 25.62 386 PRO A CA 1
ATOM 3169 C C . PRO A 1 414 ? 49.195 33.277 12.000 1.00 25.51 386 PRO A C 1
ATOM 3170 O O . PRO A 1 414 ? 48.453 33.885 12.764 1.00 24.75 386 PRO A O 1
ATOM 3174 N N . LEU A 1 415 ? 49.505 33.723 10.786 1.00 24.91 387 LEU A N 1
ATOM 3175 C CA . LEU A 1 415 ? 49.012 35.021 10.321 1.00 22.27 387 LEU A CA 1
ATOM 3176 C C . LEU A 1 415 ? 47.490 35.080 10.320 1.00 25.46 387 LEU A C 1
ATOM 3177 O O . LEU A 1 415 ? 46.903 36.128 10.576 1.00 28.13 387 LEU A O 1
ATOM 3182 N N . ARG A 1 416 ? 46.854 33.952 10.029 1.00 22.32 388 ARG A N 1
ATOM 3183 C CA . ARG A 1 416 ? 45.401 33.918 9.898 1.00 27.54 388 ARG A CA 1
ATOM 3184 C C . ARG A 1 416 ? 44.714 34.221 11.223 1.00 23.82 388 ARG A C 1
ATOM 3185 O O . ARG A 1 416 ? 43.566 34.670 11.247 1.00 27.40 388 ARG A O 1
ATOM 3193 N N . GLN A 1 417 ? 45.424 33.988 12.324 1.00 21.40 389 GLN A N 1
ATOM 3194 C CA . GLN A 1 417 ? 44.852 34.179 13.650 1.00 22.56 389 GLN A CA 1
ATOM 3195 C C . GLN A 1 417 ? 45.151 35.573 14.187 1.00 24.51 389 GLN A C 1
ATOM 3196 O O . GLN A 1 417 ? 44.440 36.075 15.056 1.00 30.18 389 GLN A O 1
ATOM 3202 N N . GLU A 1 418 ? 46.194 36.207 13.659 1.00 24.88 390 GLU A N 1
ATOM 3203 C CA . GLU A 1 418 ? 46.618 37.502 14.185 1.00 27.87 390 GLU A CA 1
ATOM 3204 C C . GLU A 1 418 ? 46.301 38.673 13.262 1.00 23.49 390 GLU A C 1
ATOM 3205 O O . GLU A 1 418 ? 46.281 39.826 13.698 1.00 27.13 390 GLU A O 1
ATOM 3211 N N . ASN A 1 419 ? 46.065 38.378 11.990 1.00 20.46 391 ASN A N 1
ATOM 3212 C CA . ASN A 1 419 ? 45.892 39.416 10.987 1.00 22.07 391 ASN A CA 1
ATOM 3213 C C . ASN A 1 419 ? 44.564 39.230 10.249 1.00 21.89 391 ASN A C 1
ATOM 3214 O O . ASN A 1 419 ? 44.379 38.261 9.508 1.00 21.37 391 ASN A O 1
ATOM 3219 N N . LYS A 1 420 ? 43.632 40.148 10.464 1.00 21.28 392 LYS A N 1
ATOM 3220 C CA . LYS A 1 420 ? 42.287 39.962 9.922 1.00 20.56 392 LYS A CA 1
ATOM 3221 C C . LYS A 1 420 ? 42.225 40.123 8.408 1.00 17.85 392 LYS A C 1
ATOM 3222 O O . LYS A 1 420 ? 41.295 39.646 7.771 1.00 20.09 392 LYS A O 1
ATOM 3228 N N . ALA A 1 421 ? 43.215 40.791 7.829 1.00 17.95 393 ALA A N 1
ATOM 3229 C CA . ALA A 1 421 ? 43.294 40.865 6.372 1.00 15.73 393 ALA A CA 1
ATOM 3230 C C . ALA A 1 421 ? 43.510 39.479 5.762 1.00 19.81 393 ALA A C 1
ATOM 3231 O O . ALA A 1 421 ? 42.989 39.177 4.686 1.00 22.64 393 ALA A O 1
ATOM 3233 N N . VAL A 1 422 ? 44.287 38.637 6.436 1.00 16.82 394 VAL A N 1
ATOM 3234 C CA . VAL A 1 422 ? 44.540 37.296 5.909 1.00 18.66 394 VAL A CA 1
ATOM 3235 C C . VAL A 1 422 ? 43.289 36.412 6.044 1.00 18.72 394 VAL A C 1
ATOM 3236 O O . VAL A 1 422 ? 42.930 35.660 5.131 1.00 18.15 394 VAL A O 1
ATOM 3240 N N . ALA A 1 423 ? 42.615 36.524 7.184 1.00 19.12 395 ALA A N 1
ATOM 3241 C CA . ALA A 1 423 ? 41.431 35.720 7.443 1.00 18.02 395 ALA A CA 1
ATOM 3242 C C . ALA A 1 423 ? 40.223 36.165 6.620 1.00 19.73 395 ALA A C 1
ATOM 3243 O O . ALA A 1 423 ? 39.481 35.325 6.106 1.00 19.28 395 ALA A O 1
ATOM 3245 N N . TYR A 1 424 ? 40.021 37.479 6.500 1.00 16.92 396 TYR A N 1
ATOM 3246 C CA . TYR A 1 424 ? 38.758 38.012 5.967 1.00 17.62 396 TYR A CA 1
ATOM 3247 C C . TYR A 1 424 ? 38.888 38.948 4.778 1.00 20.98 396 TYR A C 1
ATOM 3248 O O . TYR A 1 424 ? 37.880 39.304 4.156 1.00 23.18 396 TYR A O 1
ATOM 3257 N N . GLY A 1 425 ? 40.107 39.387 4.481 1.00 19.34 397 GLY A N 1
ATOM 3258 C CA . GLY A 1 425 ? 40.281 40.484 3.550 1.00 21.30 397 GLY A CA 1
ATOM 3259 C C . GLY A 1 425 ? 39.980 40.189 2.094 1.00 23.84 397 GLY A C 1
ATOM 3260 O O . GLY A 1 425 ? 40.027 39.043 1.644 1.00 22.77 397 GLY A O 1
ATOM 3261 N N . SER A 1 426 ? 39.680 41.249 1.352 1.00 24.67 398 SER A N 1
ATOM 3262 C CA . SER A 1 426 ? 39.591 41.172 -0.096 1.00 22.72 398 SER A CA 1
ATOM 3263 C C . SER A 1 426 ? 41.005 41.057 -0.641 1.00 19.42 398 SER A C 1
ATOM 3264 O O . SER A 1 426 ? 41.968 41.001 0.126 1.00 25.44 398 SER A O 1
ATOM 3267 N N . THR A 1 427 ? 41.128 41.029 -1.962 1.00 20.14 399 THR A N 1
ATOM 3268 C CA . THR A 1 427 ? 42.426 40.895 -2.612 1.00 22.59 399 THR A CA 1
ATOM 3269 C C . THR A 1 427 ? 42.535 41.912 -3.736 1.00 24.60 399 THR A C 1
ATOM 3270 O O . THR A 1 427 ? 41.590 42.086 -4.505 1.00 27.70 399 THR A O 1
ATOM 3274 N N . LYS A 1 428 ? 43.680 42.592 -3.817 1.00 20.68 400 LYS A N 1
ATOM 3275 C CA . LYS A 1 428 ? 43.936 43.560 -4.884 1.00 19.99 400 LYS A CA 1
ATOM 3276 C C . LYS A 1 428 ? 45.299 43.307 -5.514 1.00 20.61 400 LYS A C 1
ATOM 3277 O O . LYS A 1 428 ? 46.263 42.984 -4.820 1.00 26.68 400 LYS A O 1
ATOM 3283 N N . GLU A 1 429 ? 45.384 43.467 -6.828 1.00 20.33 401 GLU A N 1
ATOM 3284 C CA . GLU A 1 429 ? 46.659 43.338 -7.522 1.00 24.96 401 GLU A CA 1
ATOM 3285 C C . GLU A 1 429 ? 47.418 44.658 -7.459 1.00 21.17 401 GLU A C 1
ATOM 3286 O O . GLU A 1 429 ? 46.885 45.695 -7.837 1.00 27.80 401 GLU A O 1
ATOM 3292 N N . ARG A 1 430 ? 48.659 44.620 -6.976 1.00 22.63 402 ARG A N 1
ATOM 3293 C CA . ARG A 1 430 ? 49.489 45.825 -6.903 1.00 23.55 402 ARG A CA 1
ATOM 3294 C C . ARG A 1 430 ? 50.600 45.861 -7.959 1.00 26.56 402 ARG A C 1
ATOM 3295 O O . ARG A 1 430 ? 51.073 46.940 -8.342 1.00 27.13 402 ARG A O 1
ATOM 3303 N N . TRP A 1 431 ? 51.025 44.686 -8.416 1.00 24.62 403 TRP A N 1
ATOM 3304 C CA . TRP A 1 431 ? 52.063 44.598 -9.442 1.00 21.35 403 TRP A CA 1
ATOM 3305 C C . TRP A 1 431 ? 51.954 43.233 -10.097 1.00 27.31 403 TRP A C 1
ATOM 3306 O O . TRP A 1 431 ? 51.672 42.242 -9.429 1.00 25.00 403 TRP A O 1
ATOM 3317 N N . ILE A 1 432 ? 52.163 43.175 -11.405 1.00 23.23 404 ILE A N 1
ATOM 3318 C CA . ILE A 1 432 ? 52.056 41.902 -12.098 1.00 26.62 404 ILE A CA 1
ATOM 3319 C C . ILE A 1 432 ? 52.835 41.913 -13.404 1.00 27.15 404 ILE A C 1
ATOM 3320 O O . ILE A 1 432 ? 52.893 42.934 -14.104 1.00 28.30 404 ILE A O 1
ATOM 3325 N N . ASN A 1 433 ? 53.477 40.784 -13.692 1.00 29.78 405 ASN A N 1
ATOM 3326 C CA . ASN A 1 433 ? 53.882 40.438 -15.051 1.00 28.08 405 ASN A CA 1
ATOM 3327 C C . ASN A 1 433 ? 53.736 38.931 -15.210 1.00 26.50 405 ASN A C 1
ATOM 3328 O O . ASN A 1 433 ? 53.054 38.294 -14.402 1.00 27.24 405 ASN A O 1
ATOM 3333 N N . ASP A 1 434 ? 54.335 38.345 -16.239 1.00 28.76 406 ASP A N 1
ATOM 3334 C CA . ASP A 1 434 ? 54.115 36.916 -16.463 1.00 30.30 406 ASP A CA 1
ATOM 3335 C C . ASP A 1 434 ? 54.534 36.048 -15.278 1.00 28.08 406 ASP A C 1
ATOM 3336 O O . ASP A 1 434 ? 53.887 35.046 -14.982 1.00 28.67 406 ASP A O 1
ATOM 3341 N N . ASP A 1 435 ? 55.605 36.437 -14.594 1.00 26.08 407 ASP A N 1
ATOM 3342 C CA . ASP A 1 435 ? 56.172 35.604 -13.537 1.00 25.68 407 ASP A CA 1
ATOM 3343 C C . ASP A 1 435 ? 55.923 36.129 -12.127 1.00 26.17 407 ASP A C 1
ATOM 3344 O O . ASP A 1 435 ? 56.097 35.401 -11.150 1.00 25.63 407 ASP A O 1
ATOM 3349 N N . VAL A 1 436 ? 55.525 37.389 -12.023 1.00 23.44 408 VAL A N 1
ATOM 3350 C CA . VAL A 1 436 ? 55.417 38.048 -10.729 1.00 22.12 408 VAL A CA 1
ATOM 3351 C C . VAL A 1 436 ? 53.985 38.454 -10.419 1.00 21.98 408 VAL A C 1
ATOM 3352 O O . VAL A 1 436 ? 53.276 38.979 -11.279 1.00 27.82 408 VAL A O 1
ATOM 3356 N N . LEU A 1 437 ? 53.562 38.201 -9.186 1.00 21.69 409 LEU A N 1
ATOM 3357 C CA . LEU A 1 437 ? 52.308 38.752 -8.689 1.00 20.73 409 LEU A CA 1
ATOM 3358 C C . LEU A 1 437 ? 52.562 39.348 -7.322 1.00 24.69 409 LEU A C 1
ATOM 3359 O O . LEU A 1 437 ? 53.110 38.679 -6.446 1.00 24.19 409 LEU A O 1
ATOM 3364 N N . ILE A 1 438 ? 52.173 40.606 -7.144 1.00 22.07 410 ILE A N 1
ATOM 3365 C CA . ILE A 1 438 ? 52.228 41.238 -5.840 1.00 20.99 410 ILE A CA 1
ATOM 3366 C C . ILE A 1 438 ? 50.808 41.627 -5.487 1.00 24.45 410 ILE A C 1
ATOM 3367 O O . ILE A 1 438 ? 50.202 42.478 -6.145 1.00 23.42 410 ILE A O 1
ATOM 3372 N N . TYR A 1 439 ? 50.268 40.982 -4.461 1.00 22.20 411 TYR A N 1
ATOM 3373 C CA . TYR A 1 439 ? 48.881 41.216 -4.074 1.00 22.84 411 TYR A CA 1
ATOM 3374 C C . TYR A 1 439 ? 48.758 41.724 -2.651 1.00 21.23 411 TYR A C 1
ATOM 3375 O O . TYR A 1 439 ? 49.596 41.433 -1.799 1.00 20.68 411 TYR A O 1
ATOM 3384 N N . GLU A 1 440 ? 47.705 42.497 -2.415 1.00 19.73 412 GLU A N 1
ATOM 3385 C CA . GLU A 1 440 ? 47.440 43.110 -1.118 1.00 18.50 412 GLU A CA 1
ATOM 3386 C C . GLU A 1 440 ? 46.093 42.635 -0.580 1.00 20.66 412 GLU A C 1
ATOM 3387 O O . GLU A 1 440 ? 45.107 42.590 -1.319 1.00 26.26 412 GLU A O 1
ATOM 3393 N N . ARG A 1 441 ? 46.050 42.263 0.696 1.00 18.09 413 ARG A N 1
ATOM 3394 C CA . ARG A 1 441 ? 44.783 41.953 1.354 1.00 21.58 413 ARG A CA 1
ATOM 3395 C C . ARG A 1 441 ? 44.582 43.023 2.416 1.00 21.02 413 ARG A C 1
ATOM 3396 O O . ARG A 1 441 ? 45.553 43.516 2.996 1.00 22.14 413 ARG A O 1
ATOM 3404 N N . SER A 1 442 ? 43.334 43.387 2.675 1.00 20.64 414 SER A N 1
ATOM 3405 C CA . SER A 1 442 ? 43.062 44.356 3.731 1.00 22.16 414 SER A CA 1
ATOM 3406 C C . SER A 1 442 ? 41.719 44.111 4.407 1.00 21.72 414 SER A C 1
ATOM 3407 O O . SER A 1 442 ? 40.775 43.620 3.786 1.00 24.60 414 SER A O 1
ATOM 3410 N N . PHE A 1 443 ? 41.660 44.440 5.692 1.00 20.47 415 PHE A N 1
ATOM 3411 C CA . PHE A 1 443 ? 40.441 44.321 6.475 1.00 23.21 415 PHE A CA 1
ATOM 3412 C C . PHE A 1 443 ? 40.523 45.278 7.656 1.00 25.03 415 PHE A C 1
ATOM 3413 O O . PHE A 1 443 ? 41.371 45.117 8.534 1.00 23.46 415 PHE A O 1
ATOM 3421 N N . ASN A 1 444 ? 39.650 46.280 7.662 1.00 27.84 416 ASN A N 1
ATOM 3422 C CA . ASN A 1 444 ? 39.556 47.229 8.769 1.00 29.39 416 ASN A CA 1
ATOM 3423 C C . ASN A 1 444 ? 40.904 47.678 9.345 1.00 35.42 416 ASN A C 1
ATOM 3424 O O . ASN A 1 444 ? 41.126 47.616 10.555 1.00 36.66 416 ASN A O 1
ATOM 3429 N N . GLY A 1 445 ? 41.810 48.125 8.486 1.00 30.50 417 GLY A N 1
ATOM 3430 C CA . GLY A 1 445 ? 43.083 48.624 8.970 1.00 29.85 417 GLY A CA 1
ATOM 3431 C C . GLY A 1 445 ? 44.204 47.609 9.102 1.00 26.39 417 GLY A C 1
ATOM 3432 O O . GLY A 1 445 ? 45.357 48.002 9.279 1.00 28.01 417 GLY A O 1
ATOM 3433 N N . ASP A 1 446 ? 43.882 46.318 9.043 1.00 21.44 418 ASP A N 1
ATOM 3434 C CA . ASP A 1 446 ? 44.919 45.290 8.949 1.00 19.81 418 ASP A CA 1
ATOM 3435 C C . ASP A 1 446 ? 45.268 45.103 7.476 1.00 20.91 418 ASP A C 1
ATOM 3436 O O . ASP A 1 446 ? 44.392 45.190 6.614 1.00 22.53 418 ASP A O 1
ATOM 3441 N N . TYR A 1 447 ? 46.536 44.824 7.188 1.00 18.98 419 TYR A N 1
ATOM 3442 C CA . TYR A 1 447 ? 46.994 44.653 5.807 1.00 18.83 419 TYR A CA 1
ATOM 3443 C C . TYR A 1 447 ? 47.959 43.489 5.643 1.00 17.78 419 TYR A C 1
ATOM 3444 O O . TYR A 1 447 ? 48.690 43.143 6.564 1.00 19.85 419 TYR A O 1
ATOM 3453 N N . LEU A 1 448 ? 47.953 42.903 4.451 1.00 18.18 420 LEU A N 1
ATOM 3454 C CA . LEU A 1 448 ? 48.982 41.962 4.032 1.00 17.29 420 LEU A CA 1
ATOM 3455 C C . LEU A 1 448 ? 49.403 42.337 2.619 1.00 19.30 420 LEU A C 1
ATOM 3456 O O . LEU A 1 448 ? 48.568 42.695 1.789 1.00 20.85 420 LEU A O 1
ATOM 3461 N N . LEU A 1 449 ? 50.704 42.276 2.357 1.00 19.99 421 LEU A N 1
ATOM 3462 C CA . LEU A 1 449 ? 51.224 42.480 1.010 1.00 18.18 421 LEU A CA 1
ATOM 3463 C C . LEU A 1 449 ? 52.190 41.343 0.719 1.00 19.60 421 LEU A C 1
ATOM 3464 O O . LEU A 1 449 ? 53.113 41.087 1.489 1.00 22.52 421 LEU A O 1
ATOM 3469 N N . VAL A 1 450 ? 51.967 40.647 -0.386 1.00 18.71 422 VAL A N 1
ATOM 3470 C CA . VAL A 1 450 ? 52.775 39.480 -0.719 1.00 18.07 422 VAL A CA 1
ATOM 3471 C C . VAL A 1 450 ? 53.322 39.622 -2.125 1.00 19.17 422 VAL A C 1
ATOM 3472 O O . VAL A 1 450 ? 52.577 39.922 -3.058 1.00 21.13 422 VAL A O 1
ATOM 3476 N N . ALA A 1 451 ? 54.631 39.425 -2.263 1.00 20.48 423 ALA A N 1
ATOM 3477 C CA . ALA A 1 451 ? 55.287 39.452 -3.560 1.00 22.78 423 ALA A CA 1
ATOM 3478 C C . ALA A 1 451 ? 55.800 38.049 -3.866 1.00 24.55 423 ALA A C 1
ATOM 3479 O O . ALA A 1 451 ? 56.527 37.465 -3.065 1.00 23.41 423 ALA A O 1
ATOM 3481 N N . ILE A 1 452 ? 55.405 37.515 -5.017 1.00 22.57 424 ILE A N 1
ATOM 3482 C CA . ILE A 1 452 ? 55.831 36.186 -5.453 1.00 22.32 424 ILE A CA 1
ATOM 3483 C C . ILE A 1 452 ? 56.429 36.260 -6.849 1.00 25.99 424 ILE A C 1
ATOM 3484 O O . ILE A 1 452 ? 55.818 36.824 -7.754 1.00 26.32 424 ILE A O 1
ATOM 3489 N N . ASN A 1 453 ? 57.627 35.698 -7.015 1.00 26.53 425 ASN A N 1
ATOM 3490 C CA . ASN A 1 453 ? 58.213 35.491 -8.326 1.00 25.50 425 ASN A CA 1
ATOM 3491 C C . ASN A 1 453 ? 58.332 33.988 -8.563 1.00 24.91 425 ASN A C 1
ATOM 3492 O O . ASN A 1 453 ? 59.165 33.321 -7.948 1.00 26.68 425 ASN A O 1
ATOM 3497 N N . LYS A 1 454 ? 57.493 33.447 -9.439 1.00 24.50 426 LYS A N 1
ATOM 3498 C CA . LYS A 1 454 ? 57.460 32.000 -9.646 1.00 26.13 426 LYS A CA 1
ATOM 3499 C C . LYS A 1 454 ? 58.619 31.493 -10.508 1.00 28.64 426 LYS A C 1
ATOM 3500 O O . LYS A 1 454 ? 58.892 30.292 -10.552 1.00 28.87 426 LYS A O 1
ATOM 3506 N N . ASN A 1 455 ? 59.302 32.405 -11.190 1.00 28.21 427 ASN A N 1
ATOM 3507 C CA . ASN A 1 455 ? 60.438 32.018 -12.020 1.00 26.98 427 ASN A CA 1
ATOM 3508 C C . ASN A 1 455 ? 61.699 31.816 -11.180 1.00 32.70 427 ASN A C 1
ATOM 3509 O O . ASN A 1 455 ? 62.229 32.768 -10.606 1.00 31.37 427 ASN A O 1
ATOM 3514 N N . VAL A 1 456 ? 62.172 30.574 -11.103 1.00 31.57 428 VAL A N 1
ATOM 3515 C CA . VAL A 1 456 ? 63.342 30.265 -10.283 1.00 36.46 428 VAL A CA 1
ATOM 3516 C C . VAL A 1 456 ? 64.657 30.591 -10.994 1.00 39.52 428 VAL A C 1
ATOM 3517 O O . VAL A 1 456 ? 65.736 30.420 -10.423 1.00 45.42 428 VAL A O 1
ATOM 3521 N N . ASN A 1 457 ? 64.562 31.078 -12.229 1.00 34.45 429 ASN A N 1
ATOM 3522 C CA . ASN A 1 457 ? 65.744 31.335 -13.049 1.00 40.96 429 ASN A CA 1
ATOM 3523 C C . ASN A 1 457 ? 65.976 32.803 -13.379 1.00 38.86 429 ASN A C 1
ATOM 3524 O O . ASN A 1 457 ? 66.967 33.146 -14.022 1.00 41.62 429 ASN A O 1
ATOM 3529 N N . GLN A 1 458 ? 65.068 33.671 -12.952 1.00 40.23 430 GLN A N 1
ATOM 3530 C CA . GLN A 1 458 ? 65.125 35.065 -13.369 1.00 34.59 430 GLN A CA 1
ATOM 3531 C C . GLN A 1 458 ? 64.660 36.005 -12.269 1.00 34.41 430 GLN A C 1
ATOM 3532 O O . GLN A 1 458 ? 63.729 35.690 -11.532 1.00 35.61 430 GLN A O 1
ATOM 3538 N N . ALA A 1 459 ? 65.317 37.159 -12.163 1.00 31.77 431 ALA A N 1
ATOM 3539 C CA . ALA A 1 459 ? 64.926 38.192 -11.208 1.00 29.15 431 ALA A CA 1
ATOM 3540 C C . ALA A 1 459 ? 64.285 39.356 -11.946 1.00 31.50 431 ALA A C 1
ATOM 3541 O O . ALA A 1 459 ? 64.511 39.535 -13.143 1.00 34.27 431 ALA A O 1
ATOM 3543 N N . TYR A 1 460 ? 63.490 40.146 -11.226 1.00 28.26 432 TYR A N 1
ATOM 3544 C CA . TYR A 1 460 ? 62.767 41.264 -11.821 1.00 31.66 432 TYR A CA 1
ATOM 3545 C C . TYR A 1 460 ? 62.861 42.509 -10.962 1.00 29.59 432 TYR A C 1
ATOM 3546 O O . TYR A 1 460 ? 62.708 42.448 -9.742 1.00 29.79 432 TYR A O 1
ATOM 3555 N N . THR A 1 461 ? 63.095 43.644 -11.610 1.00 30.00 433 THR A N 1
ATOM 3556 C CA . THR A 1 461 ? 63.102 44.915 -10.915 1.00 29.04 433 THR A CA 1
ATOM 3557 C C . THR A 1 461 ? 61.673 45.417 -10.787 1.00 25.55 433 THR A C 1
ATOM 3558 O O . THR A 1 461 ? 60.958 45.545 -11.784 1.00 27.69 433 THR A O 1
ATOM 3562 N N . ILE A 1 462 ? 61.252 45.668 -9.551 1.00 25.71 434 ILE A N 1
ATOM 3563 C CA . ILE A 1 462 ? 59.901 46.149 -9.287 1.00 26.96 434 ILE A CA 1
ATOM 3564 C C . ILE A 1 462 ? 59.891 47.655 -9.051 1.00 26.32 434 ILE A C 1
ATOM 3565 O O . ILE A 1 462 ? 60.428 48.128 -8.048 1.00 27.00 434 ILE A O 1
ATOM 3570 N N . SER A 1 463 ? 59.295 48.404 -9.977 1.00 23.03 435 SER A N 1
ATOM 3571 C CA A SER A 1 463 ? 59.172 49.857 -9.850 0.62 21.70 435 SER A CA 1
ATOM 3572 C CA B SER A 1 463 ? 59.167 49.848 -9.809 0.38 24.63 435 SER A CA 1
ATOM 3573 C C . SER A 1 463 ? 57.705 50.266 -9.894 1.00 25.32 435 SER A C 1
ATOM 3574 O O . SER A 1 463 ? 56.883 49.564 -10.478 1.00 25.73 435 SER A O 1
ATOM 3579 N N . GLY A 1 464 ? 57.381 51.402 -9.284 1.00 24.11 436 GLY A N 1
ATOM 3580 C CA . GLY A 1 464 ? 56.023 51.923 -9.315 1.00 25.41 436 GLY A CA 1
ATOM 3581 C C . GLY A 1 464 ? 55.025 51.225 -8.400 1.00 26.83 436 GLY A C 1
ATOM 3582 O O . GLY A 1 464 ? 53.817 51.467 -8.484 1.00 26.86 436 GLY A O 1
ATOM 3583 N N . LEU A 1 465 ? 55.510 50.364 -7.514 1.00 25.93 437 LEU A N 1
ATOM 3584 C CA . LEU A 1 465 ? 54.610 49.667 -6.591 1.00 23.39 437 LEU A CA 1
ATOM 3585 C C . LEU A 1 465 ? 53.909 50.641 -5.639 1.00 24.96 437 LEU A C 1
ATOM 3586 O O . LEU A 1 465 ? 54.549 51.518 -5.060 1.00 26.11 437 LEU A O 1
ATOM 3591 N N . LEU A 1 466 ? 52.591 50.491 -5.502 1.00 28.06 438 LEU A N 1
ATOM 3592 C CA . LEU A 1 466 ? 51.796 51.256 -4.543 1.00 26.90 438 LEU A CA 1
ATOM 3593 C C . LEU A 1 466 ? 51.169 50.314 -3.527 1.00 22.29 438 LEU A C 1
ATOM 3594 O O . LEU A 1 466 ? 50.831 49.175 -3.849 1.00 29.93 438 LEU A O 1
ATOM 3599 N N . THR A 1 467 ? 51.008 50.785 -2.299 1.00 23.37 439 THR A N 1
ATOM 3600 C CA . THR A 1 467 ? 50.307 49.999 -1.295 1.00 25.41 439 THR A CA 1
ATOM 3601 C C . THR A 1 467 ? 49.517 50.900 -0.358 1.00 25.32 439 THR A C 1
ATOM 3602 O O . THR A 1 467 ? 49.841 52.079 -0.194 1.00 31.19 439 THR A O 1
ATOM 3606 N N . GLU A 1 468 ? 48.466 50.352 0.240 1.00 25.35 440 GLU A N 1
ATOM 3607 C CA A GLU A 1 468 ? 47.655 51.090 1.203 0.46 27.29 440 GLU A CA 1
ATOM 3608 C CA B GLU A 1 468 ? 47.672 51.111 1.198 0.54 25.80 440 GLU A CA 1
ATOM 3609 C C . GLU A 1 468 ? 48.184 50.920 2.623 1.00 26.32 440 GLU A C 1
ATOM 3610 O O . GLU A 1 468 ? 47.657 51.501 3.565 1.00 25.83 440 GLU A O 1
ATOM 3621 N N . MET A 1 469 ? 49.224 50.111 2.783 1.00 25.42 441 MET A N 1
ATOM 3622 C CA . MET A 1 469 ? 49.799 49.934 4.110 1.00 26.65 441 MET A CA 1
ATOM 3623 C C . MET A 1 469 ? 50.420 51.235 4.587 1.00 26.11 441 MET A C 1
ATOM 3624 O O . MET A 1 469 ? 50.941 52.005 3.785 1.00 26.51 441 MET A O 1
ATOM 3629 N N . PRO A 1 470 ? 50.345 51.493 5.898 1.00 25.71 442 PRO A N 1
ATOM 3630 C CA . PRO A 1 470 ? 50.876 52.736 6.467 1.00 24.61 442 PRO A CA 1
ATOM 3631 C C . PRO A 1 470 ? 52.385 52.843 6.284 1.00 24.81 442 PRO A C 1
ATOM 3632 O O . PRO A 1 470 ? 53.077 51.828 6.198 1.00 26.39 442 PRO A O 1
ATOM 3636 N N . ALA A 1 471 ? 52.884 54.071 6.214 1.00 24.03 443 ALA A N 1
ATOM 3637 C CA . ALA A 1 471 ? 54.300 54.290 5.976 1.00 24.46 443 ALA A CA 1
ATOM 3638 C C . ALA A 1 471 ? 55.146 53.727 7.112 1.00 29.72 443 ALA A C 1
ATOM 3639 O O . ALA A 1 471 ? 54.922 54.039 8.283 1.00 32.20 443 ALA A O 1
ATOM 3641 N N . GLN A 1 472 ? 56.115 52.894 6.747 1.00 25.27 444 GLN A N 1
ATOM 3642 C CA . GLN A 1 472 ? 57.119 52.375 7.674 1.00 26.35 444 GLN A CA 1
ATOM 3643 C C . GLN A 1 472 ? 57.984 51.374 6.928 1.00 28.32 444 GLN A C 1
ATOM 3644 O O . GLN A 1 472 ? 57.727 51.081 5.759 1.00 25.29 444 GLN A O 1
ATOM 3650 N N . VAL A 1 473 ? 59.004 50.849 7.601 1.00 27.77 445 VAL A N 1
ATOM 3651 C CA . VAL A 1 473 ? 59.772 49.742 7.050 1.00 32.34 445 VAL A CA 1
ATOM 3652 C C . VAL A 1 473 ? 59.174 48.429 7.528 1.00 31.09 445 VAL A C 1
ATOM 3653 O O . VAL A 1 473 ? 59.002 48.220 8.728 1.00 37.75 445 VAL A O 1
ATOM 3657 N N . TYR A 1 474 ? 58.840 47.557 6.583 1.00 23.30 446 TYR A N 1
ATOM 3658 C CA . TYR A 1 474 ? 58.274 46.248 6.897 1.00 25.41 446 TYR A CA 1
ATOM 3659 C C . TYR A 1 474 ? 59.314 45.167 6.690 1.00 27.28 446 TYR A C 1
ATOM 3660 O O . TYR A 1 474 ? 60.091 45.223 5.743 1.00 29.06 446 TYR A O 1
ATOM 3669 N N . HIS A 1 475 ? 59.320 44.180 7.576 1.00 27.45 447 HIS A N 1
ATOM 3670 C CA . HIS A 1 475 ? 60.241 43.061 7.448 1.00 29.12 447 HIS A CA 1
ATOM 3671 C C . HIS A 1 475 ? 59.521 41.811 6.983 1.00 24.75 447 HIS A C 1
ATOM 3672 O O . HIS A 1 475 ? 58.354 41.603 7.308 1.00 25.95 447 HIS A O 1
ATOM 3679 N N . ASP A 1 476 ? 60.225 40.996 6.202 1.00 23.79 448 ASP A N 1
ATOM 3680 C CA . ASP A 1 476 ? 59.674 39.765 5.646 1.00 25.51 448 ASP A CA 1
ATOM 3681 C C . ASP A 1 476 ? 59.231 38.822 6.762 1.00 24.43 448 ASP A C 1
ATOM 3682 O O . ASP A 1 476 ? 60.028 38.450 7.628 1.00 25.72 448 ASP A O 1
ATOM 3687 N N . VAL A 1 477 ? 57.954 38.452 6.749 1.00 23.74 449 VAL A N 1
ATOM 3688 C CA . VAL A 1 477 ? 57.411 37.544 7.751 1.00 24.98 449 VAL A CA 1
ATOM 3689 C C . VAL A 1 477 ? 58.058 36.160 7.619 1.00 28.11 449 VAL A C 1
ATOM 3690 O O . VAL A 1 477 ? 58.136 35.403 8.583 1.00 29.01 449 VAL A O 1
ATOM 3694 N N . LEU A 1 478 ? 58.546 35.845 6.426 1.00 25.37 450 LEU A N 1
ATOM 3695 C CA . LEU A 1 478 ? 59.235 34.574 6.208 1.00 20.93 450 LEU A CA 1
ATOM 3696 C C . LEU A 1 478 ? 60.694 34.589 6.682 1.00 26.52 450 LEU A C 1
ATOM 3697 O O . LEU A 1 478 ? 61.386 33.571 6.601 1.00 29.61 450 LEU A O 1
ATOM 3702 N N . ASP A 1 479 ? 61.163 35.730 7.177 1.00 27.76 451 ASP A N 1
ATOM 3703 C CA . ASP A 1 479 ? 62.542 35.817 7.659 1.00 26.97 451 ASP A CA 1
ATOM 3704 C C . ASP A 1 479 ? 63.531 35.352 6.590 1.00 28.85 451 ASP A C 1
ATOM 3705 O O . ASP A 1 479 ? 64.529 34.699 6.897 1.00 27.25 451 ASP A O 1
ATOM 3710 N N . SER A 1 480 ? 63.234 35.687 5.338 1.00 26.47 452 SER A N 1
ATOM 3711 C CA . SER A 1 480 ? 64.120 35.420 4.212 1.00 31.44 452 SER A CA 1
ATOM 3712 C C . SER A 1 480 ? 64.257 33.927 3.921 1.00 30.10 452 SER A C 1
ATOM 3713 O O . SER A 1 480 ? 65.160 33.502 3.207 1.00 28.84 452 SER A O 1
ATOM 3716 N N . LEU A 1 481 ? 63.341 33.141 4.471 1.00 28.63 453 LEU A N 1
ATOM 3717 C CA . LEU A 1 481 ? 63.313 31.708 4.218 1.00 25.73 453 LEU A CA 1
ATOM 3718 C C . LEU A 1 481 ? 63.249 31.451 2.711 1.00 29.32 453 LEU A C 1
ATOM 3719 O O . LEU A 1 481 ? 63.913 30.548 2.194 1.00 29.57 453 LEU A O 1
ATOM 3724 N N . LEU A 1 482 ? 62.459 32.262 2.009 1.00 27.90 454 LEU A N 1
ATOM 3725 C CA . LEU A 1 482 ? 62.356 32.179 0.556 1.00 24.82 454 LEU A CA 1
ATOM 3726 C C . LEU A 1 482 ? 62.985 33.404 -0.112 1.00 28.63 454 LEU A C 1
ATOM 3727 O O . LEU A 1 482 ? 62.447 33.936 -1.091 1.00 29.81 454 LEU A O 1
ATOM 3732 N N . ASP A 1 483 ? 64.113 33.846 0.445 1.00 29.56 455 ASP A N 1
ATOM 3733 C CA . ASP A 1 483 ? 64.935 34.929 -0.113 1.00 27.40 455 ASP A CA 1
ATOM 3734 C C . ASP A 1 483 ? 64.276 36.305 -0.029 1.00 30.68 455 ASP A C 1
ATOM 3735 O O . ASP A 1 483 ? 64.679 37.242 -0.727 1.00 34.49 455 ASP A O 1
ATOM 3740 N N . GLY A 1 484 ? 63.273 36.424 0.835 1.00 27.40 456 GLY A N 1
ATOM 3741 C CA . GLY A 1 484 ? 62.532 37.665 0.988 1.00 28.45 456 GLY A CA 1
ATOM 3742 C C . GLY A 1 484 ? 63.336 38.806 1.580 1.00 28.00 456 GLY A C 1
ATOM 3743 O O . GLY A 1 484 ? 64.452 38.616 2.074 1.00 29.11 456 GLY A O 1
ATOM 3744 N N . GLN A 1 485 ? 62.755 40.001 1.544 1.00 25.99 457 GLN A N 1
ATOM 3745 C CA . GLN A 1 485 ? 63.476 41.215 1.914 1.00 27.00 457 GLN A CA 1
ATOM 3746 C C . GLN A 1 485 ? 62.544 42.216 2.579 1.00 30.61 457 GLN A C 1
ATOM 3747 O O . GLN A 1 485 ? 61.333 41.993 2.654 1.00 26.77 457 GLN A O 1
ATOM 3753 N N . SER A 1 486 ? 63.111 43.325 3.046 1.00 30.74 458 SER A N 1
ATOM 3754 C CA . SER A 1 486 ? 62.318 44.379 3.674 1.00 25.95 458 SER A CA 1
ATOM 3755 C C . SER A 1 486 ? 61.613 45.246 2.632 1.00 29.84 458 SER A C 1
ATOM 3756 O O . SER A 1 486 ? 61.950 45.214 1.449 1.00 30.91 458 SER A O 1
ATOM 3759 N N . LEU A 1 487 ? 60.627 46.013 3.084 1.00 29.70 459 LEU A N 1
ATOM 3760 C CA . LEU A 1 487 ? 59.871 46.909 2.217 1.00 28.45 459 LEU A CA 1
ATOM 3761 C C . LEU A 1 487 ? 59.709 48.252 2.910 1.00 25.10 459 LEU A C 1
ATOM 3762 O O . LEU A 1 487 ? 59.170 48.327 4.013 1.00 27.50 459 LEU A O 1
ATOM 3767 N N . ALA A 1 488 ? 60.177 49.313 2.269 1.00 27.68 460 ALA A N 1
ATOM 3768 C CA . ALA A 1 488 ? 60.021 50.648 2.824 1.00 24.96 460 ALA A CA 1
ATOM 3769 C C . ALA A 1 488 ? 58.883 51.366 2.125 1.00 26.78 460 ALA A C 1
ATOM 3770 O O . ALA A 1 488 ? 58.995 51.728 0.952 1.00 28.96 460 ALA A O 1
ATOM 3772 N N . VAL A 1 489 ? 57.788 51.565 2.852 1.00 28.35 461 VAL A N 1
ATOM 3773 C CA . VAL A 1 489 ? 56.610 52.236 2.323 1.00 26.70 461 VAL A CA 1
ATOM 3774 C C . VAL A 1 489 ? 56.593 53.703 2.763 1.00 26.35 461 VAL A C 1
ATOM 3775 O O . VAL A 1 489 ? 56.826 54.014 3.930 1.00 26.25 461 VAL A O 1
ATOM 3779 N N . LYS A 1 490 ? 56.317 54.602 1.825 1.00 28.05 462 LYS A N 1
ATOM 3780 C CA . LYS A 1 490 ? 56.352 56.035 2.101 1.00 30.24 462 LYS A CA 1
ATOM 3781 C C . LYS A 1 490 ? 54.959 56.582 2.392 1.00 29.45 462 LYS A C 1
ATOM 3782 O O . LYS A 1 490 ? 53.962 55.891 2.197 1.00 32.73 462 LYS A O 1
ATOM 3788 N N . GLU A 1 491 ? 54.897 57.829 2.855 1.00 36.02 463 GLU A N 1
ATOM 3789 C CA . GLU A 1 491 ? 53.629 58.432 3.256 1.00 38.14 463 GLU A CA 1
ATOM 3790 C C . GLU A 1 491 ? 52.578 58.420 2.151 1.00 37.58 463 GLU A C 1
ATOM 3791 O O . GLU A 1 491 ? 51.386 58.258 2.427 1.00 42.24 463 GLU A O 1
ATOM 3797 N N . ASN A 1 492 ? 53.009 58.587 0.905 1.00 31.28 464 ASN A N 1
ATOM 3798 C CA . ASN A 1 492 ? 52.066 58.624 -0.209 1.00 31.80 464 ASN A CA 1
ATOM 3799 C C . ASN A 1 492 ? 51.757 57.256 -0.818 1.00 36.00 464 ASN A C 1
ATOM 3800 O O . ASN A 1 492 ? 51.110 57.174 -1.864 1.00 33.97 464 ASN A O 1
ATOM 3805 N N . GLY A 1 493 ? 52.219 56.191 -0.162 1.00 31.16 465 GLY A N 1
ATOM 3806 C CA . GLY A 1 493 ? 51.917 54.836 -0.589 1.00 32.97 465 GLY A CA 1
ATOM 3807 C C . GLY A 1 493 ? 52.923 54.226 -1.549 1.00 33.04 465 GLY A C 1
ATOM 3808 O O . GLY A 1 493 ? 52.822 53.049 -1.895 1.00 34.46 465 GLY A O 1
ATOM 3809 N N . THR A 1 494 ? 53.903 55.014 -1.980 1.00 30.07 466 THR A N 1
ATOM 3810 C CA . THR A 1 494 ? 54.903 54.513 -2.914 1.00 29.00 466 THR A CA 1
ATOM 3811 C C . THR A 1 494 ? 56.005 53.724 -2.209 1.00 30.54 466 THR A C 1
ATOM 3812 O O . THR A 1 494 ? 56.143 53.778 -0.987 1.00 32.19 466 THR A O 1
ATOM 3816 N N . VAL A 1 495 ? 56.781 52.995 -3.003 1.00 30.59 467 VAL A N 1
ATOM 3817 C CA A VAL A 1 495 ? 57.912 52.239 -2.486 0.45 33.23 467 VAL A CA 1
ATOM 3818 C CA B VAL A 1 495 ? 57.881 52.165 -2.520 0.55 31.27 467 VAL A CA 1
ATOM 3819 C C . VAL A 1 495 ? 59.057 52.294 -3.490 1.00 40.74 467 VAL A C 1
ATOM 3820 O O . VAL A 1 495 ? 58.851 52.236 -4.704 1.00 45.79 467 VAL A O 1
ATOM 3827 N N . ASP A 1 496 ? 60.278 52.441 -2.981 1.00 36.39 468 ASP A N 1
ATOM 3828 C CA . ASP A 1 496 ? 61.441 52.523 -3.868 1.00 45.48 468 ASP A CA 1
ATOM 3829 C C . ASP A 1 496 ? 61.631 51.226 -4.655 1.00 35.58 468 ASP A C 1
ATOM 3830 O O . ASP A 1 496 ? 61.207 50.158 -4.212 1.00 37.46 468 ASP A O 1
ATOM 3835 N N . SER A 1 497 ? 62.259 51.321 -5.827 1.00 37.35 469 SER A N 1
ATOM 3836 C CA . SER A 1 497 ? 62.557 50.134 -6.632 1.00 29.47 469 SER A CA 1
ATOM 3837 C C . SER A 1 497 ? 63.290 49.084 -5.810 1.00 29.40 469 SER A C 1
ATOM 3838 O O . SER A 1 497 ? 64.160 49.408 -4.997 1.00 34.12 469 SER A O 1
ATOM 3841 N N . PHE A 1 498 ? 62.952 47.823 -6.040 1.00 30.52 470 PHE A N 1
ATOM 3842 C CA . PHE A 1 498 ? 63.712 46.734 -5.459 1.00 30.12 470 PHE A CA 1
ATOM 3843 C C . PHE A 1 498 ? 63.818 45.579 -6.444 1.00 30.66 470 PHE A C 1
ATOM 3844 O O . PHE A 1 498 ? 63.082 45.517 -7.430 1.00 28.38 470 PHE A O 1
ATOM 3852 N N . LEU A 1 499 ? 64.754 44.677 -6.182 1.00 29.99 471 LEU A N 1
ATOM 3853 C CA . LEU A 1 499 ? 64.932 43.509 -7.028 1.00 29.46 471 LEU A CA 1
ATOM 3854 C C . LEU A 1 499 ? 64.246 42.305 -6.404 1.00 28.54 471 LEU A C 1
ATOM 3855 O O . LEU A 1 499 ? 64.574 41.897 -5.292 1.00 29.45 471 LEU A O 1
ATOM 3860 N N . LEU A 1 500 ? 63.284 41.744 -7.121 1.00 23.99 472 LEU A N 1
ATOM 3861 C CA . LEU A 1 500 ? 62.614 40.532 -6.673 1.00 29.40 472 LEU A CA 1
ATOM 3862 C C . LEU A 1 500 ? 63.364 39.329 -7.243 1.00 28.91 472 LEU A C 1
ATOM 3863 O O . LEU A 1 500 ? 63.330 39.080 -8.449 1.00 29.25 472 LEU A O 1
ATOM 3868 N N . GLY A 1 501 ? 64.051 38.592 -6.376 1.00 26.92 473 GLY A N 1
ATOM 3869 C CA . GLY A 1 501 ? 64.939 37.534 -6.826 1.00 26.86 473 GLY A CA 1
ATOM 3870 C C . GLY A 1 501 ? 64.241 36.316 -7.417 1.00 27.42 473 GLY A C 1
ATOM 3871 O O . GLY A 1 501 ? 63.023 36.163 -7.303 1.00 27.40 473 GLY A O 1
ATOM 3872 N N . PRO A 1 502 ? 65.014 35.438 -8.068 1.00 30.82 474 PRO A N 1
ATOM 3873 C CA . PRO A 1 502 ? 64.421 34.223 -8.638 1.00 29.77 474 PRO A CA 1
ATOM 3874 C C . PRO A 1 502 ? 63.781 33.349 -7.570 1.00 28.92 474 PRO A C 1
ATOM 3875 O O . PRO A 1 502 ? 64.423 32.995 -6.579 1.00 33.07 474 PRO A O 1
ATOM 3879 N N . GLY A 1 503 ? 62.516 33.010 -7.777 1.00 27.65 475 GLY A N 1
ATOM 3880 C CA . GLY A 1 503 ? 61.787 32.180 -6.834 1.00 23.29 475 GLY A CA 1
ATOM 3881 C C . GLY A 1 503 ? 61.536 32.841 -5.489 1.00 25.37 475 GLY A C 1
ATOM 3882 O O . GLY A 1 503 ? 61.202 32.164 -4.524 1.00 26.44 475 GLY A O 1
ATOM 3883 N N . GLU A 1 504 ? 61.688 34.161 -5.416 1.00 25.84 476 GLU A N 1
ATOM 3884 C CA . GLU A 1 504 ? 61.498 34.862 -4.147 1.00 26.27 476 GLU A CA 1
ATOM 3885 C C . GLU A 1 504 ? 60.032 34.988 -3.730 1.00 24.91 476 GLU A C 1
ATOM 3886 O O . GLU A 1 504 ? 59.155 35.239 -4.558 1.00 25.66 476 GLU A O 1
ATOM 3892 N N . VAL A 1 505 ? 59.773 34.806 -2.438 1.00 23.83 477 VAL A N 1
ATOM 3893 C CA . VAL A 1 505 ? 58.513 35.248 -1.840 1.00 24.41 477 VAL A CA 1
ATOM 3894 C C . VAL A 1 505 ? 58.837 36.139 -0.645 1.00 26.12 477 VAL A C 1
ATOM 3895 O O . VAL A 1 505 ? 59.623 35.758 0.220 1.00 26.00 477 VAL A O 1
ATOM 3899 N N . SER A 1 506 ? 58.244 37.331 -0.617 1.00 22.68 478 SER A N 1
ATOM 3900 C CA . SER A 1 506 ? 58.310 38.216 0.541 1.00 21.39 478 SER A CA 1
ATOM 3901 C C . SER A 1 506 ? 56.907 38.436 1.069 1.00 21.16 478 SER A C 1
ATOM 3902 O O . SER A 1 506 ? 55.982 38.654 0.287 1.00 27.95 478 SER A O 1
ATOM 3905 N N . VAL A 1 507 ? 56.746 38.395 2.389 1.00 18.35 479 VAL A N 1
ATOM 3906 C CA . VAL A 1 507 ? 55.440 38.626 2.992 1.00 20.89 479 VAL A CA 1
ATOM 3907 C C . VAL A 1 507 ? 55.541 39.755 4.006 1.00 25.78 479 VAL A C 1
ATOM 3908 O O . VAL A 1 507 ? 56.363 39.705 4.922 1.00 24.25 479 VAL A O 1
ATOM 3912 N N . TRP A 1 508 ? 54.711 40.778 3.828 1.00 23.47 480 TRP A N 1
ATOM 3913 C CA . TRP A 1 508 ? 54.740 41.950 4.695 1.00 20.24 480 TRP A CA 1
ATOM 3914 C C . TRP A 1 508 ? 53.356 42.181 5.277 1.00 16.74 480 TRP A C 1
ATOM 3915 O O . TRP A 1 508 ? 52.340 41.933 4.613 1.00 21.24 480 TRP A O 1
ATOM 3926 N N . GLN A 1 509 ? 53.303 42.654 6.518 1.00 20.48 481 GLN A N 1
ATOM 3927 C CA . GLN A 1 509 ? 52.009 42.831 7.169 1.00 21.65 481 GLN A CA 1
ATOM 3928 C C . GLN A 1 509 ? 51.965 44.020 8.108 1.00 23.00 481 GLN A C 1
ATOM 3929 O O . GLN A 1 509 ? 52.985 44.447 8.648 1.00 22.81 481 GLN A O 1
ATOM 3935 N N . HIS A 1 510 ? 50.760 44.548 8.287 1.00 20.45 482 HIS A N 1
ATOM 3936 C CA . HIS A 1 510 ? 50.501 45.568 9.284 1.00 22.12 482 HIS A CA 1
ATOM 3937 C C . HIS A 1 510 ? 49.252 45.183 10.053 1.00 23.34 482 HIS A C 1
ATOM 3938 O O . HIS A 1 510 ? 48.213 44.899 9.456 1.00 25.63 482 HIS A O 1
ATOM 3945 N N . ILE A 1 511 ? 49.357 45.169 11.378 1.00 26.20 483 ILE A N 1
ATOM 3946 C CA . ILE A 1 511 ? 48.216 44.885 12.234 1.00 23.94 483 ILE A CA 1
ATOM 3947 C C . ILE A 1 511 ? 47.894 46.139 13.042 1.00 28.76 483 ILE A C 1
ATOM 3948 O O . ILE A 1 511 ? 48.776 46.727 13.667 1.00 36.87 483 ILE A O 1
ATOM 3953 N N . SER A 1 512 ? 46.639 46.567 13.008 1.00 35.79 484 SER A N 1
ATOM 3954 C CA . SER A 1 512 ? 46.228 47.739 13.772 1.00 40.94 484 SER A CA 1
ATOM 3955 C C . SER A 1 512 ? 45.376 47.338 14.970 1.00 46.15 484 SER A C 1
ATOM 3956 O O . SER A 1 512 ? 44.878 46.214 15.036 1.00 49.34 484 SER A O 1
ATOM 3959 N N . GLU A 1 513 ? 45.210 48.257 15.916 1.00 56.78 485 GLU A N 1
ATOM 3960 C CA . GLU A 1 513 ? 44.361 48.010 17.080 1.00 61.49 485 GLU A CA 1
ATOM 3961 C C . GLU A 1 513 ? 42.892 47.872 16.671 1.00 72.03 485 GLU A C 1
ATOM 3962 O O . GLU A 1 513 ? 42.546 48.065 15.504 1.00 72.97 485 GLU A O 1
ATOM 3964 N N . SER A 1 514 ? 42.038 47.536 17.636 1.00 79.36 486 SER A N 1
ATOM 3965 C CA . SER A 1 514 ? 40.600 47.401 17.400 1.00 82.71 486 SER A CA 1
ATOM 3966 C C . SER A 1 514 ? 40.073 48.510 16.488 1.00 80.41 486 SER A C 1
ATOM 3967 O O . SER A 1 514 ? 39.898 49.655 16.914 1.00 78.88 486 SER A O 1
ATOM 3969 N N . GLY A 1 515 ? 39.816 48.154 15.234 1.00 79.00 487 GLY A N 1
ATOM 3970 C CA . GLY A 1 515 ? 39.512 49.126 14.199 1.00 75.32 487 GLY A CA 1
ATOM 3971 C C . GLY A 1 515 ? 38.401 50.112 14.498 1.00 74.41 487 GLY A C 1
ATOM 3972 O O . GLY A 1 515 ? 37.576 49.904 15.390 1.00 76.59 487 GLY A O 1
ATOM 3973 N N . SER A 1 516 ? 38.392 51.205 13.746 1.00 71.79 488 SER A N 1
ATOM 3974 C CA . SER A 1 516 ? 37.271 52.130 13.769 1.00 69.62 488 SER A CA 1
ATOM 3975 C C . SER A 1 516 ? 36.331 51.718 12.644 1.00 65.34 488 SER A C 1
ATOM 3976 O O . SER A 1 516 ? 36.774 51.172 11.632 1.00 65.39 488 SER A O 1
ATOM 3979 N N . ALA A 1 517 ? 35.039 51.973 12.824 1.00 54.20 489 ALA A N 1
ATOM 3980 C CA . ALA A 1 517 ? 34.026 51.515 11.881 1.00 42.23 489 ALA A CA 1
ATOM 3981 C C . ALA A 1 517 ? 33.927 49.996 11.910 1.00 35.76 489 ALA A C 1
ATOM 3982 O O . ALA A 1 517 ? 34.925 49.292 11.747 1.00 32.36 489 ALA A O 1
ATOM 3984 N N . PRO A 1 518 ? 32.715 49.486 12.128 1.00 33.97 490 PRO A N 1
ATOM 3985 C CA . PRO A 1 518 ? 32.526 48.037 12.165 1.00 24.59 490 PRO A CA 1
ATOM 3986 C C . PRO A 1 518 ? 32.672 47.435 10.776 1.00 23.02 490 PRO A C 1
ATOM 3987 O O . PRO A 1 518 ? 32.243 48.033 9.789 1.00 26.61 490 PRO A O 1
ATOM 3991 N N . VAL A 1 519 ? 33.289 46.262 10.704 1.00 25.22 491 VAL A N 1
ATOM 3992 C CA . VAL A 1 519 ? 33.370 45.514 9.461 1.00 23.80 491 VAL A CA 1
ATOM 3993 C C . VAL A 1 519 ? 33.109 44.050 9.785 1.00 21.41 491 VAL A C 1
ATOM 3994 O O . VAL A 1 519 ? 33.717 43.501 10.700 1.00 23.39 491 VAL A O 1
ATOM 3998 N N . ILE A 1 520 ? 32.188 43.430 9.052 1.00 22.33 492 ILE A N 1
ATOM 3999 C CA . ILE A 1 520 ? 31.889 42.018 9.237 1.00 20.44 492 ILE A CA 1
ATOM 4000 C C . ILE A 1 520 ? 32.756 41.191 8.301 1.00 20.34 492 ILE A C 1
ATOM 4001 O O . ILE A 1 520 ? 32.793 41.443 7.096 1.00 21.37 492 ILE A O 1
ATOM 4006 N N . GLY A 1 521 ? 33.454 40.211 8.861 1.00 19.99 493 GLY A N 1
ATOM 4007 C CA . GLY A 1 521 ? 34.297 39.325 8.078 1.00 20.57 493 GLY A CA 1
ATOM 4008 C C . GLY A 1 521 ? 33.711 37.948 7.806 1.00 21.21 493 GLY A C 1
ATOM 4009 O O . GLY A 1 521 ? 33.989 37.353 6.765 1.00 21.17 493 GLY A O 1
ATOM 4010 N N . GLN A 1 522 ? 32.908 37.433 8.736 1.00 18.77 494 GLN A N 1
ATOM 4011 C CA . GLN A 1 522 ? 32.315 36.114 8.569 1.00 20.54 494 GLN A CA 1
ATOM 4012 C C . GLN A 1 522 ? 31.086 35.980 9.456 1.00 22.11 494 GLN A C 1
ATOM 4013 O O . GLN A 1 522 ? 31.041 36.549 10.545 1.00 20.57 494 GLN A O 1
ATOM 4019 N N . VAL A 1 523 ? 30.092 35.227 8.985 1.00 19.60 495 VAL A N 1
ATOM 4020 C CA . VAL A 1 523 ? 28.921 34.902 9.791 1.00 19.22 495 VAL A CA 1
ATOM 4021 C C . VAL A 1 523 ? 28.724 33.394 9.745 1.00 21.24 495 VAL A C 1
ATOM 4022 O O . VAL A 1 523 ? 28.718 32.800 8.661 1.00 20.84 495 VAL A O 1
ATOM 4026 N N . GLY A 1 524 ? 28.591 32.765 10.911 1.00 16.63 496 GLY A N 1
ATOM 4027 C CA . GLY A 1 524 ? 28.465 31.315 10.964 1.00 16.62 496 GLY A CA 1
ATOM 4028 C C . GLY A 1 524 ? 27.454 30.848 11.998 1.00 17.03 496 GLY A C 1
ATOM 4029 O O . GLY A 1 524 ? 27.370 31.424 13.077 1.00 18.53 496 GLY A O 1
ATOM 4030 N N . PRO A 1 525 ? 26.637 29.836 11.656 1.00 18.90 497 PRO A N 1
ATOM 4031 C CA . PRO A 1 525 ? 26.518 29.256 10.315 1.00 18.36 497 PRO A CA 1
ATOM 4032 C C . PRO A 1 525 ? 26.021 30.322 9.351 1.00 16.88 497 PRO A C 1
ATOM 4033 O O . PRO A 1 525 ? 25.572 31.378 9.797 1.00 20.96 497 PRO A O 1
ATOM 4037 N N . PRO A 1 526 ? 26.108 30.060 8.042 1.00 17.59 498 PRO A N 1
ATOM 4038 C CA . PRO A 1 526 ? 25.723 31.061 7.047 1.00 22.58 498 PRO A CA 1
ATOM 4039 C C . PRO A 1 526 ? 24.233 31.016 6.720 1.00 22.78 498 PRO A C 1
ATOM 4040 O O . PRO A 1 526 ? 23.768 31.752 5.847 1.00 22.12 498 PRO A O 1
ATOM 4044 N N . MET A 1 527 ? 23.500 30.170 7.436 1.00 18.55 499 MET A N 1
ATOM 4045 C CA . MET A 1 527 ? 22.091 29.930 7.182 1.00 19.40 499 MET A CA 1
ATOM 4046 C C . MET A 1 527 ? 21.457 29.549 8.507 1.00 20.13 499 MET A C 1
ATOM 4047 O O . MET A 1 527 ? 22.105 28.927 9.342 1.00 22.44 499 MET A O 1
ATOM 4052 N N . GLY A 1 528 ? 20.201 29.925 8.715 1.00 17.51 500 GLY A N 1
ATOM 4053 C CA . GLY A 1 528 ? 19.513 29.528 9.930 1.00 18.33 500 GLY A CA 1
ATOM 4054 C C . GLY A 1 528 ? 18.058 29.944 9.949 1.00 21.53 500 GLY A C 1
ATOM 4055 O O . GLY A 1 528 ? 17.625 30.742 9.113 1.00 21.14 500 GLY A O 1
ATOM 4056 N N . LYS A 1 529 ? 17.311 29.401 10.909 1.00 21.89 501 LYS A N 1
ATOM 4057 C CA . LYS A 1 529 ? 15.907 29.738 11.100 1.00 22.80 501 LYS A CA 1
ATOM 4058 C C . LYS A 1 529 ? 15.733 30.691 12.286 1.00 21.24 501 LYS A C 1
ATOM 4059 O O . LYS A 1 529 ? 16.630 30.831 13.110 1.00 22.30 501 LYS A O 1
ATOM 4065 N N . PRO A 1 530 ? 14.570 31.349 12.377 1.00 21.41 502 PRO A N 1
ATOM 4066 C CA . PRO A 1 530 ? 14.365 32.248 13.517 1.00 19.02 502 PRO A CA 1
ATOM 4067 C C . PRO A 1 530 ? 14.626 31.566 14.855 1.00 22.11 502 PRO A C 1
ATOM 4068 O O . PRO A 1 530 ? 14.208 30.427 15.077 1.00 23.44 502 PRO A O 1
ATOM 4072 N N . GLY A 1 531 ? 15.327 32.271 15.737 1.00 21.41 503 GLY A N 1
ATOM 4073 C CA . GLY A 1 531 ? 15.646 31.758 17.053 1.00 19.25 503 GLY A CA 1
ATOM 4074 C C . GLY A 1 531 ? 17.020 31.114 17.137 1.00 19.75 503 GLY A C 1
ATOM 4075 O O . GLY A 1 531 ? 17.560 30.973 18.228 1.00 23.07 503 GLY A O 1
ATOM 4076 N N . ASP A 1 532 ? 17.579 30.709 15.993 1.00 18.42 504 ASP A N 1
ATOM 4077 C CA . ASP A 1 532 ? 18.914 30.112 15.962 1.00 21.99 504 ASP A CA 1
ATOM 4078 C C . ASP A 1 532 ? 19.974 31.125 16.369 1.00 18.34 504 ASP A C 1
ATOM 4079 O O . ASP A 1 532 ? 19.932 32.276 15.931 1.00 19.55 504 ASP A O 1
ATOM 4084 N N . ALA A 1 533 ? 20.944 30.693 17.175 1.00 18.97 505 ALA A N 1
ATOM 4085 C CA . ALA A 1 533 ? 22.089 31.550 17.487 1.00 17.34 505 ALA A CA 1
ATOM 4086 C C . ALA A 1 533 ? 23.111 31.518 16.354 1.00 18.77 505 ALA A C 1
ATOM 4087 O O . ALA A 1 533 ? 23.435 30.453 15.814 1.00 22.62 505 ALA A O 1
ATOM 4089 N N . VAL A 1 534 ? 23.613 32.698 16.006 1.00 16.57 506 VAL A N 1
ATOM 4090 C CA . VAL A 1 534 ? 24.562 32.864 14.919 1.00 18.79 506 VAL A CA 1
ATOM 4091 C C . VAL A 1 534 ? 25.689 33.784 15.394 1.00 19.15 506 VAL A C 1
ATOM 4092 O O . VAL A 1 534 ? 25.449 34.716 16.168 1.00 18.97 506 VAL A O 1
ATOM 4096 N N A LYS A 1 535 ? 26.914 33.509 14.953 0.53 16.78 507 LYS A N 1
ATOM 4097 N N B LYS A 1 535 ? 26.911 33.513 14.942 0.47 16.95 507 LYS A N 1
ATOM 4098 C CA A LYS A 1 535 ? 28.067 34.314 15.350 0.53 16.23 507 LYS A CA 1
ATOM 4099 C CA B LYS A 1 535 ? 28.071 34.308 15.338 0.47 16.54 507 LYS A CA 1
ATOM 4100 C C A LYS A 1 535 ? 28.536 35.224 14.221 0.53 21.79 507 LYS A C 1
ATOM 4101 C C B LYS A 1 535 ? 28.545 35.224 14.217 0.47 20.76 507 LYS A C 1
ATOM 4102 O O A LYS A 1 535 ? 28.821 34.761 13.112 0.53 20.08 507 LYS A O 1
ATOM 4103 O O B LYS A 1 535 ? 28.844 34.765 13.109 0.47 17.56 507 LYS A O 1
ATOM 4114 N N . ILE A 1 536 ? 28.621 36.518 14.519 1.00 19.19 508 ILE A N 1
ATOM 4115 C CA . ILE A 1 536 ? 29.133 37.505 13.579 1.00 18.11 508 ILE A CA 1
ATOM 4116 C C . ILE A 1 536 ? 30.556 37.840 13.991 1.00 16.35 508 ILE A C 1
ATOM 4117 O O . ILE A 1 536 ? 30.792 38.302 15.109 1.00 19.71 508 ILE A O 1
ATOM 4122 N N . SER A 1 537 ? 31.506 37.597 13.094 1.00 17.76 509 SER A N 1
ATOM 4123 C CA . SER A 1 537 ? 32.908 37.847 13.399 1.00 19.50 509 SER A CA 1
ATOM 4124 C C . SER A 1 537 ? 33.456 38.971 12.533 1.00 18.66 509 SER A C 1
ATOM 4125 O O . SER A 1 537 ? 33.139 39.062 11.352 1.00 20.88 509 SER A O 1
ATOM 4128 N N . GLY A 1 538 ? 34.290 39.820 13.118 1.00 20.64 510 GLY A N 1
ATOM 4129 C CA . GLY A 1 538 ? 34.870 40.928 12.380 1.00 20.79 510 GLY A CA 1
ATOM 4130 C C . GLY A 1 538 ? 35.776 41.764 13.257 1.00 24.52 510 GLY A C 1
ATOM 4131 O O . GLY A 1 538 ? 36.599 41.229 14.007 1.00 23.87 510 GLY A O 1
ATOM 4132 N N . SER A 1 539 ? 35.636 43.081 13.157 1.00 22.32 511 SER A N 1
ATOM 4133 C CA . SER A 1 539 ? 36.300 43.977 14.091 1.00 24.43 511 SER A CA 1
ATOM 4134 C C . SER A 1 539 ? 35.672 45.358 14.031 1.00 27.00 511 SER A C 1
ATOM 4135 O O . SER A 1 539 ? 34.876 45.651 13.134 1.00 27.35 511 SER A O 1
ATOM 4138 N N . GLY A 1 540 ? 36.021 46.197 14.999 1.00 26.53 512 GLY A N 1
ATOM 4139 C CA . GLY A 1 540 ? 35.490 47.543 15.062 1.00 27.41 512 GLY A CA 1
ATOM 4140 C C . GLY A 1 540 ? 34.057 47.644 15.553 1.00 27.72 512 GLY A C 1
ATOM 4141 O O . GLY A 1 540 ? 33.430 48.701 15.414 1.00 27.83 512 GLY A O 1
ATOM 4142 N N . PHE A 1 541 ? 33.536 46.564 16.135 1.00 26.50 513 PHE A N 1
ATOM 4143 C CA . PHE A 1 541 ? 32.151 46.542 16.617 1.00 26.50 513 PHE A CA 1
ATOM 4144 C C . PHE A 1 541 ? 31.951 47.418 17.852 1.00 27.71 513 PHE A C 1
ATOM 4145 O O . PHE A 1 541 ? 30.825 47.808 18.172 1.00 28.23 513 PHE A O 1
ATOM 4153 N N . GLY A 1 542 ? 33.044 47.719 18.550 1.00 28.05 514 GLY A N 1
ATOM 4154 C CA . GLY A 1 542 ? 32.961 48.431 19.814 1.00 30.79 514 GLY A CA 1
ATOM 4155 C C . GLY A 1 542 ? 32.681 47.474 20.960 1.00 31.64 514 GLY A C 1
ATOM 4156 O O . GLY A 1 542 ? 32.290 46.330 20.741 1.00 32.02 514 GLY A O 1
ATOM 4157 N N . SER A 1 543 ? 32.859 47.950 22.187 1.00 33.40 515 SER A N 1
ATOM 4158 C CA . SER A 1 543 ? 32.767 47.093 23.363 1.00 34.81 515 SER A CA 1
ATOM 4159 C C . SER A 1 543 ? 31.337 46.895 23.844 1.00 31.39 515 SER A C 1
ATOM 4160 O O . SER A 1 543 ? 31.028 45.897 24.492 1.00 34.78 515 SER A O 1
ATOM 4163 N N . GLU A 1 544 ? 30.475 47.857 23.532 1.00 37.19 516 GLU A N 1
ATOM 4164 C CA . GLU A 1 544 ? 29.109 47.871 24.045 1.00 38.10 516 GLU A CA 1
ATOM 4165 C C . GLU A 1 544 ? 28.098 47.655 22.935 1.00 33.24 516 GLU A C 1
ATOM 4166 O O . GLU A 1 544 ? 28.280 48.151 21.826 1.00 32.18 516 GLU A O 1
ATOM 4172 N N . PRO A 1 545 ? 27.013 46.928 23.244 1.00 34.10 517 PRO A N 1
ATOM 4173 C CA . PRO A 1 545 ? 25.974 46.619 22.262 1.00 32.33 517 PRO A CA 1
ATOM 4174 C C . PRO A 1 545 ? 25.527 47.840 21.472 1.00 33.01 517 PRO A C 1
ATOM 4175 O O . PRO A 1 545 ? 25.123 48.860 22.035 1.00 37.93 517 PRO A O 1
ATOM 4179 N N . GLY A 1 546 ? 25.640 47.727 20.155 1.00 35.61 518 GLY A N 1
ATOM 4180 C CA . GLY A 1 546 ? 25.006 48.660 19.252 1.00 31.62 518 GLY A CA 1
ATOM 4181 C C . GLY A 1 546 ? 23.780 47.938 18.749 1.00 29.24 518 GLY A C 1
ATOM 4182 O O . GLY A 1 546 ? 22.999 47.407 19.538 1.00 34.20 518 GLY A O 1
ATOM 4183 N N . THR A 1 547 ? 23.621 47.880 17.436 1.00 24.70 519 THR A N 1
ATOM 4184 C CA . THR A 1 547 ? 22.462 47.220 16.871 1.00 23.99 519 THR A CA 1
ATOM 4185 C C . THR A 1 547 ? 22.873 46.296 15.741 1.00 23.41 519 THR A C 1
ATOM 4186 O O . THR A 1 547 ? 23.896 46.508 15.083 1.00 26.01 519 THR A O 1
ATOM 4190 N N . VAL A 1 548 ? 22.083 45.251 15.538 1.00 24.20 520 VAL A N 1
ATOM 4191 C CA . VAL A 1 548 ? 22.261 44.378 14.391 1.00 21.76 520 VAL A CA 1
ATOM 4192 C C . VAL A 1 548 ? 20.951 44.311 13.620 1.00 25.92 520 VAL A C 1
ATOM 4193 O O . VAL A 1 548 ? 19.866 44.266 14.214 1.00 25.41 520 VAL A O 1
ATOM 4197 N N . TYR A 1 549 ? 21.053 44.315 12.296 1.00 25.48 521 TYR A N 1
ATOM 4198 C CA . TYR A 1 549 ? 19.873 44.246 11.440 1.00 26.41 521 TYR A CA 1
ATOM 4199 C C . TYR A 1 549 ? 19.967 43.124 10.423 1.00 23.84 521 TYR A C 1
ATOM 4200 O O . TYR A 1 549 ? 21.046 42.832 9.901 1.00 28.02 521 TYR A O 1
ATOM 4209 N N . PHE A 1 550 ? 18.827 42.496 10.153 1.00 26.31 522 PHE A N 1
ATOM 4210 C CA . PHE A 1 550 ? 18.662 41.679 8.959 1.00 23.94 522 PHE A CA 1
ATOM 4211 C C . PHE A 1 550 ? 17.665 42.412 8.089 1.00 25.85 522 PHE A C 1
ATOM 4212 O O . PHE A 1 550 ? 16.522 42.643 8.499 1.00 30.95 522 PHE A O 1
ATOM 4220 N N . ARG A 1 551 ? 18.095 42.780 6.889 1.00 26.96 523 ARG A N 1
ATOM 4221 C CA . ARG A 1 551 ? 17.302 43.668 6.064 1.00 33.35 523 ARG A CA 1
ATOM 4222 C C . ARG A 1 551 ? 17.044 44.899 6.929 1.00 36.03 523 ARG A C 1
ATOM 4223 O O . ARG A 1 551 ? 17.994 45.536 7.374 1.00 32.46 523 ARG A O 1
ATOM 4231 N N . ASP A 1 552 ? 15.783 45.226 7.197 1.00 38.65 524 ASP A N 1
ATOM 4232 C CA . ASP A 1 552 ? 15.480 46.373 8.054 1.00 35.94 524 ASP A CA 1
ATOM 4233 C C . ASP A 1 552 ? 14.870 45.960 9.395 1.00 33.31 524 ASP A C 1
ATOM 4234 O O . ASP A 1 552 ? 14.184 46.746 10.047 1.00 34.21 524 ASP A O 1
ATOM 4239 N N . THR A 1 553 ? 15.121 44.723 9.802 1.00 31.47 525 THR A N 1
ATOM 4240 C CA . THR A 1 553 ? 14.600 44.210 11.063 1.00 28.09 525 THR A CA 1
ATOM 4241 C C . THR A 1 553 ? 15.690 44.148 12.126 1.00 29.14 525 THR A C 1
ATOM 4242 O O . THR A 1 553 ? 16.749 43.571 11.891 1.00 25.67 525 THR A O 1
ATOM 4246 N N . LYS A 1 554 ? 15.430 44.742 13.290 1.00 28.55 526 LYS A N 1
ATOM 4247 C CA . LYS A 1 554 ? 16.378 44.703 14.406 1.00 27.20 526 LYS A CA 1
ATOM 4248 C C . LYS A 1 554 ? 16.459 43.279 14.967 1.00 30.48 526 LYS A C 1
ATOM 4249 O O . LYS A 1 554 ? 15.455 42.562 15.025 1.00 37.18 526 LYS A O 1
ATOM 4255 N N . ILE A 1 555 ? 17.661 42.870 15.366 1.00 22.80 527 ILE A N 1
ATOM 4256 C CA . ILE A 1 555 ? 17.900 41.507 15.823 1.00 23.55 527 ILE A CA 1
ATOM 4257 C C . ILE A 1 555 ? 18.309 41.501 17.289 1.00 24.26 527 ILE A C 1
ATOM 4258 O O . ILE A 1 555 ? 18.988 42.424 17.747 1.00 27.32 527 ILE A O 1
ATOM 4263 N N . ASP A 1 556 ? 17.918 40.459 18.021 1.00 22.47 528 ASP A N 1
ATOM 4264 C CA A ASP A 1 556 ? 18.316 40.363 19.416 0.27 25.72 528 ASP A CA 1
ATOM 4265 C CA B ASP A 1 556 ? 18.307 40.288 19.422 0.73 20.83 528 ASP A CA 1
ATOM 4266 C C . ASP A 1 556 ? 19.783 39.963 19.542 1.00 25.20 528 ASP A C 1
ATOM 4267 O O . ASP A 1 556 ? 20.259 39.032 18.887 1.00 25.43 528 ASP A O 1
ATOM 4276 N N . VAL A 1 557 ? 20.489 40.696 20.395 1.00 24.96 529 VAL A N 1
ATOM 4277 C CA . VAL A 1 557 ? 21.898 40.450 20.667 1.00 23.57 529 VAL A CA 1
ATOM 4278 C C . VAL A 1 557 ? 22.061 39.645 21.951 1.00 23.55 529 VAL A C 1
ATOM 4279 O O . VAL A 1 557 ? 21.493 39.991 22.988 1.00 24.78 529 VAL A O 1
ATOM 4283 N N . LEU A 1 558 ? 22.834 38.567 21.880 1.00 21.98 530 LEU A N 1
ATOM 4284 C CA . LEU A 1 558 ? 23.161 37.804 23.077 1.00 23.56 530 LEU A CA 1
ATOM 4285 C C . LEU A 1 558 ? 24.434 38.338 23.726 1.00 26.26 530 LEU A C 1
ATOM 4286 O O . LEU A 1 558 ? 24.432 38.711 24.902 1.00 27.52 530 LEU A O 1
ATOM 4291 N N . THR A 1 559 ? 25.519 38.379 22.959 1.00 25.23 531 THR A N 1
ATOM 4292 C CA . THR A 1 559 ? 26.794 38.891 23.466 1.00 23.64 531 THR A CA 1
ATOM 4293 C C . THR A 1 559 ? 27.448 39.795 22.429 1.00 22.38 531 THR A C 1
ATOM 4294 O O . THR A 1 559 ? 27.207 39.643 21.233 1.00 22.86 531 THR A O 1
ATOM 4298 N N . TRP A 1 560 ? 28.281 40.726 22.884 1.00 25.08 532 TRP A N 1
ATOM 4299 C CA . TRP A 1 560 ? 28.863 41.722 21.999 1.00 23.78 532 TRP A CA 1
ATOM 4300 C C . TRP A 1 560 ? 30.242 42.136 22.500 1.00 25.24 532 TRP A C 1
ATOM 4301 O O . TRP A 1 560 ? 30.392 42.549 23.652 1.00 28.62 532 TRP A O 1
ATOM 4312 N N . ASP A 1 561 ? 31.248 42.014 21.640 1.00 24.75 533 ASP A N 1
ATOM 4313 C CA . ASP A 1 561 ? 32.532 42.670 21.875 1.00 23.84 533 ASP A CA 1
ATOM 4314 C C . ASP A 1 561 ? 33.094 43.150 20.540 1.00 22.81 533 ASP A C 1
ATOM 4315 O O . ASP A 1 561 ? 32.429 43.022 19.511 1.00 25.42 533 ASP A O 1
ATOM 4320 N N . ASP A 1 562 ? 34.296 43.717 20.549 1.00 24.57 534 ASP A N 1
ATOM 4321 C CA . ASP A 1 562 ? 34.798 44.394 19.356 1.00 23.12 534 ASP A CA 1
ATOM 4322 C C . ASP A 1 562 ? 34.928 43.505 18.118 1.00 26.58 534 ASP A C 1
ATOM 4323 O O . ASP A 1 562 ? 34.849 43.998 16.994 1.00 27.59 534 ASP A O 1
ATOM 4328 N N . GLU A 1 563 ? 35.119 42.204 18.321 1.00 24.62 535 GLU A N 1
ATOM 4329 C CA . GLU A 1 563 ? 35.396 41.290 17.208 1.00 27.08 535 GLU A CA 1
ATOM 4330 C C . GLU A 1 563 ? 34.341 40.201 17.018 1.00 23.81 535 GLU A C 1
ATOM 4331 O O . GLU A 1 563 ? 34.363 39.480 16.011 1.00 22.63 535 GLU A O 1
ATOM 4337 N N . THR A 1 564 ? 33.425 40.079 17.979 1.00 22.52 536 THR A N 1
ATOM 4338 C CA . THR A 1 564 ? 32.448 38.992 17.968 1.00 23.56 536 THR A CA 1
ATOM 4339 C C . THR A 1 564 ? 31.108 39.442 18.526 1.00 23.31 536 THR A C 1
ATOM 4340 O O . THR A 1 564 ? 31.037 39.979 19.630 1.00 22.52 536 THR A O 1
ATOM 4344 N N . ILE A 1 565 ? 30.049 39.214 17.760 1.00 22.46 537 ILE A N 1
ATOM 4345 C CA . ILE A 1 565 ? 28.686 39.434 18.236 1.00 19.58 537 ILE A CA 1
ATOM 4346 C C . ILE A 1 565 ? 27.889 38.152 18.024 1.00 19.00 537 ILE A C 1
ATOM 4347 O O . ILE A 1 565 ? 27.916 37.579 16.940 1.00 21.83 537 ILE A O 1
ATOM 4352 N N . VAL A 1 566 ? 27.198 37.687 19.063 1.00 17.48 538 VAL A N 1
ATOM 4353 C CA . VAL A 1 566 ? 26.307 36.538 18.919 1.00 19.09 538 VAL A CA 1
ATOM 4354 C C . VAL A 1 566 ? 24.879 37.036 18.967 1.00 22.92 538 VAL A C 1
ATOM 4355 O O . VAL A 1 566 ? 24.503 37.777 19.874 1.00 24.36 538 VAL A O 1
ATOM 4359 N N . ILE A 1 567 ? 24.091 36.647 17.973 1.00 16.69 539 ILE A N 1
ATOM 4360 C CA . ILE A 1 567 ? 22.706 37.085 17.883 1.00 19.22 539 ILE A CA 1
ATOM 4361 C C . ILE A 1 567 ? 21.790 35.872 17.814 1.00 19.58 539 ILE A C 1
ATOM 4362 O O . ILE A 1 567 ? 22.248 34.749 17.604 1.00 21.56 539 ILE A O 1
ATOM 4367 N N . THR A 1 568 ? 20.492 36.092 17.990 1.00 19.53 540 THR A N 1
ATOM 4368 C CA . THR A 1 568 ? 19.514 35.056 17.662 1.00 19.53 540 THR A CA 1
ATOM 4369 C C . THR A 1 568 ? 18.682 35.590 16.498 1.00 20.87 540 THR A C 1
ATOM 4370 O O . THR A 1 568 ? 18.277 36.759 16.501 1.00 25.63 540 THR A O 1
ATOM 4374 N N . LEU A 1 569 ? 18.463 34.752 15.490 1.00 18.93 541 LEU A N 1
ATOM 4375 C CA . LEU A 1 569 ? 17.861 35.210 14.245 1.00 19.72 541 LEU A CA 1
ATOM 4376 C C . LEU A 1 569 ? 16.422 35.677 14.444 1.00 22.83 541 LEU A C 1
ATOM 4377 O O . LEU A 1 569 ? 15.666 35.084 15.213 1.00 23.07 541 LEU A O 1
ATOM 4382 N N . PRO A 1 570 ? 16.050 36.763 13.756 1.00 23.16 542 PRO A N 1
ATOM 4383 C CA . PRO A 1 570 ? 14.750 37.396 13.969 1.00 29.51 542 PRO A CA 1
ATOM 4384 C C . PRO A 1 570 ? 13.638 36.643 13.268 1.00 28.91 542 PRO A C 1
ATOM 4385 O O . PRO A 1 570 ? 13.874 35.933 12.285 1.00 26.38 542 PRO A O 1
ATOM 4389 N N . GLU A 1 571 ? 12.428 36.795 13.784 1.00 31.30 543 GLU A N 1
ATOM 4390 C CA A GLU A 1 571 ? 11.262 36.252 13.116 0.50 30.65 543 GLU A CA 1
ATOM 4391 C CA B GLU A 1 571 ? 11.249 36.263 13.128 0.50 32.06 543 GLU A CA 1
ATOM 4392 C C . GLU A 1 571 ? 10.730 37.308 12.155 1.00 32.94 543 GLU A C 1
ATOM 4393 O O . GLU A 1 571 ? 10.018 38.232 12.551 1.00 41.00 543 GLU A O 1
ATOM 4404 N N . THR A 1 572 ? 11.102 37.166 10.890 1.00 27.99 544 THR A N 1
ATOM 4405 C CA . THR A 1 572 ? 10.721 38.113 9.857 1.00 24.95 544 THR A CA 1
ATOM 4406 C C . THR A 1 572 ? 10.827 37.382 8.529 1.00 22.51 544 THR A C 1
ATOM 4407 O O . THR A 1 572 ? 11.403 36.301 8.471 1.00 30.18 544 THR A O 1
ATOM 4411 N N . LEU A 1 573 ? 10.273 37.956 7.468 1.00 27.15 545 LEU A N 1
ATOM 4412 C CA . LEU A 1 573 ? 10.347 37.335 6.150 1.00 25.34 545 LEU A CA 1
ATOM 4413 C C . LEU A 1 573 ? 11.785 36.949 5.839 1.00 24.40 545 LEU A C 1
ATOM 4414 O O . LEU A 1 573 ? 12.692 37.776 5.922 1.00 25.57 545 LEU A O 1
ATOM 4419 N N . GLY A 1 574 ? 11.991 35.688 5.484 1.00 24.65 546 GLY A N 1
ATOM 4420 C CA . GLY A 1 574 ? 13.329 35.185 5.237 1.00 23.18 546 GLY A CA 1
ATOM 4421 C C . GLY A 1 574 ? 13.817 35.441 3.825 1.00 22.06 546 GLY A C 1
ATOM 4422 O O . GLY A 1 574 ? 13.361 36.366 3.150 1.00 27.27 546 GLY A O 1
ATOM 4423 N N . GLY A 1 575 ? 14.743 34.601 3.376 1.00 22.81 547 GLY A N 1
ATOM 4424 C CA . GLY A 1 575 ? 15.371 34.764 2.079 1.00 25.03 547 GLY A CA 1
ATOM 4425 C C . GLY A 1 575 ? 16.814 35.182 2.261 1.00 22.09 547 GLY A C 1
ATOM 4426 O O . GLY A 1 575 ? 17.327 35.197 3.382 1.00 23.76 547 GLY A O 1
ATOM 4427 N N . LYS A 1 576 ? 17.474 35.524 1.159 1.00 25.65 548 LYS A N 1
ATOM 4428 C CA . LYS A 1 576 ? 18.844 36.017 1.221 1.00 29.24 548 LYS A CA 1
ATOM 4429 C C . LYS A 1 576 ? 18.832 37.536 1.332 1.00 25.17 548 LYS A C 1
ATOM 4430 O O . LYS A 1 576 ? 18.372 38.225 0.423 1.00 31.14 548 LYS A O 1
ATOM 4436 N N . ALA A 1 577 ? 19.329 38.054 2.450 1.00 27.03 549 ALA A N 1
ATOM 4437 C CA . ALA A 1 577 ? 19.406 39.494 2.659 1.00 27.43 549 ALA A CA 1
ATOM 4438 C C . ALA A 1 577 ? 20.679 39.792 3.424 1.00 26.22 549 ALA A C 1
ATOM 4439 O O . ALA A 1 577 ? 21.443 38.885 3.729 1.00 36.21 549 ALA A O 1
ATOM 4441 N N . GLN A 1 578 ? 20.905 41.057 3.747 1.00 27.63 550 GLN A N 1
ATOM 4442 C CA A GLN A 1 578 ? 22.146 41.451 4.402 0.40 26.60 550 GLN A CA 1
ATOM 4443 C CA B GLN A 1 578 ? 22.143 41.471 4.396 0.60 22.63 550 GLN A CA 1
ATOM 4444 C C . GLN A 1 578 ? 22.000 41.645 5.906 1.00 26.10 550 GLN A C 1
ATOM 4445 O O . GLN A 1 578 ? 21.032 42.243 6.385 1.00 24.95 550 GLN A O 1
ATOM 4456 N N . ILE A 1 579 ? 22.972 41.120 6.644 1.00 25.39 551 ILE A N 1
ATOM 4457 C CA . ILE A 1 579 ? 23.119 41.423 8.057 1.00 24.46 551 ILE A CA 1
ATOM 4458 C C . ILE A 1 579 ? 24.055 42.623 8.113 1.00 27.45 551 ILE A C 1
ATOM 4459 O O . ILE A 1 579 ? 25.073 42.646 7.424 1.00 28.44 551 ILE A O 1
ATOM 4464 N N . SER A 1 580 ? 23.696 43.634 8.899 1.00 23.27 552 SER A N 1
ATOM 4465 C CA . SER A 1 580 ? 24.564 44.783 9.102 1.00 22.91 552 SER A CA 1
ATOM 4466 C C . SER A 1 580 ? 24.659 45.096 10.590 1.00 28.26 552 SER A C 1
ATOM 4467 O O . SER A 1 580 ? 23.721 44.837 11.354 1.00 27.82 552 SER A O 1
ATOM 4470 N N . VAL A 1 581 ? 25.801 45.643 10.992 1.00 23.73 553 VAL A N 1
ATOM 4471 C CA . VAL A 1 581 ? 26.068 45.957 12.388 1.00 25.28 553 VAL A CA 1
ATOM 4472 C C . VAL A 1 581 ? 26.267 47.458 12.528 1.00 27.10 553 VAL A C 1
ATOM 4473 O O . VAL A 1 581 ? 26.983 48.058 11.739 1.00 28.76 553 VAL A O 1
ATOM 4477 N N . THR A 1 582 ? 25.628 48.065 13.522 1.00 29.73 554 THR A N 1
ATOM 4478 C CA . THR A 1 582 ? 25.870 49.472 13.822 1.00 30.00 554 THR A CA 1
ATOM 4479 C C . THR A 1 582 ? 26.468 49.564 15.214 1.00 31.07 554 THR A C 1
ATOM 4480 O O . THR A 1 582 ? 25.890 49.058 16.174 1.00 27.98 554 THR A O 1
ATOM 4484 N N . ASN A 1 583 ? 27.628 50.196 15.336 1.00 31.64 555 ASN A N 1
ATOM 4485 C CA . ASN A 1 583 ? 28.257 50.293 16.645 1.00 33.46 555 ASN A CA 1
ATOM 4486 C C . ASN A 1 583 ? 27.523 51.297 17.527 1.00 35.61 555 ASN A C 1
ATOM 4487 O O . ASN A 1 583 ? 26.608 51.993 17.073 1.00 38.79 555 ASN A O 1
ATOM 4492 N N . SER A 1 584 ? 27.908 51.353 18.794 1.00 37.84 556 SER A N 1
ATOM 4493 C CA . SER A 1 584 ? 27.248 52.244 19.730 1.00 36.23 556 SER A CA 1
ATOM 4494 C C . SER A 1 584 ? 27.502 53.703 19.346 1.00 41.33 556 SER A C 1
ATOM 4495 O O . SER A 1 584 ? 26.827 54.606 19.836 1.00 47.27 556 SER A O 1
ATOM 4498 N N . ASP A 1 585 ? 28.472 53.927 18.465 1.00 46.35 557 ASP A N 1
ATOM 4499 C CA . ASP A 1 585 ? 28.775 55.275 17.981 1.00 52.36 557 ASP A CA 1
ATOM 4500 C C . ASP A 1 585 ? 27.921 55.668 16.776 1.00 50.00 557 ASP A C 1
ATOM 4501 O O . ASP A 1 585 ? 27.981 56.804 16.308 1.00 52.06 557 ASP A O 1
ATOM 4506 N N . GLY A 1 586 ? 27.132 54.725 16.274 1.00 41.20 558 GLY A N 1
ATOM 4507 C CA . GLY A 1 586 ? 26.196 55.017 15.205 1.00 38.46 558 GLY A CA 1
ATOM 4508 C C . GLY A 1 586 ? 26.737 54.765 13.813 1.00 35.86 558 GLY A C 1
ATOM 4509 O O . GLY A 1 586 ? 26.085 55.091 12.824 1.00 45.10 558 GLY A O 1
ATOM 4510 N N . VAL A 1 587 ? 27.925 54.174 13.734 1.00 34.22 559 VAL A N 1
ATOM 4511 C CA . VAL A 1 587 ? 28.539 53.871 12.452 1.00 31.95 559 VAL A CA 1
ATOM 4512 C C . VAL A 1 587 ? 28.107 52.473 12.010 1.00 33.93 559 VAL A C 1
ATOM 4513 O O . VAL A 1 587 ? 28.187 51.520 12.787 1.00 33.23 559 VAL A O 1
ATOM 4517 N N . THR A 1 588 ? 27.636 52.354 10.771 1.00 34.87 560 THR A N 1
ATOM 4518 C CA . THR A 1 588 ? 27.116 51.079 10.273 1.00 34.62 560 THR A CA 1
ATOM 4519 C C . THR A 1 588 ? 28.120 50.357 9.370 1.00 26.88 560 THR A C 1
ATOM 4520 O O . THR A 1 588 ? 28.847 50.979 8.601 1.00 31.59 560 THR A O 1
ATOM 4524 N N . SER A 1 589 ? 28.152 49.035 9.477 1.00 31.10 561 SER A N 1
ATOM 4525 C CA . SER A 1 589 ? 29.105 48.220 8.742 1.00 26.79 561 SER A CA 1
ATOM 4526 C C . SER A 1 589 ? 28.659 47.939 7.319 1.00 32.43 561 SER A C 1
ATOM 4527 O O . SER A 1 589 ? 27.573 48.330 6.900 1.00 28.06 561 SER A O 1
ATOM 4530 N N . ASN A 1 590 ? 29.515 47.223 6.598 1.00 38.79 562 ASN A N 1
ATOM 4531 C CA . ASN A 1 590 ? 29.157 46.580 5.344 1.00 34.14 562 ASN A CA 1
ATOM 4532 C C . ASN A 1 590 ? 28.032 45.584 5.577 1.00 33.37 562 ASN A C 1
ATOM 4533 O O . ASN A 1 590 ? 27.894 45.049 6.677 1.00 32.92 562 ASN A O 1
ATOM 4538 N N . GLY A 1 591 ? 27.232 45.331 4.546 1.00 28.79 563 GLY A N 1
ATOM 4539 C CA . GLY A 1 591 ? 26.219 44.292 4.615 1.00 25.81 563 GLY A CA 1
ATOM 4540 C C . GLY A 1 591 ? 26.834 42.949 4.264 1.00 31.60 563 GLY A C 1
ATOM 4541 O O . GLY A 1 591 ? 27.693 42.863 3.383 1.00 30.83 563 GLY A O 1
ATOM 4542 N N . TYR A 1 592 ? 26.402 41.898 4.953 1.00 25.78 564 TYR A N 1
ATOM 4543 C CA . TYR A 1 592 ? 26.960 40.565 4.751 1.00 23.44 564 TYR A CA 1
ATOM 4544 C C . TYR A 1 592 ? 25.832 39.593 4.410 1.00 24.79 564 TYR A C 1
ATOM 4545 O O . TYR A 1 592 ? 24.873 39.456 5.175 1.00 26.62 564 TYR A O 1
ATOM 4554 N N . ASP A 1 593 ? 25.935 38.936 3.255 1.00 24.43 565 ASP A N 1
ATOM 4555 C CA . ASP A 1 593 ? 24.880 38.030 2.793 1.00 30.39 565 ASP A CA 1
ATOM 4556 C C . ASP A 1 593 ? 24.553 36.976 3.847 1.00 26.08 565 ASP A C 1
ATOM 4557 O O . ASP A 1 593 ? 25.449 36.317 4.373 1.00 30.51 565 ASP A O 1
ATOM 4562 N N . PHE A 1 594 ? 23.267 36.807 4.140 1.00 23.86 566 PHE A N 1
ATOM 4563 C CA . PHE A 1 594 ? 22.827 35.749 5.046 1.00 21.02 566 PHE A CA 1
ATOM 4564 C C . PHE A 1 594 ? 21.528 35.125 4.546 1.00 22.76 566 PHE A C 1
ATOM 4565 O O . PHE A 1 594 ? 20.682 35.816 3.987 1.00 27.69 566 PHE A O 1
ATOM 4573 N N . GLN A 1 595 ? 21.376 33.817 4.750 1.00 22.02 567 GLN A N 1
ATOM 4574 C CA A GLN A 1 595 ? 20.179 33.115 4.299 0.70 20.49 567 GLN A CA 1
ATOM 4575 C CA B GLN A 1 595 ? 20.189 33.099 4.305 0.30 22.82 567 GLN A CA 1
ATOM 4576 C C . GLN A 1 595 ? 19.271 32.759 5.477 1.00 21.46 567 GLN A C 1
ATOM 4577 O O . GLN A 1 595 ? 19.542 31.824 6.233 1.00 23.05 567 GLN A O 1
ATOM 4588 N N . LEU A 1 596 ? 18.186 33.517 5.626 1.00 21.09 568 LEU A N 1
ATOM 4589 C CA . LEU A 1 596 ? 17.235 33.293 6.708 1.00 20.70 568 LEU A CA 1
ATOM 4590 C C . LEU A 1 596 ? 16.132 32.344 6.259 1.00 19.89 568 LEU A C 1
ATOM 4591 O O . LEU A 1 596 ? 15.444 32.602 5.273 1.00 21.46 568 LEU A O 1
ATOM 4596 N N . LEU A 1 597 ? 15.971 31.246 6.989 1.00 18.79 569 LEU A N 1
ATOM 4597 C CA . LEU A 1 597 ? 14.951 30.256 6.678 1.00 19.97 569 LEU A CA 1
ATOM 4598 C C . LEU A 1 597 ? 13.661 30.613 7.405 1.00 18.55 569 LEU A C 1
ATOM 4599 O O . LEU A 1 597 ? 13.670 31.437 8.317 1.00 21.16 569 LEU A O 1
ATOM 4604 N N . THR A 1 598 ? 12.560 29.991 6.998 1.00 19.87 570 THR A N 1
ATOM 4605 C CA . THR A 1 598 ? 11.240 30.284 7.554 1.00 22.96 570 THR A CA 1
ATOM 4606 C C . THR A 1 598 ? 10.965 29.449 8.804 1.00 25.71 570 THR A C 1
ATOM 4607 O O . THR A 1 598 ? 10.188 29.844 9.682 1.00 25.46 570 THR A O 1
ATOM 4611 N N . GLY A 1 599 ? 11.620 28.296 8.880 1.00 18.80 571 GLY A N 1
ATOM 4612 C CA . GLY A 1 599 ? 11.477 27.399 10.009 1.00 19.94 571 GLY A CA 1
ATOM 4613 C C . GLY A 1 599 ? 12.291 26.139 9.785 1.00 19.62 571 GLY A C 1
ATOM 4614 O O . GLY A 1 599 ? 13.187 26.113 8.937 1.00 20.92 571 GLY A O 1
ATOM 4615 N N . LYS A 1 600 ? 11.977 25.092 10.541 1.00 21.15 572 LYS A N 1
ATOM 4616 C CA . LYS A 1 600 ? 12.671 23.816 10.417 1.00 18.98 572 LYS A CA 1
ATOM 4617 C C . LYS A 1 600 ? 12.445 23.257 9.017 1.00 18.44 572 LYS A C 1
ATOM 4618 O O . LYS A 1 600 ? 11.318 23.256 8.516 1.00 24.04 572 LYS A O 1
ATOM 4624 N N . GLN A 1 601 ? 13.514 22.786 8.382 1.00 16.43 573 GLN A N 1
ATOM 4625 C CA . GLN A 1 601 ? 13.432 22.332 6.995 1.00 16.12 573 GLN A CA 1
ATOM 4626 C C . GLN A 1 601 ? 13.168 20.838 6.861 1.00 18.26 573 GLN A C 1
ATOM 4627 O O . GLN A 1 601 ? 13.652 20.047 7.678 1.00 18.33 573 GLN A O 1
ATOM 4633 N N . GLU A 1 602 ? 12.414 20.461 5.821 1.00 17.62 574 GLU A N 1
ATOM 4634 C CA . GLU A 1 602 ? 12.309 19.069 5.403 1.00 15.30 574 GLU A CA 1
ATOM 4635 C C . GLU A 1 602 ? 12.490 19.008 3.896 1.00 17.10 574 GLU A C 1
ATOM 4636 O O . GLU A 1 602 ? 12.116 19.947 3.188 1.00 16.39 574 GLU A O 1
ATOM 4642 N N . SER A 1 603 ? 13.089 17.922 3.407 1.00 14.75 575 SER A N 1
ATOM 4643 C CA . SER A 1 603 ? 13.224 17.712 1.979 1.00 13.34 575 SER A CA 1
ATOM 4644 C C . SER A 1 603 ? 11.912 17.177 1.428 1.00 15.69 575 SER A C 1
ATOM 4645 O O . SER A 1 603 ? 11.479 16.069 1.791 1.00 16.38 575 SER A O 1
ATOM 4648 N N . VAL A 1 604 ? 11.290 17.954 0.544 1.00 15.09 576 VAL A N 1
ATOM 4649 C CA . VAL A 1 604 ? 10.002 17.576 -0.034 1.00 12.48 576 VAL A CA 1
ATOM 4650 C C . VAL A 1 604 ? 10.112 17.457 -1.544 1.00 15.15 576 VAL A C 1
ATOM 4651 O O . VAL A 1 604 ? 10.557 18.384 -2.224 1.00 17.83 576 VAL A O 1
ATOM 4655 N N . ARG A 1 605 ? 9.734 16.297 -2.070 1.00 12.66 577 ARG A N 1
ATOM 4656 C CA . ARG A 1 605 ? 9.708 16.108 -3.509 1.00 12.96 577 ARG A CA 1
ATOM 4657 C C . ARG A 1 605 ? 8.396 16.663 -4.064 1.00 16.90 577 ARG A C 1
ATOM 4658 O O . ARG A 1 605 ? 7.315 16.167 -3.738 1.00 16.75 577 ARG A O 1
ATOM 4666 N N . PHE A 1 606 ? 8.497 17.696 -4.896 1.00 14.27 578 PHE A N 1
ATOM 4667 C CA . PHE A 1 606 ? 7.336 18.269 -5.564 1.00 14.96 578 PHE A CA 1
ATOM 4668 C C . PHE A 1 606 ? 7.223 17.592 -6.917 1.00 17.45 578 PHE A C 1
ATOM 4669 O O . PHE A 1 606 ? 8.210 17.495 -7.655 1.00 18.20 578 PHE A O 1
ATOM 4677 N N . VAL A 1 607 ? 6.026 17.097 -7.221 1.00 15.98 579 VAL A N 1
ATOM 4678 C CA . VAL A 1 607 ? 5.759 16.402 -8.473 1.00 17.84 579 VAL A CA 1
ATOM 4679 C C . VAL A 1 607 ? 4.569 17.074 -9.144 1.00 15.83 579 VAL A C 1
ATOM 4680 O O . VAL A 1 607 ? 3.553 17.315 -8.501 1.00 18.48 579 VAL A O 1
ATOM 4684 N N . VAL A 1 608 ? 4.700 17.394 -10.427 1.00 15.62 580 VAL A N 1
ATOM 4685 C CA . VAL A 1 608 ? 3.615 18.021 -11.173 1.00 15.29 580 VAL A CA 1
ATOM 4686 C C . VAL A 1 608 ? 3.370 17.218 -12.447 1.00 19.38 580 VAL A C 1
ATOM 4687 O O . VAL A 1 608 ? 4.293 17.004 -13.243 1.00 20.72 580 VAL A O 1
ATOM 4691 N N . ASP A 1 609 ? 2.133 16.757 -12.620 1.00 20.04 581 ASP A N 1
ATOM 4692 C CA . ASP A 1 609 ? 1.751 15.966 -13.785 1.00 21.25 581 ASP A CA 1
ATOM 4693 C C . ASP A 1 609 ? 1.167 16.838 -14.897 1.00 20.81 581 ASP A C 1
ATOM 4694 O O . ASP A 1 609 ? 0.698 17.955 -14.652 1.00 23.07 581 ASP A O 1
ATOM 4699 N N . ASN A 1 610 ? 1.197 16.315 -16.118 1.00 22.04 582 ASN A N 1
ATOM 4700 C CA . ASN A 1 610 ? 0.493 16.930 -17.233 1.00 24.53 582 ASN A CA 1
ATOM 4701 C C . ASN A 1 610 ? 0.970 18.349 -17.519 1.00 25.47 582 ASN A C 1
ATOM 4702 O O . ASN A 1 610 ? 0.175 19.225 -17.884 1.00 28.13 582 ASN A O 1
ATOM 4707 N N . ALA A 1 611 ? 2.271 18.567 -17.346 1.00 25.40 583 ALA A N 1
ATOM 4708 C CA . ALA A 1 611 ? 2.877 19.868 -17.606 1.00 24.02 583 ALA A CA 1
ATOM 4709 C C . ALA A 1 611 ? 3.590 19.847 -18.955 1.00 26.20 583 ALA A C 1
ATOM 4710 O O . ALA A 1 611 ? 4.790 19.587 -19.039 1.00 29.91 583 ALA A O 1
ATOM 4712 N N . HIS A 1 612 ? 2.834 20.114 -20.012 1.00 28.78 584 HIS A N 1
ATOM 4713 C CA . HIS A 1 612 ? 3.377 20.081 -21.363 1.00 27.83 584 HIS A CA 1
ATOM 4714 C C . HIS A 1 612 ? 4.072 21.392 -21.686 1.00 33.49 584 HIS A C 1
ATOM 4715 O O . HIS A 1 612 ? 3.562 22.466 -21.371 1.00 33.39 584 HIS A O 1
ATOM 4722 N N . THR A 1 613 ? 5.242 21.299 -22.311 1.00 30.99 585 THR A N 1
ATOM 4723 C CA . THR A 1 613 ? 6.016 22.483 -22.654 1.00 27.59 585 THR A CA 1
ATOM 4724 C C . THR A 1 613 ? 6.353 22.490 -24.137 1.00 29.27 585 THR A C 1
ATOM 4725 O O . THR A 1 613 ? 6.348 21.448 -24.790 1.00 36.66 585 THR A O 1
ATOM 4729 N N . ASN A 1 614 ? 6.632 23.674 -24.664 1.00 32.18 586 ASN A N 1
ATOM 4730 C CA . ASN A 1 614 ? 7.175 23.788 -26.004 1.00 35.70 586 ASN A CA 1
ATOM 4731 C C . ASN A 1 614 ? 8.693 23.699 -25.911 1.00 34.32 586 ASN A C 1
ATOM 4732 O O . ASN A 1 614 ? 9.269 23.917 -24.852 1.00 31.11 586 ASN A O 1
ATOM 4737 N N . TYR A 1 615 ? 9.347 23.372 -27.014 1.00 38.71 587 TYR A N 1
ATOM 4738 C CA . TYR A 1 615 ? 10.797 23.280 -26.993 1.00 38.98 587 TYR A CA 1
ATOM 4739 C C . TYR A 1 615 ? 11.393 24.579 -26.448 1.00 40.72 587 TYR A C 1
ATOM 4740 O O . TYR A 1 615 ? 10.883 25.669 -26.720 1.00 43.46 587 TYR A O 1
ATOM 4749 N N . GLY A 1 616 ? 12.456 24.455 -25.657 1.00 37.48 588 GLY A N 1
ATOM 4750 C CA . GLY A 1 616 ? 13.121 25.609 -25.077 1.00 33.20 588 GLY A CA 1
ATOM 4751 C C . GLY A 1 616 ? 12.557 26.056 -23.736 1.00 29.81 588 GLY A C 1
ATOM 4752 O O . GLY A 1 616 ? 13.121 26.929 -23.082 1.00 34.19 588 GLY A O 1
ATOM 4753 N N . GLU A 1 617 ? 11.448 25.457 -23.319 1.00 27.16 589 GLU A N 1
ATOM 4754 C CA . GLU A 1 617 ? 10.822 25.825 -22.056 1.00 26.77 589 GLU A CA 1
ATOM 4755 C C . GLU A 1 617 ? 11.072 24.793 -20.965 1.00 27.51 589 GLU A C 1
ATOM 4756 O O . GLU A 1 617 ? 11.265 23.604 -21.246 1.00 28.03 589 GLU A O 1
ATOM 4762 N N . ASN A 1 618 ? 11.061 25.258 -19.719 1.00 23.88 590 ASN A N 1
ATOM 4763 C CA . ASN A 1 618 ? 11.175 24.383 -18.561 1.00 27.02 590 ASN A CA 1
ATOM 4764 C C . ASN A 1 618 ? 10.161 24.774 -17.498 1.00 26.10 590 ASN A C 1
ATOM 4765 O O . ASN A 1 618 ? 9.733 25.928 -17.425 1.00 26.19 590 ASN A O 1
ATOM 4770 N N . VAL A 1 619 ? 9.788 23.811 -16.667 1.00 22.12 591 VAL A N 1
ATOM 4771 C CA . VAL A 1 619 ? 8.868 24.060 -15.572 1.00 22.73 591 VAL A CA 1
ATOM 4772 C C . VAL A 1 619 ? 9.667 24.422 -14.329 1.00 20.38 591 VAL A C 1
ATOM 4773 O O . VAL A 1 619 ? 10.703 23.822 -14.054 1.00 21.62 591 VAL A O 1
ATOM 4777 N N . TYR A 1 620 ? 9.204 25.435 -13.607 1.00 22.28 592 TYR A N 1
ATOM 4778 C CA . TYR A 1 620 ? 9.804 25.822 -12.339 1.00 19.04 592 TYR A CA 1
ATOM 4779 C C . TYR A 1 620 ? 8.720 25.880 -11.277 1.00 21.85 592 TYR A C 1
ATOM 4780 O O . TYR A 1 620 ? 7.532 25.952 -11.593 1.00 22.47 592 TYR A O 1
ATOM 4789 N N . LEU A 1 621 ? 9.141 25.869 -10.018 1.00 23.08 593 LEU A N 1
ATOM 4790 C CA . LEU A 1 621 ? 8.228 25.907 -8.884 1.00 18.06 593 LEU A CA 1
ATOM 4791 C C . LEU A 1 621 ? 8.389 27.228 -8.150 1.00 19.58 593 LEU A C 1
ATOM 4792 O O . LEU A 1 621 ? 9.507 27.641 -7.854 1.00 21.08 593 LEU A O 1
ATOM 4797 N N . VAL A 1 622 ? 7.283 27.899 -7.848 1.00 18.97 594 VAL A N 1
ATOM 4798 C CA . VAL A 1 622 ? 7.374 29.153 -7.111 1.00 20.86 594 VAL A CA 1
ATOM 4799 C C . VAL A 1 622 ? 6.261 29.209 -6.067 1.00 21.46 594 VAL A C 1
ATOM 4800 O O . VAL A 1 622 ? 5.203 28.600 -6.247 1.00 21.02 594 VAL A O 1
ATOM 4804 N N . GLY A 1 623 ? 6.496 29.907 -4.961 1.00 18.27 595 GLY A N 1
ATOM 4805 C CA . GLY A 1 623 ? 5.532 29.872 -3.874 1.00 18.73 595 GLY A CA 1
ATOM 4806 C C . GLY A 1 623 ? 5.728 30.944 -2.828 1.00 18.69 595 GLY A C 1
ATOM 4807 O O . GLY A 1 623 ? 6.618 31.795 -2.954 1.00 22.66 595 GLY A O 1
ATOM 4808 N N . ASN A 1 624 ? 4.902 30.894 -1.786 1.00 20.39 596 ASN A N 1
ATOM 4809 C CA . ASN A 1 624 ? 4.814 31.989 -0.821 1.00 19.23 596 ASN A CA 1
ATOM 4810 C C . ASN A 1 624 ? 6.060 32.204 0.038 1.00 24.70 596 ASN A C 1
ATOM 4811 O O . ASN A 1 624 ? 6.510 33.328 0.214 1.00 29.94 596 ASN A O 1
ATOM 4816 N N . VAL A 1 625 ? 6.637 31.128 0.543 1.00 22.98 597 VAL A N 1
ATOM 4817 C CA . VAL A 1 625 ? 7.777 31.244 1.440 1.00 19.69 597 VAL A CA 1
ATOM 4818 C C . VAL A 1 625 ? 9.063 31.515 0.652 1.00 21.13 597 VAL A C 1
ATOM 4819 O O . VAL A 1 625 ? 9.151 31.184 -0.531 1.00 23.78 597 VAL A O 1
ATOM 4823 N N . PRO A 1 626 ? 10.063 32.133 1.296 1.00 22.54 598 PRO A N 1
ATOM 4824 C CA . PRO A 1 626 ? 11.292 32.424 0.545 1.00 23.13 598 PRO A CA 1
ATOM 4825 C C . PRO A 1 626 ? 12.001 31.153 0.072 1.00 24.84 598 PRO A C 1
ATOM 4826 O O . PRO A 1 626 ? 12.778 31.208 -0.883 1.00 24.97 598 PRO A O 1
ATOM 4830 N N . GLU A 1 627 ? 11.731 30.027 0.725 1.00 22.78 599 GLU A N 1
ATOM 4831 C CA . GLU A 1 627 ? 12.289 28.751 0.273 1.00 18.40 599 GLU A CA 1
ATOM 4832 C C . GLU A 1 627 ? 11.771 28.404 -1.118 1.00 17.37 599 GLU A C 1
ATOM 4833 O O . GLU A 1 627 ? 12.389 27.613 -1.838 1.00 19.88 599 GLU A O 1
ATOM 4839 N N . LEU A 1 628 ? 10.640 29.007 -1.489 1.00 18.54 600 LEU A N 1
ATOM 4840 C CA . LEU A 1 628 ? 10.038 28.814 -2.805 1.00 17.66 600 LEU A CA 1
ATOM 4841 C C . LEU A 1 628 ? 10.080 30.074 -3.669 1.00 20.34 600 LEU A C 1
ATOM 4842 O O . LEU A 1 628 ? 9.343 30.182 -4.651 1.00 24.08 600 LEU A O 1
ATOM 4847 N N . GLY A 1 629 ? 10.930 31.028 -3.301 1.00 20.54 601 GLY A N 1
ATOM 4848 C CA . GLY A 1 629 ? 11.115 32.225 -4.103 1.00 24.88 601 GLY A CA 1
ATOM 4849 C C . GLY A 1 629 ? 10.217 33.414 -3.795 1.00 23.29 601 GLY A C 1
ATOM 4850 O O . GLY A 1 629 ? 10.286 34.429 -4.486 1.00 28.25 601 GLY A O 1
ATOM 4851 N N . ASN A 1 630 ? 9.382 33.302 -2.765 1.00 24.32 602 ASN A N 1
ATOM 4852 C CA A ASN A 1 630 ? 8.474 34.384 -2.385 0.64 24.95 602 ASN A CA 1
ATOM 4853 C CA B ASN A 1 630 ? 8.484 34.392 -2.393 0.36 26.70 602 ASN A CA 1
ATOM 4854 C C . ASN A 1 630 ? 7.707 34.960 -3.578 1.00 28.50 602 ASN A C 1
ATOM 4855 O O . ASN A 1 630 ? 7.616 36.187 -3.752 1.00 28.33 602 ASN A O 1
ATOM 4864 N N . TRP A 1 631 ? 7.159 34.056 -4.386 1.00 28.79 603 TRP A N 1
ATOM 4865 C CA . TRP A 1 631 ? 6.334 34.379 -5.544 1.00 28.05 603 TRP A CA 1
ATOM 4866 C C . TRP A 1 631 ? 7.081 35.031 -6.701 1.00 31.66 603 TRP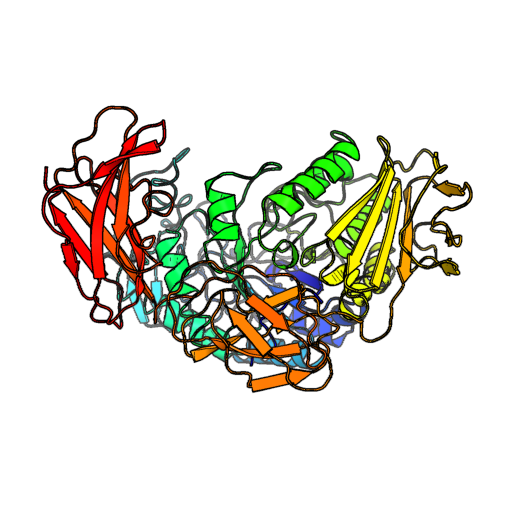 A C 1
ATOM 4867 O O . TRP A 1 631 ? 6.474 35.372 -7.711 1.00 32.52 603 TRP A O 1
ATOM 4878 N N . ASN A 1 632 ? 8.391 35.202 -6.566 1.00 27.66 604 ASN A N 1
ATOM 4879 C CA . ASN A 1 632 ? 9.153 35.850 -7.627 1.00 29.81 604 ASN A CA 1
ATOM 4880 C C . ASN A 1 632 ? 9.739 34.835 -8.608 1.00 28.66 604 ASN A C 1
ATOM 4881 O O . ASN A 1 632 ? 10.581 34.011 -8.237 1.00 31.02 604 ASN A O 1
ATOM 4886 N N . PRO A 1 633 ? 9.275 34.872 -9.866 1.00 28.38 605 PRO A N 1
ATOM 4887 C CA . PRO A 1 633 ? 9.771 33.929 -10.871 1.00 34.33 605 PRO A CA 1
ATOM 4888 C C . PRO A 1 633 ? 11.288 33.959 -10.987 1.00 38.96 605 PRO A C 1
ATOM 4889 O O . PRO A 1 633 ? 11.907 32.926 -11.242 1.00 33.44 605 PRO A O 1
ATOM 4893 N N . ALA A 1 634 ? 11.885 35.129 -10.790 1.00 37.37 606 ALA A N 1
ATOM 4894 C CA . ALA A 1 634 ? 13.340 35.237 -10.840 1.00 37.80 606 ALA A CA 1
ATOM 4895 C C . ALA A 1 634 ? 14.010 34.370 -9.771 1.00 39.62 606 ALA A C 1
ATOM 4896 O O . ALA A 1 634 ? 15.181 34.005 -9.901 1.00 40.83 606 ALA A O 1
ATOM 4898 N N . ASP A 1 635 ? 13.261 34.042 -8.721 1.00 36.75 607 ASP A N 1
ATOM 4899 C CA . ASP A 1 635 ? 13.784 33.247 -7.612 1.00 36.99 607 ASP A CA 1
ATOM 4900 C C . ASP A 1 635 ? 13.140 31.864 -7.526 1.00 33.23 607 ASP A C 1
ATOM 4901 O O . ASP A 1 635 ? 13.206 31.211 -6.485 1.00 30.89 607 ASP A O 1
ATOM 4906 N N . ALA A 1 636 ? 12.517 31.421 -8.613 1.00 29.44 608 ALA A N 1
ATOM 4907 C CA . ALA A 1 636 ? 11.829 30.131 -8.615 1.00 25.06 608 ALA A CA 1
ATOM 4908 C C . ALA A 1 636 ? 12.806 28.963 -8.571 1.00 24.98 608 ALA A C 1
ATOM 4909 O O . ALA A 1 636 ? 13.983 29.100 -8.929 1.00 31.17 608 ALA A O 1
ATOM 4911 N N . ILE A 1 637 ? 12.298 27.815 -8.129 1.00 24.40 609 ILE A N 1
ATOM 4912 C CA . ILE A 1 637 ? 13.078 26.584 -8.023 1.00 20.27 609 ILE A CA 1
ATOM 4913 C C . ILE A 1 637 ? 13.033 25.817 -9.336 1.00 22.16 609 ILE A C 1
ATOM 4914 O O . ILE A 1 637 ? 11.963 25.637 -9.916 1.00 21.55 609 ILE A O 1
ATOM 4919 N N . GLY A 1 638 ? 14.194 25.355 -9.793 1.00 22.70 610 GLY A N 1
ATOM 4920 C CA . GLY A 1 638 ? 14.294 24.623 -11.045 1.00 21.01 610 GLY A CA 1
ATOM 4921 C C . GLY A 1 638 ? 15.514 25.042 -11.854 1.00 21.25 610 GLY A C 1
ATOM 4922 O O . GLY A 1 638 ? 16.405 25.727 -11.335 1.00 24.84 610 GLY A O 1
ATOM 4923 N N . PRO A 1 639 ? 15.555 24.658 -13.141 1.00 23.58 611 PRO A N 1
ATOM 4924 C CA . PRO A 1 639 ? 14.484 23.947 -13.849 1.00 23.09 611 PRO A CA 1
ATOM 4925 C C . PRO A 1 639 ? 14.255 22.540 -13.307 1.00 18.44 611 PRO A C 1
ATOM 4926 O O . PRO A 1 639 ? 15.201 21.837 -12.961 1.00 24.97 611 PRO A O 1
ATOM 4930 N N . MET A 1 640 ? 12.999 22.134 -13.241 1.00 17.16 612 MET A N 1
ATOM 4931 C CA . MET A 1 640 ? 12.664 20.829 -12.684 1.00 17.39 612 MET A CA 1
ATOM 4932 C C . MET A 1 640 ? 13.139 19.687 -13.575 1.00 17.26 612 MET A C 1
ATOM 4933 O O . MET A 1 640 ? 13.464 19.893 -14.751 1.00 19.82 612 MET A O 1
ATOM 4938 N N . PHE A 1 641 ? 13.178 18.488 -12.995 1.00 18.09 613 PHE A N 1
ATOM 4939 C CA . PHE A 1 641 ? 13.628 17.274 -13.676 1.00 20.84 613 PHE A CA 1
ATOM 4940 C C . PHE A 1 641 ? 12.445 16.536 -14.301 1.00 19.44 613 PHE A C 1
ATOM 4941 O O . PHE A 1 641 ? 11.300 16.743 -13.895 1.00 20.96 613 PHE A O 1
ATOM 4949 N N . ASN A 1 642 ? 12.707 15.676 -15.285 1.00 19.39 614 ASN A N 1
ATOM 4950 C CA . ASN A 1 642 ? 11.612 14.971 -15.950 1.00 20.81 614 ASN A CA 1
ATOM 4951 C C . ASN A 1 642 ? 12.015 13.714 -16.730 1.00 24.01 614 ASN A C 1
ATOM 4952 O O . ASN A 1 642 ? 11.365 13.361 -17.714 1.00 25.76 614 ASN A O 1
ATOM 4957 N N . GLN A 1 643 ? 13.079 13.047 -16.290 1.00 23.97 615 GLN A N 1
ATOM 4958 C CA . GLN A 1 643 ? 13.576 11.857 -16.978 1.00 25.16 615 GLN A CA 1
ATOM 4959 C C . GLN A 1 643 ? 13.588 10.607 -16.096 1.00 23.07 615 GLN A C 1
ATOM 4960 O O . GLN A 1 643 ? 13.077 9.558 -16.491 1.00 27.58 615 GLN A O 1
ATOM 4966 N N . VAL A 1 644 ? 14.176 10.716 -14.906 1.00 23.42 616 VAL A N 1
ATOM 4967 C CA . VAL A 1 644 ? 14.546 9.527 -14.133 1.00 24.08 616 VAL A CA 1
ATOM 4968 C C . VAL A 1 644 ? 13.485 9.023 -13.155 1.00 19.75 616 VAL A C 1
ATOM 4969 O O . VAL A 1 644 ? 12.935 7.936 -13.344 1.00 23.75 616 VAL A O 1
ATOM 4973 N N . VAL A 1 645 ? 13.192 9.798 -12.115 1.00 18.71 617 VAL A N 1
ATOM 4974 C CA . VAL A 1 645 ? 12.234 9.344 -11.109 1.00 18.42 617 VAL A CA 1
ATOM 4975 C C . VAL A 1 645 ? 10.803 9.352 -11.671 1.00 21.66 617 VAL A C 1
ATOM 4976 O O . VAL A 1 645 ? 10.001 8.453 -11.375 1.00 21.53 617 VAL A O 1
ATOM 4980 N N . TYR A 1 646 ? 10.504 10.364 -12.486 1.00 20.42 618 TYR A N 1
ATOM 4981 C CA . TYR A 1 646 ? 9.266 10.448 -13.269 1.00 17.21 618 TYR A CA 1
ATOM 4982 C C . TYR A 1 646 ? 9.615 10.910 -14.672 1.00 21.30 618 TYR A C 1
ATOM 4983 O O . TYR A 1 646 ? 10.656 11.531 -14.876 1.00 23.49 618 TYR A O 1
ATOM 4992 N N . SER A 1 647 ? 8.731 10.639 -15.628 1.00 24.40 619 SER A N 1
ATOM 4993 C CA . SER A 1 647 ? 8.954 11.021 -17.018 1.00 24.35 619 SER A CA 1
ATOM 4994 C C . SER A 1 647 ? 8.010 12.123 -17.492 1.00 25.50 619 SER A C 1
ATOM 4995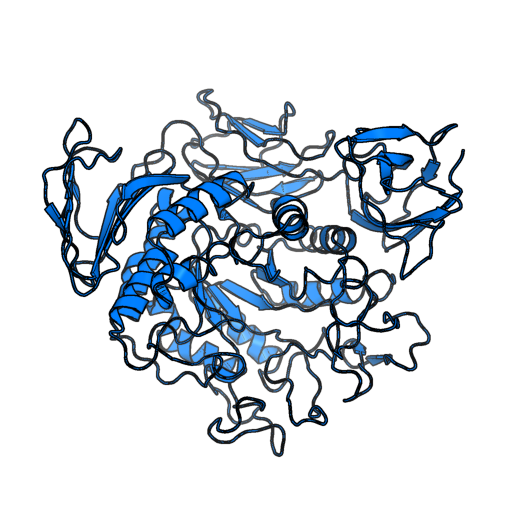 O O . SER A 1 647 ? 6.818 12.125 -17.164 1.00 25.42 619 SER A O 1
ATOM 4998 N N . TYR A 1 648 ? 8.552 13.050 -18.276 1.00 24.82 620 TYR A N 1
ATOM 4999 C CA . TYR A 1 648 ? 7.751 14.063 -18.955 1.00 24.15 620 TYR A CA 1
ATOM 5000 C C . TYR A 1 648 ? 6.499 13.411 -19.538 1.00 24.67 620 TYR A C 1
ATOM 5001 O O . TYR A 1 648 ? 6.582 12.315 -20.099 1.00 29.10 620 TYR A O 1
ATOM 5010 N N . PRO A 1 649 ? 5.338 14.089 -19.448 1.00 27.44 621 PRO A N 1
ATOM 5011 C CA . PRO A 1 649 ? 5.121 15.450 -18.947 1.00 20.05 621 PRO A CA 1
ATOM 5012 C C . PRO A 1 649 ? 4.949 15.555 -17.434 1.00 21.59 621 PRO A C 1
ATOM 5013 O O . PRO A 1 649 ? 4.399 16.552 -16.96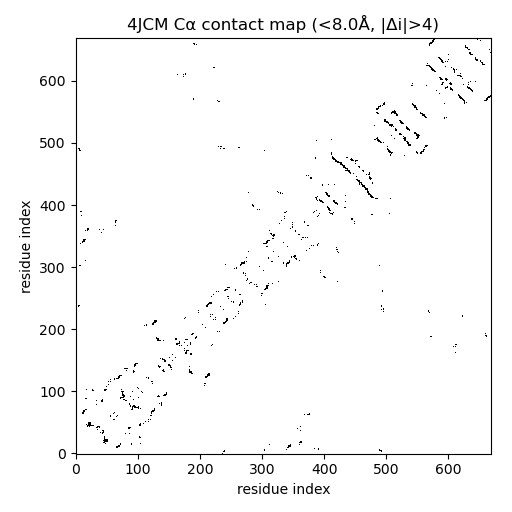0 1.00 23.82 621 PRO A O 1
ATOM 5017 N N . THR A 1 650 ? 5.405 14.554 -16.690 1.00 20.82 622 THR A N 1
ATOM 5018 C CA . THR A 1 650 ? 5.532 14.711 -15.243 1.00 19.34 622 THR A CA 1
ATOM 5019 C C . THR A 1 650 ? 6.906 15.283 -14.941 1.00 21.34 622 THR A C 1
ATOM 5020 O O . THR A 1 650 ? 7.902 14.816 -15.493 1.00 22.24 622 THR A O 1
ATOM 5024 N N . TRP A 1 651 ? 6.960 16.298 -14.079 1.00 18.57 623 TRP A N 1
ATOM 5025 C CA . TRP A 1 651 ? 8.234 16.882 -13.664 1.00 18.09 623 TRP A CA 1
ATOM 5026 C C . TRP A 1 651 ? 8.345 16.769 -12.154 1.00 17.45 623 TRP A C 1
ATOM 5027 O O . TRP A 1 651 ? 7.331 16.646 -11.470 1.00 17.79 623 TRP A O 1
ATOM 5038 N N . TYR A 1 652 ? 9.568 16.822 -11.628 1.00 16.38 624 TYR A N 1
ATOM 5039 C CA . TYR A 1 652 ? 9.775 16.697 -10.186 1.00 15.54 624 TYR A CA 1
ATOM 5040 C C . TYR A 1 652 ? 11.039 17.426 -9.722 1.00 16.75 624 TYR A C 1
ATOM 5041 O O . TYR A 1 652 ? 11.923 17.726 -10.516 1.00 18.64 624 TYR A O 1
ATOM 5050 N N . TYR A 1 653 ? 11.124 17.701 -8.425 1.00 13.41 625 TYR A N 1
ATOM 5051 C CA . TYR A 1 653 ? 12.320 18.313 -7.861 1.00 13.06 625 TYR A CA 1
ATOM 5052 C C . TYR A 1 653 ? 12.237 18.172 -6.360 1.00 13.20 625 TYR A C 1
ATOM 5053 O O . TYR A 1 653 ? 11.147 18.248 -5.783 1.00 17.19 625 TYR A O 1
ATOM 5062 N N . ASP A 1 654 ? 13.389 17.971 -5.726 1.00 15.27 626 ASP A N 1
ATOM 5063 C CA . ASP A 1 654 ? 13.459 17.831 -4.279 1.00 15.82 626 ASP A CA 1
ATOM 5064 C C . ASP A 1 654 ? 13.858 19.165 -3.682 1.00 18.59 626 ASP A C 1
ATOM 5065 O O . ASP A 1 654 ? 14.898 19.723 -4.033 1.00 18.95 626 ASP A O 1
ATOM 5070 N N . VAL A 1 655 ? 13.021 19.681 -2.789 1.00 16.47 627 VAL A N 1
ATOM 5071 C CA . VAL A 1 655 ? 13.134 21.064 -2.343 1.00 14.46 627 VAL A CA 1
ATOM 5072 C C . VAL A 1 655 ? 13.115 21.145 -0.827 1.00 13.10 627 VAL A C 1
ATOM 5073 O O . VAL A 1 655 ? 12.278 20.511 -0.169 1.00 18.35 627 VAL A O 1
ATOM 5077 N N . SER A 1 656 ? 14.036 21.925 -0.267 1.00 12.80 628 SER A N 1
ATOM 5078 C CA . SER A 1 656 ? 14.018 22.200 1.169 1.00 14.13 628 SER A CA 1
ATOM 5079 C C . SER A 1 656 ? 12.933 23.230 1.465 1.00 17.05 628 SER A C 1
ATOM 5080 O O . SER A 1 656 ? 13.024 24.376 1.006 1.00 17.58 628 SER A O 1
ATOM 5083 N N . VAL A 1 657 ? 11.908 22.817 2.215 1.00 16.25 629 VAL A N 1
ATOM 5084 C CA . VAL A 1 657 ? 10.828 23.722 2.614 1.00 14.03 629 VAL A CA 1
ATOM 5085 C C . VAL A 1 657 ? 10.580 23.664 4.120 1.00 14.53 629 VAL A C 1
ATOM 5086 O O . VAL A 1 657 ? 10.915 22.674 4.773 1.00 18.63 629 VAL A O 1
ATOM 5090 N N . PRO A 1 658 ? 9.993 24.731 4.680 1.00 13.44 630 PRO A N 1
ATOM 5091 C CA . PRO A 1 658 ? 9.729 24.744 6.120 1.00 13.93 630 PRO A CA 1
ATOM 5092 C C . PRO A 1 658 ? 8.561 23.834 6.474 1.00 17.41 630 PRO A C 1
ATOM 5093 O O . PRO A 1 658 ? 7.516 23.848 5.811 1.00 20.66 630 PRO A O 1
ATOM 5097 N N . ALA A 1 659 ? 8.745 23.040 7.518 1.00 16.92 631 ALA A N 1
ATOM 5098 C CA . ALA A 1 659 ? 7.687 22.160 8.003 1.00 17.99 631 ALA A CA 1
ATOM 5099 C C . ALA A 1 659 ? 6.699 22.959 8.843 1.00 21.26 631 ALA A C 1
ATOM 5100 O O . ALA A 1 659 ? 7.008 24.060 9.289 1.00 19.81 631 ALA A O 1
ATOM 5102 N N . ASP A 1 660 ? 5.501 22.412 9.029 1.00 19.80 632 ASP A N 1
ATOM 5103 C CA . ASP A 1 660 ? 4.501 23.021 9.900 1.00 22.11 632 ASP A CA 1
ATOM 5104 C C . ASP A 1 660 ? 4.227 24.471 9.513 1.00 21.73 632 ASP A C 1
ATOM 5105 O O . ASP A 1 660 ? 4.019 25.324 10.377 1.00 26.27 632 ASP A O 1
ATOM 5110 N N . THR A 1 661 ? 4.213 24.732 8.208 1.00 21.24 633 THR A N 1
ATOM 5111 C CA . THR A 1 661 ? 4.053 26.077 7.672 1.00 22.19 633 THR A CA 1
ATOM 5112 C C . THR A 1 661 ? 3.077 26.017 6.508 1.00 23.05 633 THR A C 1
ATOM 5113 O O . THR A 1 661 ? 3.175 25.131 5.671 1.00 21.14 633 THR A O 1
ATOM 5117 N N . ALA A 1 662 ? 2.136 26.956 6.446 1.00 18.72 634 ALA A N 1
ATOM 5118 C CA . ALA A 1 662 ? 1.205 26.990 5.324 1.00 19.20 634 ALA A CA 1
ATOM 5119 C C . ALA A 1 662 ? 1.955 27.304 4.035 1.00 20.42 634 ALA A C 1
ATOM 5120 O O . ALA A 1 662 ? 2.487 28.406 3.873 1.00 25.01 634 ALA A O 1
ATOM 5122 N N . LEU A 1 663 ? 2.009 26.341 3.119 1.00 17.98 635 LEU A N 1
ATOM 5123 C CA . LEU A 1 663 ? 2.650 26.579 1.834 1.00 19.61 635 LEU A CA 1
ATOM 5124 C C . LEU A 1 663 ? 1.605 26.832 0.761 1.00 19.98 635 LEU A C 1
ATOM 5125 O O . LEU A 1 663 ? 0.568 26.165 0.717 1.00 19.69 635 LEU A O 1
ATOM 5130 N N . GLU A 1 664 ? 1.878 27.803 -0.100 1.00 20.58 636 GLU A N 1
ATOM 5131 C CA . GLU A 1 664 ? 1.063 28.028 -1.284 1.00 18.44 636 GLU A CA 1
ATOM 5132 C C . GLU A 1 664 ? 2.030 28.110 -2.448 1.00 18.19 636 GLU A C 1
ATOM 5133 O O . GLU A 1 664 ? 3.067 28.763 -2.348 1.00 20.00 636 GLU A O 1
ATOM 5139 N N . PHE A 1 665 ? 1.724 27.418 -3.539 1.00 18.41 637 PHE A N 1
ATOM 5140 C CA . PHE A 1 665 ? 2.662 27.371 -4.653 1.00 15.93 637 PHE A CA 1
ATOM 5141 C C . PHE A 1 665 ? 1.969 27.200 -5.996 1.00 16.37 637 PHE A C 1
ATOM 5142 O O . PHE A 1 665 ? 0.818 26.763 -6.074 1.00 20.01 637 PHE A O 1
ATOM 5150 N N . LYS A 1 666 ? 2.678 27.582 -7.047 1.00 15.92 638 LYS A N 1
ATOM 5151 C CA . LYS A 1 666 ? 2.243 27.343 -8.409 1.00 17.33 638 LYS A CA 1
ATOM 5152 C C . LYS A 1 666 ? 3.439 26.912 -9.224 1.00 17.88 638 LYS A C 1
ATOM 5153 O O . LYS A 1 666 ? 4.588 27.121 -8.828 1.00 23.40 638 LYS A O 1
ATOM 5159 N N . PHE A 1 667 ? 3.167 26.309 -10.368 1.00 18.12 639 PHE A N 1
ATOM 5160 C CA . PHE A 1 667 ? 4.230 26.002 -11.312 1.00 20.83 639 PHE A CA 1
ATOM 5161 C C . PHE A 1 667 ? 4.162 27.001 -12.445 1.00 22.29 639 PHE A C 1
ATOM 5162 O O . PHE A 1 667 ? 3.084 27.490 -12.791 1.00 27.89 639 PHE A O 1
ATOM 5170 N N . ILE A 1 668 ? 5.327 27.334 -12.984 1.00 25.04 640 ILE A N 1
ATOM 5171 C CA . ILE A 1 668 ? 5.435 28.286 -14.078 1.00 25.21 640 ILE A CA 1
ATOM 5172 C C . ILE A 1 668 ? 6.251 27.655 -15.192 1.00 22.44 640 ILE A C 1
ATOM 5173 O O . ILE A 1 668 ? 7.052 26.749 -14.958 1.00 23.06 640 ILE A O 1
ATOM 5178 N N . ILE A 1 669 ? 6.034 28.132 -16.410 1.00 23.49 641 ILE A N 1
ATOM 5179 C CA . ILE A 1 669 ? 6.786 27.654 -17.551 1.00 24.36 641 ILE A CA 1
ATOM 5180 C C . ILE A 1 669 ? 7.619 28.816 -18.057 1.00 26.43 641 ILE A C 1
ATOM 5181 O O . ILE A 1 669 ? 7.090 29.885 -18.362 1.00 32.66 641 ILE A O 1
ATOM 5186 N N . VAL A 1 670 ? 8.931 28.621 -18.109 1.00 27.17 642 VAL A N 1
ATOM 5187 C CA . VAL A 1 670 ? 9.828 29.708 -18.458 1.00 22.87 642 VAL A CA 1
ATOM 5188 C C . VAL A 1 670 ? 10.609 29.358 -19.715 1.00 24.08 642 VAL A C 1
ATOM 5189 O O . VAL A 1 670 ? 11.136 28.248 -19.837 1.00 26.97 642 VAL A O 1
ATOM 5193 N N . ASP A 1 671 ? 10.677 30.300 -20.650 1.00 24.87 643 ASP A N 1
ATOM 5194 C CA . ASP A 1 671 ? 11.413 30.058 -21.888 1.00 26.11 643 ASP A CA 1
ATOM 5195 C C . ASP A 1 671 ? 12.846 30.572 -21.792 1.00 28.23 643 ASP A C 1
ATOM 5196 O O . ASP A 1 671 ? 13.274 31.045 -20.737 1.00 27.52 643 ASP A O 1
ATOM 5201 N N . GLY A 1 672 ? 13.587 30.467 -22.891 1.00 25.25 644 GLY A N 1
ATOM 5202 C CA . GLY A 1 672 ? 14.995 30.822 -22.903 1.00 25.53 644 GLY A CA 1
ATOM 5203 C C . GLY A 1 672 ? 15.294 32.290 -22.670 1.00 24.15 644 GLY A C 1
ATOM 5204 O O . GLY A 1 672 ? 16.415 32.644 -22.280 1.00 28.06 644 GLY A O 1
ATOM 5205 N N . ASN A 1 673 ? 14.305 33.148 -22.915 1.00 27.52 645 ASN A N 1
ATOM 5206 C CA . ASN A 1 673 ? 14.465 34.584 -22.684 1.00 25.40 645 ASN A CA 1
ATOM 5207 C C . ASN A 1 673 ? 14.043 35.002 -21.280 1.00 23.54 645 ASN A C 1
ATOM 5208 O O . ASN A 1 673 ? 14.183 36.166 -20.901 1.00 31.59 645 ASN A O 1
ATOM 5213 N N . GLY A 1 674 ? 13.519 34.050 -20.514 1.00 27.11 646 GLY A N 1
ATOM 5214 C CA . GLY A 1 674 ? 13.066 34.327 -19.167 1.00 27.82 646 GLY A CA 1
ATOM 5215 C C . GLY A 1 674 ? 11.604 34.728 -19.100 1.00 33.55 646 GLY A C 1
ATOM 5216 O O . GLY A 1 674 ? 11.124 35.142 -18.044 1.00 33.13 646 GLY A O 1
ATOM 5217 N N . ASN A 1 675 ? 10.894 34.610 -20.222 1.00 25.33 647 ASN A N 1
ATOM 5218 C CA . ASN A 1 675 ? 9.457 34.885 -20.247 1.00 27.31 647 ASN A CA 1
ATOM 5219 C C . ASN A 1 675 ? 8.738 33.882 -19.374 1.00 28.04 647 ASN A C 1
ATOM 5220 O O . ASN A 1 675 ? 9.007 32.685 -19.459 1.00 33.55 647 ASN A O 1
ATOM 5225 N N . VAL A 1 676 ? 7.812 34.365 -18.550 1.00 29.88 648 VAL A N 1
ATOM 5226 C CA . VAL A 1 676 ? 7.133 33.512 -17.583 1.00 29.22 648 VAL A CA 1
ATOM 5227 C C . VAL A 1 676 ? 5.666 33.348 -17.926 1.00 30.22 648 VAL A C 1
ATOM 5228 O O . VAL A 1 676 ? 4.959 34.331 -18.157 1.00 35.80 648 VAL A O 1
ATOM 5232 N N . THR A 1 677 ? 5.210 32.103 -17.970 1.00 31.52 649 THR A N 1
ATOM 5233 C CA . THR A 1 677 ? 3.776 31.823 -18.049 1.00 28.61 649 THR A CA 1
ATOM 5234 C C . THR A 1 677 ? 3.333 31.043 -16.811 1.00 28.41 649 THR A C 1
ATOM 5235 O O . THR A 1 677 ? 3.945 30.040 -16.446 1.00 29.66 649 THR A O 1
ATOM 5239 N N . TRP A 1 678 ? 2.273 31.522 -16.167 1.00 31.22 650 TRP A N 1
ATOM 5240 C CA . TRP A 1 678 ? 1.846 30.983 -14.887 1.00 28.91 650 TRP A CA 1
ATOM 5241 C C . TRP A 1 678 ? 0.777 29.921 -15.052 1.00 25.99 650 TRP A C 1
ATOM 5242 O O . TRP A 1 678 ? -0.078 30.008 -15.930 1.00 30.95 650 TRP A O 1
ATOM 5253 N N . GLU A 1 679 ? 0.823 28.924 -14.182 1.00 29.59 651 GLU A N 1
ATOM 5254 C CA . GLU A 1 679 ? -0.272 27.985 -14.049 1.00 26.98 651 GLU A CA 1
ATOM 5255 C C . GLU A 1 679 ? -1.541 28.790 -13.826 1.00 24.31 651 GLU A C 1
ATOM 5256 O O . GLU A 1 679 ? -1.521 29.790 -13.110 1.00 27.91 651 GLU A O 1
ATOM 5262 N N . SER A 1 680 ? -2.645 28.362 -14.428 1.00 27.09 652 SER A N 1
ATOM 5263 C CA . SER A 1 680 ? -3.905 29.079 -14.263 1.00 27.98 652 SER A CA 1
ATOM 5264 C C . SER A 1 680 ? -4.564 28.704 -12.942 1.00 30.14 652 SER A C 1
ATOM 5265 O O . SER A 1 680 ? -4.111 27.797 -12.245 1.00 30.24 652 SER A O 1
ATOM 5268 N N . GLY A 1 681 ? -5.627 29.418 -12.592 1.00 28.18 653 GLY A N 1
ATOM 5269 C CA . GLY A 1 681 ? -6.377 29.110 -11.390 1.00 26.14 653 GLY A CA 1
ATOM 5270 C C . GLY A 1 681 ? -5.702 29.593 -10.120 1.00 28.42 653 GLY A C 1
ATOM 5271 O O . GLY A 1 681 ? -4.834 30.461 -10.161 1.00 27.28 653 GLY A O 1
ATOM 5272 N N . GLY A 1 682 ? -6.102 29.024 -8.989 1.00 28.38 654 GLY A N 1
ATOM 5273 C CA . GLY A 1 682 ? -5.598 29.454 -7.699 1.00 25.21 654 GLY A CA 1
ATOM 5274 C C . GLY A 1 682 ? -4.361 28.693 -7.280 1.00 20.91 654 GLY A C 1
ATOM 5275 O O . GLY A 1 682 ? -3.869 27.838 -8.012 1.00 25.63 654 GLY A O 1
ATOM 5276 N N . ASN A 1 683 ? -3.857 29.001 -6.095 1.00 19.72 655 ASN A N 1
ATOM 5277 C CA . ASN A 1 683 ? -2.641 28.356 -5.614 1.00 20.78 655 ASN A CA 1
ATOM 5278 C C . ASN A 1 683 ? -2.898 26.921 -5.193 1.00 20.71 655 ASN A C 1
ATOM 5279 O O . ASN A 1 683 ? -4.016 26.571 -4.827 1.00 22.39 655 ASN A O 1
ATOM 5284 N N . HIS A 1 684 ? -1.856 26.098 -5.260 1.00 17.42 656 HIS A N 1
ATOM 5285 C CA . HIS A 1 684 ? -1.863 24.794 -4.612 1.00 16.43 656 HIS A CA 1
ATOM 5286 C C . HIS A 1 684 ? -1.442 25.047 -3.179 1.00 17.28 656 HIS A C 1
ATOM 5287 O O . HIS A 1 684 ? -0.499 25.806 -2.945 1.00 20.34 656 HIS A O 1
ATOM 5294 N N . ASN A 1 685 ? -2.150 24.446 -2.224 1.00 15.50 657 ASN A N 1
ATOM 5295 C CA . ASN A 1 685 ? -1.844 24.631 -0.813 1.00 16.41 657 ASN A CA 1
ATOM 5296 C C . ASN A 1 685 ? -1.436 23.320 -0.187 1.00 18.03 657 ASN A C 1
ATOM 5297 O O . ASN A 1 685 ? -2.007 22.270 -0.496 1.00 18.25 657 ASN A O 1
ATOM 5302 N N . TYR A 1 686 ? -0.473 23.380 0.723 1.00 17.05 658 TYR A N 1
ATOM 5303 C CA . TYR A 1 686 ? -0.027 22.180 1.409 1.00 15.72 658 TYR A CA 1
ATOM 5304 C C . TYR A 1 686 ? 0.643 22.572 2.712 1.00 20.68 658 TYR A C 1
ATOM 5305 O O . TYR A 1 686 ? 1.149 23.684 2.848 1.00 22.39 658 TYR A O 1
ATOM 5314 N N . ARG A 1 687 ? 0.634 21.663 3.675 1.00 17.44 659 ARG A N 1
ATOM 5315 C CA . ARG A 1 687 ? 1.353 21.865 4.925 1.00 17.88 659 ARG A CA 1
ATOM 5316 C C . ARG A 1 687 ? 2.084 20.574 5.236 1.00 19.81 659 ARG A C 1
ATOM 5317 O O . ARG A 1 687 ? 1.472 19.501 5.287 1.00 20.86 659 ARG A O 1
ATOM 5325 N N . VAL A 1 688 ? 3.398 20.672 5.419 1.00 17.01 660 VAL A N 1
ATOM 5326 C CA . VAL A 1 688 ? 4.219 19.495 5.665 1.00 16.78 660 VAL A CA 1
ATOM 5327 C C . VAL A 1 688 ? 4.189 19.160 7.143 1.00 20.87 660 VAL A C 1
ATOM 5328 O O . VAL A 1 688 ? 4.738 19.893 7.967 1.00 25.08 660 VAL A O 1
ATOM 5332 N N . THR A 1 689 ? 3.542 18.052 7.482 1.00 23.02 661 THR A N 1
ATOM 5333 C CA . THR A 1 689 ? 3.356 17.702 8.879 1.00 31.97 661 THR A CA 1
ATOM 5334 C C . THR A 1 689 ? 4.610 16.994 9.354 1.00 52.67 661 THR A C 1
ATOM 5335 O O . THR A 1 689 ? 4.723 15.772 9.269 1.00 54.74 661 THR A O 1
ATOM 5339 N N . SER A 1 690 ? 5.519 17.820 9.877 1.00 60.95 662 SER A N 1
ATOM 5340 C CA . SER A 1 690 ? 6.958 17.577 10.008 1.00 63.67 662 SER A CA 1
ATOM 5341 C C . SER A 1 690 ? 7.473 16.239 10.530 1.00 63.08 662 SER A C 1
ATOM 5342 O O . SER A 1 690 ? 6.741 15.260 10.658 1.00 67.27 662 SER A O 1
ATOM 5344 N N . GLY A 1 691 ? 8.771 16.232 10.821 1.00 51.72 663 GLY A N 1
ATOM 5345 C CA . GLY A 1 691 ? 9.442 15.075 11.373 1.00 48.14 663 GLY A CA 1
ATOM 5346 C C . GLY A 1 691 ? 9.920 14.103 10.317 1.00 43.15 663 GLY A C 1
ATOM 5347 O O . GLY A 1 691 ? 10.420 13.030 10.650 1.00 45.52 663 GLY A O 1
ATOM 5348 N N . SER A 1 692 ? 9.772 14.462 9.044 1.00 38.17 664 SER A N 1
ATOM 5349 C CA . SER A 1 692 ? 10.162 13.542 7.981 1.00 32.40 664 SER A CA 1
ATOM 5350 C C . SER A 1 692 ? 10.111 14.144 6.575 1.00 30.97 664 SER A C 1
ATOM 5351 O O . SER A 1 692 ? 9.425 15.153 6.327 1.00 29.24 664 SER A O 1
ATOM 5354 N N . THR A 1 693 ? 10.841 13.527 5.651 1.00 20.48 665 THR A N 1
ATOM 5355 C CA . THR A 1 693 ? 10.710 13.909 4.251 1.00 16.10 665 THR A CA 1
ATOM 5356 C C . THR A 1 693 ? 9.251 13.713 3.817 1.00 14.84 665 THR A C 1
ATOM 5357 O O . THR A 1 693 ? 8.478 13.005 4.477 1.00 17.79 665 THR A O 1
ATOM 5361 N N . ASP A 1 694 ? 8.894 14.299 2.682 1.00 15.52 666 ASP A N 1
ATOM 5362 C CA . ASP A 1 694 ? 7.537 14.191 2.164 1.00 15.33 666 ASP A CA 1
ATOM 5363 C C . ASP A 1 694 ? 7.554 14.341 0.641 1.00 15.23 666 ASP A C 1
ATOM 5364 O O . ASP A 1 694 ? 8.563 14.756 0.054 1.00 19.74 666 ASP A O 1
ATOM 5369 N N . THR A 1 695 ? 6.440 13.984 0.009 1.00 16.28 667 THR A N 1
ATOM 5370 C CA . THR A 1 695 ? 6.256 14.179 -1.418 1.00 17.76 667 THR A CA 1
ATOM 5371 C C . THR A 1 695 ? 4.897 14.823 -1.589 1.00 22.70 667 THR A C 1
ATOM 5372 O O . THR A 1 695 ? 3.931 14.404 -0.948 1.00 28.03 667 THR A O 1
ATOM 5376 N N . VAL A 1 696 ? 4.820 15.855 -2.425 1.00 16.81 668 VAL A N 1
ATOM 5377 C CA . VAL A 1 696 ? 3.532 16.477 -2.726 1.00 14.59 668 VAL A CA 1
ATOM 5378 C C . VAL A 1 696 ? 3.337 16.511 -4.228 1.00 17.17 668 VAL A C 1
ATOM 5379 O O . VAL A 1 696 ? 4.244 16.906 -4.968 1.00 19.95 668 VAL A O 1
ATOM 5383 N N . ARG A 1 697 ? 2.153 16.091 -4.673 1.00 17.19 669 ARG A N 1
ATOM 5384 C CA . ARG A 1 697 ? 1.898 15.855 -6.089 1.00 16.15 669 ARG A CA 1
ATOM 5385 C C . ARG A 1 697 ? 0.598 16.523 -6.537 1.00 19.27 669 ARG A C 1
ATOM 5386 O O . ARG A 1 697 ? -0.437 16.424 -5.860 1.00 18.77 669 ARG A O 1
ATOM 5394 N N . VAL A 1 698 ? 0.664 17.207 -7.676 1.00 17.26 670 VAL A N 1
ATOM 5395 C CA . VAL A 1 698 ? -0.499 17.862 -8.256 1.00 18.99 670 VAL A CA 1
ATOM 5396 C C . VAL A 1 698 ? -0.490 17.709 -9.765 1.00 19.14 670 VAL A C 1
ATOM 5397 O O . VAL A 1 698 ? 0.517 17.327 -10.357 1.00 20.77 670 VAL A O 1
ATOM 5401 N N . SER A 1 699 ? -1.625 18.011 -10.383 1.00 19.82 671 SER A N 1
ATOM 5402 C CA . SER A 1 699 ? -1.696 18.121 -11.827 1.00 21.53 671 SER A CA 1
ATOM 5403 C C . SER A 1 699 ? -1.595 19.595 -12.232 1.00 24.23 671 SER A C 1
ATOM 5404 O O . SER A 1 699 ? -2.223 20.465 -11.616 1.00 27.22 671 SER A O 1
ATOM 5407 N N . PHE A 1 700 ? -0.799 19.876 -13.259 1.00 24.10 672 PHE A N 1
ATOM 5408 C CA . PHE A 1 700 ? -0.663 21.232 -13.782 1.00 23.14 672 PHE A CA 1
ATOM 5409 C C . PHE A 1 700 ? -2.014 21.733 -14.290 1.00 28.57 672 PHE A C 1
ATOM 5410 O O . PHE A 1 700 ? -2.672 21.053 -15.071 1.00 29.87 672 PHE A O 1
ATOM 5418 N N . ARG A 1 701 ? -2.437 22.912 -13.845 1.00 27.03 673 ARG A N 1
ATOM 5419 C CA A ARG A 1 701 ? -3.673 23.511 -14.344 0.54 25.74 673 ARG A CA 1
ATOM 5420 C CA B ARG A 1 701 ? -3.674 23.487 -14.362 0.46 27.76 673 ARG A CA 1
ATOM 5421 C C . ARG A 1 701 ? -3.380 24.383 -15.563 1.00 30.49 673 ARG A C 1
ATOM 5422 O O . ARG A 1 701 ? -2.674 25.390 -15.456 1.00 39.65 673 ARG A O 1
ATOM 5437 N N . ARG A 1 702 ? -3.913 23.996 -16.715 1.00 41.92 674 ARG A N 1
ATOM 5438 C CA . ARG A 1 702 ? -3.692 24.749 -17.947 1.00 54.89 674 ARG A CA 1
ATOM 5439 C C . ARG A 1 702 ? -4.892 25.634 -18.280 1.00 59.99 674 ARG A C 1
ATOM 5440 O O . ARG A 1 702 ? -5.977 25.463 -17.718 1.00 58.30 674 ARG A O 1
#

Radius of gyration: 25.5 Å; Cα contacts (8 Å, |Δi|>4): 1767; chains: 1; bounding box: 72×70×51 Å

Organism: NCBI:txid79879